Protein AF-A0A3E0RE48-F1 (afdb_monomer)

pLDDT: mean 72.49, std 16.59, range [27.7, 92.88]

Foldseek 3Di:
DVVVVVVVVPVLVPQDDFQPPVRFDPVLVVLLVVDALQRDDLCCCCAGGPDDNLLSVLSVVCCVQVNQDPDLVVSVVRPPDDPVNSVVNVVRHHSDDPDQQWDWDWDWDWDDFDQWTWTWIWTWTTHPQKTKIWIWIQINNDIDIFIKIWGDDPFKIKIATKKAADDAQCPPHFFNQPPPLPDSDPDDHGIDGDDDDPPTRMFHGIKMWGDDNQKIWIWDDGPQFTKTKIWGDDPFKIWIKMDTHPWIKTKMWGHDRQKIWIWIDTPFKIKTKIWGADSQKIWIWIWIQGPVGIWIWIKIKHQHQQWIWMWIQTRNKIWIWTDGPFKIWIWTWDDPDDPDIWIKIWIWGHDDQKIWIWIDTPNKTKIKIWGWDDDPQKIKIKMWMWIDADQDWDWDQDPDDRHDDRTDTDRHTWTWMWIWMDRPQKIWIWIATPVDRVPTDTDIGGGDDD

Solvent-accessible surface area (backbone atoms only — not comparable to full-atom values): 24007 Å² total; per-residue (Å²): 117,71,74,62,56,57,62,62,68,62,59,61,82,76,71,90,58,72,62,56,82,92,74,58,50,74,70,44,51,53,47,45,76,73,37,15,69,66,69,56,51,70,63,50,44,37,77,65,45,44,44,57,67,54,34,46,47,32,54,53,47,48,39,70,72,76,38,73,70,87,54,79,72,56,50,75,71,33,72,66,45,53,72,67,57,46,52,51,48,59,75,60,26,49,63,71,69,94,64,82,53,66,48,78,45,79,49,77,45,80,46,79,48,89,95,34,52,34,44,32,40,32,44,37,40,33,45,82,50,36,39,36,36,42,33,39,36,30,47,67,87,44,76,44,80,34,24,23,42,33,43,43,59,99,43,40,36,40,37,41,37,26,28,32,47,29,46,78,72,16,88,87,36,29,36,60,64,68,85,53,100,69,65,97,79,78,90,69,72,48,81,42,75,41,73,70,91,62,79,72,41,55,41,46,41,45,34,40,36,40,49,58,88,47,36,36,42,35,44,32,46,32,89,87,40,51,34,43,36,44,35,41,49,56,99,46,40,36,39,36,41,36,36,49,64,91,49,54,38,42,26,40,36,40,46,58,88,43,38,35,39,37,36,29,39,41,97,65,36,37,39,39,35,35,37,40,51,53,78,65,31,38,38,36,42,38,38,40,37,46,89,90,45,76,46,45,36,40,37,38,33,38,63,63,94,76,31,37,37,37,38,39,35,47,73,88,36,44,37,36,39,40,36,40,95,43,41,35,40,37,41,34,49,47,70,86,56,100,83,50,81,42,58,36,40,35,41,36,40,49,54,91,67,33,37,38,40,39,38,38,30,78,81,11,39,35,43,33,42,37,39,59,53,75,59,88,80,33,39,40,35,41,32,41,38,39,31,50,54,56,90,46,73,44,78,46,77,44,92,48,58,95,87,52,70,52,50,46,77,43,86,49,65,40,34,34,40,38,42,31,42,33,50,81,47,38,34,42,35,36,36,44,27,74,74,44,57,89,74,36,43,82,44,78,47,78,50,79,89,128

Structure (mmCIF, N/CA/C/O backbone):
data_AF-A0A3E0RE48-F1
#
_entry.id   AF-A0A3E0RE48-F1
#
loop_
_atom_site.group_PDB
_atom_site.id
_atom_site.type_symbol
_atom_site.label_atom_id
_atom_site.label_alt_id
_atom_site.label_comp_id
_atom_site.label_asym_id
_atom_site.label_entity_id
_atom_site.label_seq_id
_atom_site.pdbx_PDB_ins_code
_atom_site.Cartn_x
_atom_site.Cartn_y
_atom_site.Cartn_z
_atom_site.occupancy
_atom_site.B_iso_or_equiv
_atom_site.auth_seq_id
_atom_site.auth_comp_id
_atom_site.auth_asym_id
_atom_site.auth_atom_id
_atom_site.pdbx_PDB_model_num
ATOM 1 N N . MET A 1 1 ? -9.626 -15.216 -25.017 1.00 36.78 1 MET A N 1
ATOM 2 C CA . MET A 1 1 ? -9.810 -14.931 -23.572 1.00 36.78 1 MET A CA 1
ATOM 3 C C . MET A 1 1 ? -9.826 -16.186 -22.698 1.00 36.78 1 MET A C 1
ATOM 5 O O . MET A 1 1 ? -9.122 -16.192 -21.700 1.00 36.78 1 MET A O 1
ATOM 9 N N . VAL A 1 2 ? -10.532 -17.262 -23.071 1.00 32.16 2 VAL A N 1
ATOM 10 C CA . VAL A 1 2 ? -10.677 -18.486 -22.244 1.00 32.16 2 VAL A CA 1
ATOM 11 C C . VAL A 1 2 ? -9.349 -19.215 -21.945 1.00 32.16 2 VAL A C 1
ATOM 13 O O . VAL A 1 2 ? -9.151 -19.697 -20.836 1.00 32.16 2 VAL A O 1
ATOM 16 N N . LYS A 1 3 ? -8.380 -19.216 -22.875 1.00 27.97 3 LYS A N 1
ATOM 17 C CA . LYS A 1 3 ? -7.085 -19.911 -22.694 1.00 27.97 3 LYS A CA 1
ATOM 18 C C . LYS A 1 3 ? -6.124 -19.256 -21.679 1.00 27.97 3 LYS A C 1
ATOM 20 O O . LYS A 1 3 ? -5.297 -19.954 -21.111 1.00 27.97 3 LYS A O 1
ATOM 25 N N . ILE A 1 4 ? -6.242 -17.947 -21.419 1.00 41.94 4 ILE A N 1
ATOM 26 C CA . ILE A 1 4 ? -5.410 -17.233 -20.421 1.00 41.94 4 ILE A CA 1
ATOM 27 C C . ILE A 1 4 ? -5.999 -17.393 -19.010 1.00 41.94 4 ILE A C 1
ATOM 29 O O . ILE A 1 4 ? -5.251 -17.506 -18.043 1.00 41.94 4 ILE A O 1
ATOM 33 N N . LEU A 1 5 ? -7.331 -17.473 -18.895 1.00 33.19 5 LEU A N 1
ATOM 34 C CA . LEU A 1 5 ? -8.008 -17.755 -17.624 1.00 33.19 5 LEU A CA 1
ATOM 35 C C . LEU A 1 5 ? -7.686 -19.163 -17.102 1.00 33.19 5 LEU A C 1
ATOM 37 O O . LEU A 1 5 ? -7.450 -19.325 -15.909 1.00 33.19 5 LEU A O 1
ATOM 41 N N . LEU A 1 6 ? -7.620 -20.160 -17.993 1.00 37.16 6 LEU A N 1
ATOM 42 C CA . LEU A 1 6 ? -7.262 -21.532 -17.620 1.00 37.16 6 LEU A CA 1
ATOM 43 C C . LEU A 1 6 ? -5.826 -21.642 -17.088 1.00 37.16 6 LEU A C 1
ATOM 45 O O . LEU A 1 6 ? -5.586 -22.399 -16.159 1.00 37.16 6 LEU A O 1
ATOM 49 N N . PHE A 1 7 ? -4.880 -20.857 -17.612 1.00 41.09 7 PHE A N 1
ATOM 50 C CA . PHE A 1 7 ? -3.490 -20.880 -17.136 1.00 41.09 7 PHE A CA 1
ATOM 51 C C . PHE A 1 7 ? -3.331 -20.254 -15.738 1.00 41.09 7 PHE A C 1
ATOM 53 O O . PHE A 1 7 ? -2.470 -20.668 -14.970 1.00 41.09 7 PHE A O 1
ATOM 60 N N . LEU A 1 8 ? -4.187 -19.288 -15.379 1.00 39.62 8 LEU A N 1
ATOM 61 C CA . LEU A 1 8 ? -4.224 -18.682 -14.040 1.00 39.62 8 LEU A CA 1
ATOM 62 C C . LEU A 1 8 ? -4.864 -19.602 -12.985 1.00 39.62 8 LEU A C 1
ATOM 64 O O . LEU A 1 8 ? -4.527 -19.492 -11.810 1.00 39.62 8 LEU A O 1
ATOM 68 N N . LEU A 1 9 ? -5.732 -20.530 -13.402 1.00 39.12 9 LEU A N 1
ATOM 69 C CA . LEU A 1 9 ? -6.369 -21.524 -12.527 1.00 39.12 9 LEU A CA 1
ATOM 70 C C . LEU A 1 9 ? -5.407 -22.621 -12.035 1.00 39.12 9 LEU A C 1
ATOM 72 O O . LEU A 1 9 ? -5.700 -23.244 -11.022 1.00 39.12 9 LEU A O 1
ATOM 76 N N . PHE A 1 10 ? -4.259 -22.836 -12.692 1.00 37.25 10 PHE A N 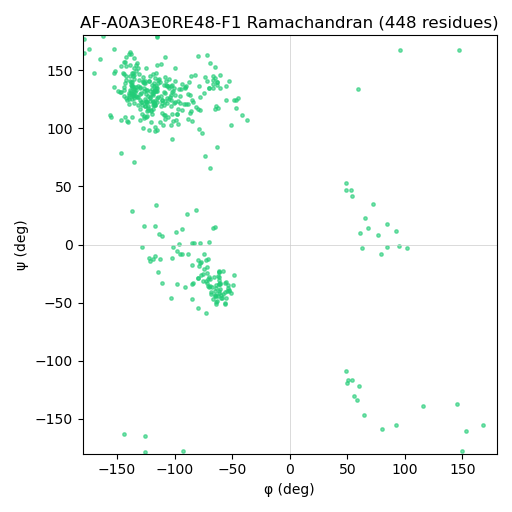1
ATOM 77 C CA . PHE A 1 10 ? -3.283 -23.875 -12.310 1.00 37.25 10 PHE A CA 1
ATOM 78 C C . PHE A 1 10 ? -2.125 -23.388 -11.420 1.00 37.25 10 PHE A C 1
ATOM 80 O O . PHE A 1 10 ? -1.369 -24.202 -10.900 1.00 37.25 10 PHE A O 1
ATOM 87 N N . ILE A 1 11 ? -1.988 -22.078 -11.194 1.00 41.34 11 ILE A N 1
ATOM 88 C CA . ILE A 1 11 ? -0.938 -21.508 -10.329 1.00 41.34 11 ILE A CA 1
ATOM 89 C C . ILE A 1 11 ? -1.155 -21.745 -8.811 1.00 41.34 11 ILE A C 1
ATOM 91 O O . ILE A 1 11 ? -0.150 -21.906 -8.116 1.00 41.34 11 ILE A O 1
ATOM 95 N N . PRO A 1 12 ? -2.382 -21.829 -8.246 1.00 39.16 12 PRO A N 1
ATOM 96 C CA . PRO A 1 12 ? -2.550 -21.954 -6.794 1.00 39.16 12 PRO A CA 1
ATOM 97 C C . PRO A 1 12 ? -2.213 -23.352 -6.242 1.00 39.16 12 PRO A C 1
ATOM 99 O O . PRO A 1 12 ? -2.105 -23.518 -5.031 1.00 39.16 12 PRO A O 1
ATOM 102 N N . HIS A 1 13 ? -1.975 -24.356 -7.095 1.00 37.72 13 HIS A N 1
ATOM 103 C CA . HIS A 1 13 ? -1.648 -25.721 -6.659 1.00 37.72 13 HIS A CA 1
ATOM 104 C C . HIS A 1 13 ? -0.165 -25.955 -6.306 1.00 37.72 13 HIS A C 1
ATOM 106 O O . HIS A 1 13 ? 0.193 -27.067 -5.931 1.00 37.72 13 HIS A O 1
ATOM 112 N N . LEU A 1 14 ? 0.703 -24.937 -6.385 1.00 35.69 14 LEU A N 1
ATOM 113 C CA . LEU A 1 14 ? 2.147 -25.064 -6.105 1.00 35.69 14 LEU A CA 1
ATOM 114 C C . LEU A 1 14 ? 2.617 -24.343 -4.820 1.00 35.69 14 LEU A C 1
ATOM 116 O O . LEU A 1 14 ? 3.820 -24.255 -4.573 1.00 35.69 14 LEU A O 1
ATOM 120 N N . GLY A 1 15 ? 1.695 -23.814 -4.005 1.00 37.62 15 GLY A N 1
ATOM 121 C CA . GLY A 1 15 ? 2.009 -22.846 -2.943 1.00 37.62 15 GLY A CA 1
ATOM 122 C C . GLY A 1 15 ? 2.091 -23.358 -1.500 1.00 37.62 15 GLY A C 1
ATOM 123 O O . GLY A 1 15 ? 2.397 -22.559 -0.622 1.00 37.62 15 GLY A O 1
ATOM 124 N N . PHE A 1 16 ? 1.840 -24.638 -1.214 1.00 42.16 16 PHE A N 1
ATOM 125 C CA . PHE A 1 16 ? 1.787 -25.118 0.173 1.00 42.16 16 PHE A CA 1
ATOM 126 C C . PHE A 1 16 ? 3.105 -25.748 0.614 1.00 42.16 16 PHE A C 1
ATOM 128 O O . PHE A 1 16 ? 3.424 -26.878 0.259 1.00 42.16 16 PHE A O 1
ATOM 135 N N . SER A 1 17 ? 3.863 -25.008 1.417 1.00 43.84 17 SER A N 1
ATOM 136 C CA . SER A 1 17 ? 4.884 -25.577 2.292 1.00 43.84 17 SER A CA 1
ATOM 137 C C . SER A 1 17 ? 5.108 -24.607 3.443 1.00 43.84 17 SER A C 1
ATOM 139 O O . SER A 1 17 ? 5.665 -23.529 3.231 1.00 43.84 17 SER A O 1
ATOM 141 N N . GLN A 1 18 ? 4.713 -25.004 4.656 1.00 46.94 18 GLN A N 1
ATOM 142 C CA . GLN A 1 18 ? 5.315 -24.451 5.871 1.00 46.94 18 GLN A CA 1
ATOM 143 C C . GLN A 1 18 ? 6.835 -24.609 5.742 1.00 46.94 18 GLN A C 1
ATOM 145 O O . GLN A 1 18 ? 7.302 -25.598 5.170 1.00 46.94 18 GLN A O 1
ATOM 150 N N . VAL A 1 19 ? 7.599 -23.610 6.180 1.00 48.94 19 VAL A N 1
ATOM 151 C CA . VAL A 1 19 ? 9.060 -23.621 6.044 1.00 48.94 19 VAL A CA 1
ATOM 152 C C . VAL A 1 19 ? 9.638 -24.357 7.252 1.00 48.94 19 VAL A C 1
ATOM 154 O O . VAL A 1 19 ? 9.518 -23.838 8.367 1.00 48.94 19 VAL A O 1
ATOM 157 N N . PRO A 1 20 ? 10.253 -25.544 7.079 1.00 49.25 20 PRO A N 1
ATOM 158 C CA . PRO A 1 20 ? 10.913 -26.233 8.178 1.00 49.25 20 PRO A CA 1
ATOM 159 C C . PRO A 1 20 ? 12.033 -25.365 8.742 1.00 49.25 20 PRO A C 1
ATOM 161 O O . PRO A 1 20 ? 12.725 -24.668 7.990 1.00 49.25 20 PRO A O 1
ATOM 164 N N . ARG A 1 21 ? 12.252 -25.456 10.056 1.00 44.84 21 ARG A N 1
ATOM 165 C CA . ARG A 1 21 ? 13.260 -24.678 10.794 1.00 44.84 21 ARG A CA 1
ATOM 166 C C . ARG A 1 21 ? 14.652 -24.718 10.155 1.00 44.84 21 ARG A C 1
ATOM 168 O O . ARG A 1 21 ? 15.375 -23.730 10.152 1.00 44.84 21 ARG A O 1
ATOM 175 N N . GLU A 1 22 ? 14.985 -25.856 9.565 1.00 44.72 22 GLU A N 1
ATOM 176 C CA . GLU A 1 22 ? 16.269 -26.165 8.932 1.00 44.72 22 GLU A CA 1
ATOM 177 C C . GLU A 1 22 ? 16.512 -25.406 7.612 1.00 44.72 22 GLU A C 1
ATOM 179 O O . GLU A 1 22 ? 17.631 -25.382 7.110 1.00 44.72 22 GLU A O 1
ATOM 184 N N . THR A 1 23 ? 15.482 -24.765 7.048 1.00 49.62 23 THR A N 1
ATOM 185 C CA . THR A 1 23 ? 15.541 -24.041 5.760 1.00 49.62 23 THR A CA 1
ATOM 186 C C . THR A 1 23 ? 15.361 -22.526 5.896 1.00 49.62 23 THR A C 1
ATOM 188 O O . THR A 1 23 ? 15.216 -21.815 4.898 1.00 49.62 23 THR A O 1
ATOM 191 N N . LEU A 1 24 ? 15.362 -22.023 7.131 1.00 57.09 24 LEU A N 1
ATOM 192 C CA . LEU A 1 24 ? 15.162 -20.613 7.446 1.00 57.09 24 LEU A CA 1
ATOM 193 C C . LEU A 1 24 ? 16.370 -19.764 7.018 1.00 57.09 24 LEU A C 1
ATOM 195 O O . LEU A 1 24 ? 17.524 -20.118 7.250 1.00 57.09 24 LEU A O 1
ATOM 199 N N . THR A 1 25 ? 16.101 -18.624 6.381 1.00 60.16 25 THR A N 1
ATOM 200 C CA . THR A 1 25 ? 17.125 -17.638 6.001 1.00 60.16 25 THR A CA 1
ATOM 201 C C . THR A 1 25 ? 17.664 -16.895 7.231 1.00 60.16 25 THR A C 1
ATOM 203 O O . THR A 1 25 ? 17.016 -16.867 8.275 1.00 60.16 25 THR A O 1
ATOM 206 N N . GLU A 1 26 ? 18.816 -16.223 7.118 1.00 52.91 26 GLU A N 1
ATOM 207 C CA . GLU A 1 26 ? 19.355 -15.372 8.202 1.00 52.91 26 GLU A CA 1
ATOM 208 C C . GLU A 1 26 ? 18.336 -14.319 8.687 1.00 52.91 26 GLU A C 1
ATOM 210 O O . GLU A 1 26 ? 18.197 -14.089 9.885 1.00 52.91 26 GLU A O 1
ATOM 215 N N . GLU A 1 27 ? 17.548 -13.749 7.765 1.00 49.25 27 GLU A N 1
ATOM 216 C CA . GLU A 1 27 ? 16.437 -12.833 8.075 1.00 49.25 27 GLU A CA 1
ATOM 217 C C . GLU A 1 27 ? 15.358 -13.501 8.944 1.00 49.25 27 GLU A C 1
ATOM 219 O O . GLU A 1 27 ? 14.805 -12.885 9.855 1.00 49.25 27 GLU A O 1
ATOM 224 N N . ALA A 1 28 ? 15.065 -14.778 8.695 1.00 57.25 28 ALA A N 1
ATOM 225 C CA . ALA A 1 28 ? 14.092 -15.526 9.475 1.00 57.25 28 ALA A CA 1
ATOM 226 C C . ALA A 1 28 ? 14.588 -15.819 10.897 1.00 57.25 28 ALA A C 1
ATOM 228 O O . ALA A 1 28 ? 13.800 -15.734 11.839 1.00 57.25 28 ALA A O 1
ATOM 229 N N . LEU A 1 29 ? 15.886 -16.096 11.058 1.00 59.72 29 LEU A N 1
ATOM 230 C CA . LEU A 1 29 ? 16.520 -16.283 12.365 1.00 59.72 29 LEU A CA 1
ATOM 231 C C . LEU A 1 29 ? 16.501 -14.985 13.188 1.00 59.72 29 LEU A C 1
ATOM 233 O O . LEU A 1 29 ? 16.092 -15.010 14.345 1.00 59.72 29 LEU A O 1
ATOM 237 N N . GLU A 1 30 ? 16.805 -13.831 12.584 1.00 58.38 30 GLU A N 1
ATOM 238 C CA . GLU A 1 30 ? 16.717 -12.528 13.267 1.00 58.38 30 GLU A CA 1
ATOM 239 C C . GLU A 1 30 ? 15.281 -12.214 13.728 1.00 58.38 30 GLU A C 1
ATOM 241 O O . GLU A 1 30 ? 15.047 -11.704 14.832 1.00 58.38 30 GLU A O 1
ATOM 246 N N . VAL A 1 31 ? 14.284 -12.543 12.902 1.00 61.12 31 VAL A N 1
ATOM 247 C CA . VAL A 1 31 ? 12.876 -12.360 13.268 1.00 61.12 31 VAL A CA 1
ATOM 248 C C . VAL A 1 31 ? 12.459 -13.321 14.377 1.00 61.12 31 VAL A C 1
ATOM 250 O O . VAL A 1 31 ? 11.767 -12.879 15.299 1.00 61.12 31 VAL A O 1
ATOM 253 N N . ILE A 1 32 ? 12.898 -14.585 14.338 1.00 71.06 32 ILE A N 1
ATOM 254 C CA . ILE A 1 32 ? 12.710 -15.529 15.448 1.00 71.06 32 ILE A CA 1
ATOM 255 C C . ILE A 1 32 ? 13.332 -14.970 16.719 1.00 71.06 32 ILE A C 1
ATOM 257 O O . ILE A 1 32 ? 12.668 -15.025 17.745 1.00 71.06 32 ILE A O 1
ATOM 261 N N . ASP A 1 33 ? 14.527 -14.375 16.669 1.00 61.97 33 ASP A N 1
ATOM 262 C CA . ASP A 1 33 ? 15.295 -13.865 17.819 1.00 61.97 33 ASP A CA 1
ATOM 263 C C . ASP A 1 33 ? 14.796 -12.526 18.388 1.00 61.97 33 ASP A C 1
ATOM 265 O O . ASP A 1 33 ? 15.041 -12.193 19.552 1.00 61.97 33 ASP A O 1
ATOM 269 N N . THR A 1 34 ? 13.951 -11.811 17.653 1.00 64.69 34 THR A N 1
ATOM 270 C CA . THR A 1 34 ? 13.369 -10.534 18.104 1.00 64.69 34 THR A CA 1
ATOM 271 C C . THR A 1 34 ? 11.860 -10.588 18.352 1.00 64.69 34 THR A C 1
ATOM 273 O O . THR A 1 34 ? 11.302 -9.678 18.979 1.00 64.69 34 THR A O 1
ATOM 276 N N . SER A 1 35 ? 11.187 -11.658 17.916 1.00 74.25 35 SER A N 1
ATOM 277 C CA . SER A 1 35 ? 9.728 -11.781 17.975 1.00 74.25 35 SER A CA 1
ATOM 278 C C . SER A 1 35 ? 9.229 -12.794 19.018 1.00 74.25 35 SER A C 1
ATOM 280 O O . SER A 1 35 ? 9.941 -13.657 19.513 1.00 74.25 35 SER A O 1
ATOM 282 N N . SER A 1 36 ? 7.959 -12.650 19.376 1.00 83.00 36 SER A N 1
ATOM 283 C CA . SER A 1 36 ? 7.141 -13.539 20.204 1.00 83.00 36 SER A CA 1
ATOM 284 C C . SER A 1 36 ? 5.745 -13.610 19.588 1.00 83.00 36 SER A C 1
ATOM 286 O O . SER A 1 36 ? 5.363 -12.720 18.818 1.00 83.00 36 SER A O 1
ATOM 288 N N . LEU A 1 37 ? 4.932 -14.595 19.970 1.00 83.12 37 LEU A N 1
ATOM 289 C CA . LEU A 1 37 ? 3.548 -14.713 19.481 1.00 83.12 37 LEU A CA 1
ATOM 290 C C . LEU A 1 37 ? 2.740 -13.419 19.701 1.00 83.12 37 LEU A C 1
ATOM 292 O O . LEU A 1 37 ? 1.948 -12.982 18.861 1.00 83.12 37 LEU A O 1
ATOM 296 N N . ASN A 1 38 ? 3.006 -12.723 20.805 1.00 76.19 38 ASN A N 1
ATOM 297 C CA . ASN A 1 38 ? 2.307 -11.492 21.149 1.00 76.19 38 ASN A CA 1
ATOM 298 C C . ASN A 1 38 ? 2.775 -10.239 20.390 1.00 76.19 38 ASN A C 1
ATOM 300 O O . ASN A 1 38 ? 2.050 -9.243 20.387 1.00 76.19 38 ASN A O 1
ATOM 304 N N . ASN A 1 39 ? 3.943 -10.253 19.737 1.00 73.00 39 ASN A N 1
ATOM 305 C CA . ASN A 1 39 ? 4.478 -9.075 19.041 1.00 73.00 39 ASN A CA 1
ATOM 306 C C . ASN A 1 39 ? 4.753 -9.292 17.542 1.00 73.00 39 ASN A C 1
ATOM 308 O O . ASN A 1 39 ? 4.961 -8.305 16.832 1.00 73.00 39 ASN A O 1
ATOM 312 N N . ILE A 1 40 ? 4.715 -10.538 17.055 1.00 73.81 40 ILE A N 1
ATOM 313 C CA . ILE A 1 40 ? 5.018 -10.841 15.661 1.00 73.81 40 ILE A CA 1
ATOM 314 C C . ILE A 1 40 ? 4.010 -10.172 14.721 1.00 73.81 40 ILE A C 1
ATOM 316 O O . ILE A 1 40 ? 2.803 -10.073 15.004 1.00 73.81 40 ILE A O 1
ATOM 320 N N . SER A 1 41 ? 4.535 -9.654 13.608 1.00 63.25 41 SER A N 1
ATOM 321 C CA . SER A 1 41 ? 3.749 -8.988 12.577 1.00 63.25 41 SER A CA 1
ATOM 322 C C . SER A 1 41 ? 3.113 -10.012 11.634 1.00 63.25 41 SER A C 1
ATOM 324 O O . SER A 1 41 ? 3.716 -11.032 11.301 1.00 63.25 41 SER A O 1
ATOM 326 N N . ALA A 1 42 ? 1.909 -9.705 11.146 1.00 63.31 42 ALA A N 1
ATOM 327 C CA . ALA A 1 42 ? 1.233 -10.513 10.129 1.00 63.31 42 ALA A CA 1
ATOM 328 C C . ALA A 1 42 ? 2.087 -10.687 8.860 1.00 63.31 42 ALA A C 1
ATOM 330 O O . ALA A 1 42 ? 2.056 -11.729 8.216 1.00 63.31 42 ALA A O 1
ATOM 331 N N . GLN A 1 43 ? 2.877 -9.663 8.520 1.00 60.22 43 GLN A N 1
ATOM 332 C CA . GLN A 1 43 ? 3.772 -9.693 7.371 1.00 60.22 43 GLN A CA 1
ATOM 333 C C . GLN A 1 43 ? 4.870 -10.746 7.537 1.00 60.22 43 GLN A C 1
ATOM 335 O O . GLN A 1 43 ? 5.134 -11.475 6.588 1.00 60.22 43 GLN A O 1
ATOM 340 N N . HIS A 1 44 ? 5.486 -10.841 8.718 1.00 64.94 44 HIS A N 1
ATOM 341 C CA . HIS A 1 44 ? 6.533 -11.829 8.972 1.00 64.94 44 HIS A CA 1
ATOM 342 C C . HIS A 1 44 ? 5.969 -13.251 8.947 1.00 64.94 44 HIS A C 1
ATOM 344 O O . HIS A 1 44 ? 6.515 -14.092 8.239 1.00 64.94 44 HIS A O 1
ATOM 350 N N . LEU A 1 45 ? 4.839 -13.496 9.626 1.00 73.81 45 LEU A N 1
ATOM 351 C CA . LEU A 1 45 ? 4.166 -14.804 9.609 1.00 73.81 45 LEU A CA 1
ATOM 352 C C . LEU A 1 45 ? 3.903 -15.301 8.181 1.00 73.81 45 LEU A C 1
ATOM 354 O O . LEU A 1 45 ? 4.094 -16.474 7.886 1.00 73.81 45 LEU A O 1
ATOM 358 N N . TRP A 1 46 ? 3.523 -14.395 7.283 1.00 68.62 46 TRP A N 1
ATOM 359 C CA . TRP A 1 46 ? 3.250 -14.738 5.894 1.00 68.62 46 TRP A CA 1
ATOM 360 C C . TRP A 1 46 ? 4.516 -14.875 5.038 1.00 68.62 46 TRP A C 1
ATOM 362 O O . TRP A 1 46 ? 4.716 -15.889 4.382 1.00 68.62 46 TRP A O 1
ATOM 372 N N . GLN A 1 47 ? 5.368 -13.846 5.006 1.00 60.47 47 GLN A N 1
ATOM 373 C CA . GLN A 1 47 ? 6.463 -13.755 4.031 1.00 60.47 47 GLN A CA 1
ATOM 374 C C . GLN A 1 47 ? 7.676 -14.607 4.398 1.00 60.47 47 GLN A C 1
ATOM 376 O O . GLN A 1 47 ? 8.408 -15.024 3.505 1.00 60.47 47 GLN A O 1
ATOM 381 N N . ILE A 1 48 ? 7.892 -14.828 5.694 1.00 67.31 48 ILE A N 1
ATOM 382 C CA . ILE A 1 48 ? 9.075 -15.512 6.220 1.00 67.31 48 ILE A CA 1
ATOM 383 C C . ILE A 1 48 ? 8.715 -16.942 6.617 1.00 67.31 48 ILE A C 1
ATOM 385 O O . ILE A 1 48 ? 9.411 -17.879 6.241 1.00 67.31 48 ILE A O 1
ATOM 389 N N . PHE A 1 49 ? 7.600 -17.107 7.330 1.00 72.81 49 PHE A N 1
ATOM 390 C CA . PHE A 1 49 ? 7.196 -18.399 7.891 1.00 72.81 49 PHE A CA 1
ATOM 391 C C . PHE A 1 49 ? 6.161 -19.142 7.035 1.00 72.81 49 PHE A C 1
ATOM 393 O O . PHE A 1 49 ? 5.837 -20.292 7.317 1.00 72.81 49 PHE A O 1
ATOM 400 N N . GLY A 1 50 ? 5.659 -18.509 5.968 1.00 67.56 50 GLY A N 1
ATOM 401 C CA . GLY A 1 50 ? 4.771 -19.155 5.003 1.00 67.56 50 GLY A CA 1
ATOM 402 C C . GLY A 1 50 ? 3.415 -19.559 5.578 1.00 67.56 50 GLY A C 1
ATOM 403 O O . GLY A 1 50 ? 2.788 -20.468 5.038 1.00 67.56 50 GLY A O 1
ATOM 404 N N . LEU A 1 51 ? 2.958 -18.924 6.666 1.00 74.12 51 LEU A N 1
ATOM 405 C CA . LEU A 1 51 ? 1.640 -19.235 7.211 1.00 74.12 51 LEU A CA 1
ATOM 406 C C . LEU A 1 51 ? 0.535 -18.798 6.233 1.00 74.12 51 LEU A C 1
ATOM 408 O O . LEU A 1 51 ? 0.620 -17.702 5.658 1.00 74.12 51 LEU A O 1
ATOM 412 N N . PRO A 1 52 ? -0.537 -19.600 6.104 1.00 67.31 52 PRO A N 1
ATOM 413 C CA . PRO A 1 52 ? -1.733 -19.217 5.369 1.00 67.31 52 PRO A CA 1
ATOM 414 C C . PRO A 1 52 ? -2.319 -17.895 5.885 1.00 67.31 52 PRO A C 1
ATOM 416 O O . PRO A 1 52 ? -2.388 -17.629 7.089 1.00 67.31 52 PRO A O 1
ATOM 419 N N . LYS A 1 53 ? -2.727 -17.010 4.973 1.00 68.50 53 LYS A N 1
ATOM 420 C CA . LYS A 1 53 ? -3.200 -15.663 5.341 1.00 68.50 53 LYS A CA 1
ATOM 421 C C . LYS A 1 53 ? -4.507 -15.662 6.144 1.00 68.50 53 LYS A C 1
ATOM 423 O O . LYS A 1 53 ? -4.748 -14.714 6.890 1.00 68.50 53 LYS A O 1
ATOM 428 N N . ASP A 1 54 ? -5.349 -16.671 5.965 1.00 65.00 54 ASP A N 1
ATOM 429 C CA . ASP A 1 54 ? -6.546 -16.951 6.762 1.00 65.00 54 ASP A CA 1
ATOM 430 C C . ASP A 1 54 ? -6.173 -17.286 8.213 1.00 65.00 54 ASP A C 1
ATOM 432 O O . ASP A 1 54 ? -6.624 -16.587 9.122 1.00 65.00 54 ASP A O 1
ATOM 436 N N . ALA A 1 55 ? -5.251 -18.226 8.429 1.00 70.06 55 ALA A N 1
ATOM 437 C CA . ALA A 1 55 ? -4.702 -18.541 9.751 1.00 70.06 55 ALA A CA 1
ATOM 438 C C . ALA A 1 55 ? -4.108 -17.294 10.438 1.00 70.06 55 ALA A C 1
ATOM 440 O O . ALA A 1 55 ? -4.414 -16.986 11.594 1.00 70.06 55 ALA A O 1
ATOM 441 N N . ILE A 1 56 ? -3.321 -16.498 9.701 1.00 74.94 56 ILE A N 1
ATOM 442 C CA . ILE A 1 56 ? -2.763 -15.229 10.200 1.00 74.94 56 ILE A CA 1
ATOM 443 C C . ILE A 1 56 ? -3.875 -14.245 10.566 1.00 74.94 56 ILE A C 1
ATOM 445 O O . ILE A 1 56 ? -3.776 -13.542 11.573 1.00 74.94 56 ILE A O 1
ATOM 449 N N . PHE A 1 57 ? -4.928 -14.152 9.756 1.00 68.75 57 PHE A N 1
ATOM 450 C CA . PHE A 1 57 ? -6.034 -13.249 10.038 1.00 68.75 57 PHE A CA 1
ATOM 451 C C . PHE A 1 57 ? -6.745 -13.615 11.336 1.00 68.75 57 PHE A C 1
ATOM 453 O O . PHE A 1 57 ? -6.946 -12.729 12.170 1.00 68.75 57 PHE A O 1
ATOM 460 N N . HIS A 1 58 ? -7.096 -14.884 11.524 1.00 67.62 58 HIS A N 1
ATOM 461 C CA . HIS A 1 58 ? -7.759 -15.340 12.739 1.00 67.62 58 HIS A CA 1
ATOM 462 C C . HIS A 1 58 ? -6.882 -15.134 13.973 1.00 67.62 58 HIS A C 1
ATOM 464 O O . HIS A 1 58 ? -7.336 -14.549 14.958 1.00 67.62 58 HIS A O 1
ATOM 470 N N . PHE A 1 59 ? -5.595 -15.468 13.874 1.00 76.19 59 PHE A N 1
ATOM 471 C CA . PHE A 1 59 ? -4.612 -15.226 14.927 1.00 76.19 59 PHE A CA 1
ATOM 472 C C . PHE A 1 59 ? -4.527 -13.744 15.339 1.00 76.19 59 PHE A C 1
ATOM 474 O O . PHE A 1 59 ? -4.623 -13.392 16.518 1.00 76.19 59 PHE A O 1
ATOM 481 N N . ILE A 1 60 ? -4.393 -12.836 14.366 1.00 73.50 60 ILE A N 1
ATOM 482 C CA . ILE A 1 60 ? -4.293 -11.393 14.630 1.00 73.50 60 ILE A CA 1
ATOM 483 C C . ILE A 1 60 ? -5.624 -10.821 15.136 1.00 73.50 60 ILE A C 1
ATOM 485 O O . ILE A 1 60 ? -5.619 -9.931 15.991 1.00 73.50 60 ILE A O 1
ATOM 489 N N . SER A 1 61 ? -6.755 -11.323 14.635 1.00 62.53 61 SER A N 1
ATOM 490 C CA . SER A 1 61 ? -8.094 -10.891 15.051 1.00 62.53 61 SER A CA 1
ATOM 491 C C . SER A 1 61 ? -8.394 -11.316 16.481 1.00 62.53 61 SER A C 1
ATOM 493 O O . SER A 1 61 ? -8.868 -10.493 17.262 1.00 62.53 61 SER A O 1
ATOM 495 N N . TYR A 1 62 ? -8.036 -12.544 16.862 1.00 71.62 62 TYR A N 1
ATOM 496 C CA . TYR A 1 62 ? -8.106 -13.007 18.246 1.00 71.62 62 TYR A CA 1
ATOM 497 C C . TYR A 1 62 ? -7.306 -12.077 19.165 1.00 71.62 62 TYR A C 1
ATOM 499 O O . TYR A 1 62 ? -7.857 -11.513 20.111 1.00 71.62 62 TYR A O 1
ATOM 507 N 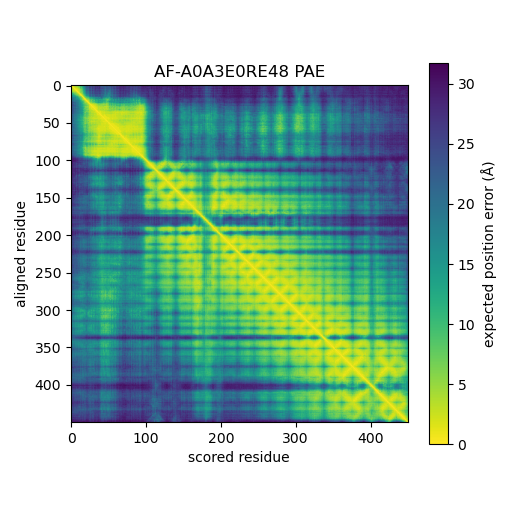N . ARG A 1 63 ? -6.043 -11.790 18.811 1.00 70.56 63 ARG A N 1
ATOM 508 C CA . ARG A 1 63 ? -5.174 -10.882 19.580 1.00 70.56 63 ARG A CA 1
ATOM 509 C C . ARG A 1 63 ? -5.730 -9.457 19.680 1.00 70.56 63 ARG A C 1
ATOM 511 O O . ARG A 1 63 ? -5.535 -8.772 20.681 1.00 70.56 63 ARG A O 1
ATOM 518 N N . SER A 1 64 ? -6.415 -8.983 18.640 1.00 56.97 64 SER A N 1
ATOM 519 C CA . SER A 1 64 ? -7.048 -7.661 18.647 1.00 56.97 64 SER A CA 1
ATOM 520 C C . SER A 1 64 ? -8.324 -7.613 19.490 1.00 56.97 64 SER A C 1
ATOM 522 O O . SER A 1 64 ? -8.642 -6.546 20.013 1.00 56.97 64 SER A O 1
ATOM 524 N N . THR A 1 65 ? -9.065 -8.718 19.578 1.00 57.81 65 THR A N 1
ATOM 525 C CA . THR A 1 65 ? -10.351 -8.804 20.287 1.00 57.81 65 THR A CA 1
ATOM 526 C C . THR A 1 65 ? -10.155 -9.084 21.773 1.00 57.81 65 THR A C 1
ATOM 528 O O . THR A 1 65 ? -10.752 -8.414 22.613 1.00 57.81 65 THR A O 1
ATOM 531 N N . PHE A 1 66 ? -9.303 -10.055 22.101 1.00 62.06 66 PHE A N 1
ATOM 532 C CA . PHE A 1 66 ? -9.116 -10.565 23.461 1.00 62.06 66 PHE A CA 1
ATOM 533 C C . PHE A 1 66 ? -7.841 -10.038 24.137 1.00 62.06 66 PHE A C 1
ATOM 535 O O . PHE A 1 66 ? -7.696 -10.128 25.356 1.00 62.06 66 PHE A O 1
ATOM 542 N N . GLY A 1 67 ? -6.947 -9.403 23.373 1.00 59.53 67 GLY A N 1
ATOM 543 C CA . GLY A 1 67 ? -5.672 -8.882 23.858 1.00 59.53 67 GLY A CA 1
ATOM 544 C C . GLY A 1 67 ? -4.528 -9.888 23.706 1.00 59.53 67 GLY A C 1
ATOM 545 O O . GLY A 1 67 ? -4.542 -10.738 22.821 1.00 59.53 67 GLY A O 1
ATOM 546 N N . SER A 1 68 ? -3.481 -9.755 24.524 1.00 70.06 68 SER A N 1
ATOM 547 C CA . SER A 1 68 ? -2.329 -10.665 24.467 1.00 70.06 68 SER A CA 1
ATOM 548 C C . SER A 1 68 ? -2.724 -12.100 24.817 1.00 70.06 68 SER A C 1
ATOM 550 O O . SER A 1 68 ? -3.396 -12.298 25.826 1.00 70.06 68 SER A O 1
ATOM 552 N N . ILE A 1 69 ? -2.201 -13.066 24.066 1.00 73.00 69 ILE A N 1
ATOM 553 C CA . ILE A 1 69 ? -2.304 -14.499 24.348 1.00 73.00 69 ILE A CA 1
ATOM 554 C C . ILE A 1 69 ? -1.594 -14.754 25.677 1.00 73.00 69 ILE A C 1
ATOM 556 O O . ILE A 1 69 ? -0.397 -14.460 25.808 1.00 73.00 69 ILE A O 1
ATOM 560 N N . ALA A 1 70 ? -2.339 -15.225 26.673 1.00 67.44 70 ALA A N 1
ATOM 561 C CA . ALA A 1 70 ? -1.833 -15.455 28.017 1.00 67.44 70 ALA A CA 1
ATOM 562 C C . ALA A 1 70 ? -1.293 -16.880 28.178 1.00 67.44 70 ALA A C 1
ATOM 564 O O . ALA A 1 70 ? -0.273 -17.060 28.842 1.00 67.44 70 ALA A O 1
ATOM 565 N N . HIS A 1 71 ? -1.930 -17.862 27.538 1.00 74.38 71 HIS A N 1
ATOM 566 C CA . HIS A 1 71 ? -1.551 -19.270 27.599 1.00 74.38 71 HIS A CA 1
ATOM 567 C C . HIS A 1 71 ? -1.467 -19.908 26.202 1.00 74.38 71 HIS A C 1
ATOM 569 O O . HIS A 1 71 ? -2.237 -19.567 25.308 1.00 74.38 71 HIS A O 1
ATOM 575 N N . THR A 1 72 ? -0.546 -20.859 26.001 1.00 77.50 72 THR A N 1
ATOM 576 C CA . THR A 1 72 ? -0.334 -21.532 24.700 1.00 77.50 72 THR A CA 1
ATOM 577 C C . THR A 1 72 ? -1.577 -22.274 24.219 1.00 77.50 72 THR A C 1
ATOM 579 O O . THR A 1 72 ? -1.845 -22.310 23.021 1.00 77.50 72 THR A O 1
ATOM 582 N N . SER A 1 73 ? -2.370 -22.810 25.152 1.00 70.44 73 SER A N 1
ATOM 583 C CA . SER A 1 73 ? -3.622 -23.505 24.839 1.00 70.44 73 SER A CA 1
ATOM 584 C C . SER A 1 73 ? -4.657 -22.617 24.145 1.00 70.44 73 SER A C 1
ATOM 586 O O . SER A 1 73 ? -5.509 -23.142 23.438 1.00 70.44 73 SER A O 1
ATOM 588 N N . GLU A 1 74 ? -4.576 -21.290 24.297 1.00 71.31 74 GLU A N 1
ATOM 589 C CA . GLU A 1 74 ? -5.491 -20.363 23.625 1.00 71.31 74 GLU A CA 1
ATOM 590 C C . GLU A 1 74 ? -5.391 -20.436 22.102 1.00 71.31 74 GLU A C 1
ATOM 592 O O . GLU A 1 74 ? -6.379 -20.183 21.421 1.00 71.31 74 GLU A O 1
ATOM 597 N N . LEU A 1 75 ? -4.231 -20.827 21.564 1.00 73.75 75 LEU A N 1
ATOM 598 C CA . LEU A 1 75 ? -4.029 -20.974 20.123 1.00 73.75 75 LEU A CA 1
ATOM 599 C C . LEU A 1 75 ? -4.953 -22.030 19.508 1.00 73.75 75 LEU A C 1
ATOM 601 O O . LEU A 1 75 ? -5.421 -21.837 18.392 1.00 73.75 75 LEU A O 1
ATOM 605 N N . TYR A 1 76 ? -5.260 -23.101 20.245 1.00 75.62 76 TYR A N 1
ATOM 606 C CA . TYR A 1 76 ? -6.160 -24.164 19.784 1.00 75.62 76 TYR A CA 1
ATOM 607 C C . TYR A 1 76 ? -7.632 -23.733 19.747 1.00 75.62 76 TYR A C 1
ATOM 609 O O . TYR A 1 76 ? -8.453 -24.428 19.158 1.00 75.62 76 TYR A O 1
ATOM 617 N N . TYR A 1 77 ? -7.974 -22.599 20.368 1.00 76.06 77 TYR A N 1
ATOM 618 C CA . TYR A 1 77 ? -9.323 -22.026 20.335 1.00 76.06 77 TYR A CA 1
ATOM 619 C C . TYR A 1 77 ? -9.483 -20.942 19.261 1.00 76.06 77 TYR A C 1
ATOM 621 O O . TYR A 1 77 ? -10.552 -20.343 19.146 1.00 76.06 77 TYR A O 1
ATOM 629 N N . ILE A 1 78 ? -8.430 -20.646 18.496 1.00 74.69 78 ILE A N 1
ATOM 630 C CA . ILE A 1 78 ? -8.498 -19.692 17.393 1.00 74.69 78 ILE A CA 1
ATOM 631 C C . ILE A 1 78 ? -9.007 -20.439 16.162 1.00 74.69 78 ILE A C 1
ATOM 633 O O . ILE A 1 78 ? -8.263 -21.194 15.536 1.00 74.69 78 ILE A O 1
ATOM 637 N N . ASP A 1 79 ? -10.267 -20.190 15.803 1.00 63.38 79 ASP A N 1
ATOM 638 C CA . ASP A 1 79 ? -10.872 -20.709 14.573 1.00 63.38 79 ASP A CA 1
ATOM 639 C C . ASP A 1 79 ? -9.941 -20.450 13.379 1.00 63.38 79 ASP A C 1
ATOM 641 O O . ASP A 1 79 ? -9.545 -19.313 13.160 1.00 63.38 79 ASP A O 1
ATOM 645 N N . GLY A 1 80 ? -9.562 -21.481 12.620 1.00 66.31 80 GLY A N 1
ATOM 646 C CA . GLY A 1 80 ? -8.656 -21.352 11.468 1.00 66.31 80 GLY A CA 1
ATOM 647 C C . GLY A 1 80 ? -7.168 -21.611 11.748 1.00 66.31 80 GLY A C 1
ATOM 648 O O . GLY A 1 80 ? -6.376 -21.566 10.808 1.00 66.31 80 GLY A O 1
ATOM 649 N N . LEU A 1 81 ? -6.774 -21.915 12.991 1.00 75.12 81 LEU A N 1
ATOM 650 C CA . LEU A 1 81 ? -5.488 -22.558 13.286 1.00 75.12 81 LEU A CA 1
ATOM 651 C C . LEU A 1 81 ? -5.693 -24.069 13.440 1.00 75.12 81 LEU A C 1
ATOM 653 O O . LEU A 1 81 ? -6.384 -24.516 14.352 1.00 75.12 81 LEU A O 1
ATOM 657 N N . ASP A 1 82 ? -5.087 -24.860 12.556 1.00 76.56 82 ASP A N 1
ATOM 658 C CA . ASP A 1 82 ? -5.014 -26.310 12.737 1.00 76.56 82 ASP A CA 1
ATOM 659 C C . ASP A 1 82 ? -3.902 -26.689 13.731 1.00 76.56 82 ASP A C 1
ATOM 661 O O . ASP A 1 82 ? -2.998 -25.901 14.023 1.00 76.56 82 ASP A O 1
ATOM 665 N N . THR A 1 83 ? -3.960 -27.914 14.261 1.00 75.12 83 THR A N 1
ATOM 666 C CA . THR A 1 83 ? -2.984 -28.429 15.237 1.00 75.12 83 THR A CA 1
ATOM 667 C C . THR A 1 83 ? -1.546 -28.279 14.740 1.00 75.12 83 THR A C 1
ATOM 669 O O . THR A 1 83 ? -0.682 -27.852 15.499 1.00 75.12 83 THR A O 1
ATOM 672 N N . LEU A 1 84 ? -1.305 -28.532 13.449 1.00 77.12 84 LEU A N 1
ATOM 673 C CA . LEU A 1 84 ? 0.016 -28.412 12.829 1.00 77.12 84 LEU A CA 1
ATOM 674 C C . LEU A 1 84 ? 0.533 -26.968 12.842 1.00 77.12 84 LEU A C 1
ATOM 676 O O . LEU A 1 84 ? 1.688 -26.724 13.180 1.00 77.12 84 LEU A O 1
ATOM 680 N N . THR A 1 85 ? -0.311 -25.991 12.505 1.00 80.50 85 THR A N 1
ATOM 681 C CA . THR A 1 85 ? 0.057 -24.570 12.542 1.00 80.50 85 THR A CA 1
ATOM 682 C C . THR A 1 85 ? 0.277 -24.097 13.976 1.00 80.50 85 THR A C 1
ATOM 684 O O . THR A 1 85 ? 1.183 -23.299 14.217 1.00 80.50 85 THR A O 1
ATOM 687 N N . VAL A 1 86 ? -0.510 -24.589 14.940 1.00 77.69 86 VAL A N 1
ATOM 688 C CA . VAL A 1 86 ? -0.312 -24.272 16.362 1.00 77.69 86 VAL A CA 1
ATOM 689 C C . VAL A 1 86 ? 1.026 -24.812 16.863 1.00 77.69 86 VAL A C 1
ATOM 691 O O . VAL A 1 86 ? 1.799 -24.054 17.446 1.00 77.69 86 VAL A O 1
ATOM 694 N N . GLU A 1 87 ? 1.332 -26.082 16.605 1.00 83.44 87 GLU A N 1
ATOM 695 C CA . GLU A 1 87 ? 2.609 -26.698 16.982 1.00 83.44 87 GLU A CA 1
ATOM 696 C C . GLU A 1 87 ? 3.793 -25.980 16.327 1.00 83.44 87 GLU A C 1
ATOM 698 O O . GLU A 1 87 ? 4.763 -25.641 17.005 1.00 83.44 87 GLU A O 1
ATOM 703 N N . TYR A 1 88 ? 3.675 -25.642 15.041 1.00 81.50 88 TYR A N 1
ATOM 704 C CA . TYR A 1 88 ? 4.681 -24.869 14.317 1.00 81.50 88 TYR A CA 1
ATOM 705 C C . TYR A 1 88 ? 4.930 -23.489 14.947 1.00 81.50 88 TYR A C 1
ATOM 707 O O . TYR A 1 88 ? 6.074 -23.082 15.149 1.00 81.50 88 TYR A O 1
ATOM 715 N N . LEU A 1 89 ? 3.869 -22.758 15.302 1.00 84.00 89 LEU A N 1
ATOM 716 C CA . LEU A 1 89 ? 3.982 -21.455 15.962 1.00 84.00 89 LEU A CA 1
ATOM 717 C C . LEU A 1 89 ? 4.634 -21.554 17.347 1.00 84.00 89 LEU A C 1
ATOM 719 O O . LEU A 1 89 ? 5.398 -20.660 17.717 1.00 84.00 89 LEU A O 1
ATOM 723 N N . LEU A 1 90 ? 4.332 -22.616 18.097 1.00 84.44 90 LEU A N 1
ATOM 724 C CA . LEU A 1 90 ? 4.891 -22.865 19.425 1.00 84.44 90 LEU A CA 1
ATOM 725 C C . LEU A 1 90 ? 6.366 -23.281 19.382 1.00 84.44 90 LEU A C 1
ATOM 727 O O . LEU A 1 90 ? 7.109 -22.902 20.285 1.00 84.44 90 LEU A O 1
ATOM 731 N N . ASP A 1 91 ? 6.802 -23.996 18.341 1.00 83.06 91 ASP A N 1
ATOM 732 C CA . ASP A 1 91 ? 8.223 -24.316 18.137 1.00 83.06 91 ASP A CA 1
ATOM 733 C C . ASP A 1 91 ? 9.041 -23.074 17.739 1.00 83.06 91 ASP A C 1
ATOM 735 O O . ASP A 1 91 ? 10.186 -22.898 18.162 1.00 83.06 91 ASP A O 1
ATOM 739 N N . MET A 1 92 ? 8.442 -22.174 16.951 1.00 79.56 92 MET A N 1
ATOM 740 C CA . MET A 1 92 ? 9.138 -21.006 16.400 1.00 79.56 92 MET A CA 1
ATOM 741 C C . MET A 1 92 ? 9.177 -19.805 17.345 1.00 79.56 92 MET A C 1
ATOM 743 O O . MET A 1 92 ? 10.145 -19.043 17.320 1.00 79.56 92 MET A O 1
ATOM 747 N N . PHE A 1 93 ? 8.137 -19.592 18.161 1.00 83.62 93 PHE A N 1
ATOM 748 C CA . PHE A 1 93 ? 8.002 -18.362 18.940 1.00 83.62 93 PHE A CA 1
ATOM 749 C C . PHE A 1 93 ? 7.631 -18.607 20.403 1.00 83.62 93 PHE A C 1
ATOM 751 O O . PHE A 1 93 ? 6.633 -19.264 20.699 1.00 83.62 93 PHE A O 1
ATOM 758 N N . PRO A 1 94 ? 8.323 -17.949 21.350 1.00 84.19 94 PRO A N 1
ATOM 759 C CA . PRO A 1 94 ? 7.858 -17.905 22.729 1.00 84.19 94 PRO A CA 1
ATOM 760 C C . PRO A 1 94 ? 6.577 -17.059 22.862 1.00 84.19 94 PRO A C 1
ATOM 762 O O . PRO A 1 94 ? 6.331 -16.130 22.083 1.00 84.19 94 PRO A O 1
ATOM 765 N N . LEU A 1 95 ? 5.783 -17.318 23.911 1.00 76.38 95 LEU A N 1
ATOM 766 C CA . LEU A 1 95 ? 4.573 -16.543 24.243 1.00 76.38 95 LEU A CA 1
ATOM 767 C C . LEU A 1 95 ? 4.870 -15.058 24.489 1.00 76.38 95 LEU A C 1
ATOM 769 O O . LEU A 1 95 ? 4.169 -14.171 23.994 1.00 76.38 95 LEU A O 1
ATOM 773 N N . LYS A 1 96 ? 5.913 -14.781 25.270 1.00 69.38 96 LYS A N 1
ATOM 774 C CA . LYS A 1 96 ? 6.407 -13.440 25.575 1.00 69.38 96 LYS A CA 1
ATOM 775 C C . LYS A 1 96 ? 7.924 -13.472 25.547 1.00 69.38 96 LYS A C 1
ATOM 777 O O . LYS A 1 96 ? 8.536 -14.418 26.028 1.00 69.38 96 LYS A O 1
ATOM 782 N N . ARG A 1 97 ? 8.516 -12.411 25.012 1.00 63.28 97 ARG A N 1
ATOM 783 C CA . ARG A 1 97 ? 9.900 -12.051 25.302 1.00 63.28 97 ARG A CA 1
ATOM 784 C C . ARG A 1 97 ? 9.895 -10.719 26.014 1.00 63.28 97 ARG A C 1
ATOM 786 O O . ARG A 1 97 ? 9.333 -9.753 25.489 1.00 63.28 97 ARG A O 1
ATOM 793 N N . ASP A 1 98 ? 10.533 -10.681 27.175 1.00 48.38 98 ASP A N 1
ATOM 794 C CA . ASP A 1 98 ? 10.849 -9.442 27.873 1.00 48.38 98 ASP A CA 1
ATOM 795 C C . ASP A 1 98 ? 11.989 -8.756 27.127 1.00 48.38 98 ASP A C 1
ATOM 797 O O . ASP A 1 98 ? 13.155 -8.812 27.495 1.00 48.38 98 ASP A O 1
ATOM 801 N N . VAL A 1 99 ? 11.646 -8.140 26.000 1.00 52.50 99 VAL A N 1
ATOM 802 C CA . VAL A 1 99 ? 12.532 -7.166 25.379 1.00 52.50 99 VAL A CA 1
ATOM 803 C C . VAL A 1 99 ? 12.307 -5.868 26.139 1.00 52.50 99 VAL A C 1
ATOM 805 O O . VAL A 1 99 ? 11.183 -5.349 26.142 1.00 52.50 99 VAL A O 1
ATOM 808 N N . GLU A 1 100 ? 13.350 -5.345 26.788 1.00 45.88 100 GLU A N 1
ATOM 809 C CA . GLU A 1 100 ? 13.346 -3.991 27.339 1.00 45.88 100 GLU A CA 1
ATOM 810 C C . GLU A 1 100 ? 12.900 -3.023 26.235 1.00 45.88 100 GLU A C 1
ATOM 812 O O . GLU A 1 100 ? 13.619 -2.709 25.288 1.00 45.88 100 GLU A O 1
ATOM 817 N N . ASN A 1 101 ? 11.643 -2.582 26.306 1.00 50.31 101 ASN A N 1
ATOM 818 C CA . ASN A 1 101 ? 10.984 -1.820 25.241 1.00 50.31 101 ASN A CA 1
ATOM 819 C C . ASN A 1 101 ? 11.354 -0.326 25.286 1.00 50.31 101 ASN A C 1
ATOM 821 O O . ASN A 1 101 ? 10.549 0.529 24.905 1.00 50.31 101 ASN A O 1
ATOM 825 N N . SER A 1 102 ? 12.556 -0.024 25.772 1.00 52.84 102 SER A N 1
ATOM 826 C CA . SER A 1 102 ? 13.135 1.309 25.870 1.00 52.84 102 SER A CA 1
ATOM 827 C C . SER A 1 102 ? 14.136 1.470 24.740 1.00 52.84 102 SER A C 1
ATOM 829 O O . SER A 1 102 ? 15.304 1.121 24.866 1.00 52.84 102 SER A O 1
ATOM 831 N N . ARG A 1 103 ? 13.669 1.972 23.598 1.00 59.88 103 ARG A N 1
ATOM 832 C CA . ARG A 1 103 ? 14.527 2.234 22.442 1.00 59.88 103 ARG A CA 1
ATOM 833 C C . ARG A 1 103 ? 14.325 3.671 21.999 1.00 59.88 103 ARG A C 1
ATOM 835 O O . ARG A 1 103 ? 13.264 4.036 21.491 1.00 59.88 103 ARG A O 1
ATOM 842 N N . GLY A 1 104 ? 15.355 4.480 22.213 1.00 57.12 104 GLY A N 1
ATOM 843 C CA . GLY A 1 104 ? 15.517 5.761 21.545 1.00 57.12 104 GLY A CA 1
ATOM 844 C C . GLY A 1 104 ? 16.269 5.543 20.239 1.00 57.12 104 GLY A C 1
ATOM 845 O O . GLY A 1 104 ? 17.305 4.884 20.219 1.00 57.12 104 GLY A O 1
ATOM 846 N N . GLN A 1 105 ? 15.743 6.064 19.140 1.00 49.72 105 GLN A N 1
ATOM 847 C CA . GLN A 1 105 ? 16.418 6.054 17.853 1.00 49.72 105 GLN A CA 1
ATOM 848 C C . GLN A 1 105 ? 16.410 7.466 17.285 1.00 49.72 105 GLN A C 1
ATOM 850 O O . GLN A 1 105 ? 15.357 8.062 17.066 1.00 49.72 105 GLN A O 1
ATOM 855 N N . VAL A 1 106 ? 17.602 7.984 17.012 1.00 46.88 106 VAL A N 1
ATOM 856 C CA . VAL A 1 106 ? 17.778 9.208 16.238 1.00 46.88 106 VAL A CA 1
ATOM 857 C C . VAL A 1 106 ? 18.154 8.798 14.823 1.00 46.88 106 VAL A C 1
ATOM 859 O O . VAL A 1 106 ? 19.128 8.086 14.605 1.00 46.88 106 VAL A O 1
ATOM 862 N N . VAL A 1 107 ? 17.356 9.228 13.855 1.00 44.97 107 VAL A N 1
ATOM 863 C CA . VAL A 1 107 ? 17.608 9.029 12.430 1.00 44.97 107 VAL A CA 1
ATOM 864 C C . VAL A 1 107 ? 17.775 10.400 11.801 1.00 44.97 107 VAL A C 1
ATOM 866 O O . VAL A 1 107 ? 16.790 11.084 11.524 1.00 44.97 107 VAL A O 1
ATOM 869 N N . SER A 1 108 ? 19.019 10.799 11.567 1.00 38.47 108 SER A N 1
ATOM 870 C CA . SER A 1 108 ? 19.325 11.982 10.768 1.00 38.47 108 SER A CA 1
ATOM 871 C C . SER A 1 108 ? 19.581 11.573 9.322 1.00 38.47 108 SER A C 1
ATOM 873 O O . SER A 1 108 ? 20.268 10.590 9.045 1.00 38.47 108 SER A O 1
ATOM 875 N N . LYS A 1 109 ? 18.971 12.300 8.393 1.00 42.84 109 LYS A N 1
ATOM 876 C CA . LYS A 1 109 ? 19.136 12.139 6.953 1.00 42.84 109 LYS A CA 1
ATOM 877 C C . LYS A 1 109 ? 19.245 13.522 6.336 1.00 42.84 109 LYS A C 1
ATOM 879 O O . LYS A 1 109 ? 18.252 14.247 6.262 1.00 42.84 109 LYS A O 1
ATOM 884 N N . SER A 1 110 ? 20.429 13.866 5.859 1.00 41.47 110 SER A N 1
ATOM 885 C CA . SER A 1 110 ? 20.640 15.011 4.984 1.00 41.47 110 SER A CA 1
ATOM 886 C C . SER A 1 110 ? 20.495 14.571 3.529 1.00 41.47 110 SER A C 1
ATOM 888 O O . SER A 1 110 ? 20.955 13.507 3.110 1.00 41.47 110 SER A O 1
ATOM 890 N N . SER A 1 111 ? 19.797 15.380 2.745 1.00 38.72 111 SER A N 1
ATOM 891 C CA . SER A 1 111 ? 19.707 15.206 1.304 1.00 38.72 111 SER A CA 1
ATOM 892 C C . SER A 1 111 ? 19.776 16.566 0.634 1.00 38.72 111 SER A C 1
ATOM 894 O O . SER A 1 111 ? 19.075 17.498 1.017 1.00 38.72 111 SER A O 1
ATOM 896 N N . ILE A 1 112 ? 20.639 16.670 -0.366 1.00 41.09 112 ILE A N 1
ATOM 897 C CA . ILE A 1 112 ? 20.816 17.873 -1.170 1.00 41.09 112 ILE A CA 1
ATOM 898 C C . ILE A 1 112 ? 20.415 17.491 -2.597 1.00 41.09 112 ILE A C 1
ATOM 900 O O . ILE A 1 112 ? 20.958 16.541 -3.167 1.00 41.09 112 ILE A O 1
ATOM 904 N N . SER A 1 113 ? 19.411 18.177 -3.143 1.00 36.31 113 SER A N 1
ATOM 905 C CA . SER A 1 113 ? 18.910 18.004 -4.517 1.00 36.31 113 SER A CA 1
ATOM 906 C C . SER A 1 113 ? 18.688 19.370 -5.175 1.00 36.31 113 SER A C 1
ATOM 908 O O . SER A 1 113 ? 18.607 20.355 -4.455 1.00 36.31 113 SER A O 1
ATOM 910 N N . ASN A 1 114 ? 18.618 19.449 -6.511 1.00 39.84 114 ASN A N 1
ATOM 911 C CA . ASN A 1 114 ? 18.565 20.701 -7.295 1.00 39.84 114 ASN A CA 1
ATOM 912 C C . ASN A 1 114 ? 17.742 21.829 -6.645 1.00 39.84 114 ASN A C 1
ATOM 914 O O . ASN A 1 114 ? 16.516 21.773 -6.627 1.00 39.84 114 ASN A O 1
ATOM 918 N N . GLY A 1 115 ? 18.436 22.854 -6.135 1.00 50.69 115 GLY A N 1
ATOM 919 C CA . GLY A 1 115 ? 17.820 24.038 -5.531 1.00 50.69 115 GLY A CA 1
ATOM 920 C C . GLY A 1 115 ? 17.082 23.778 -4.218 1.00 50.69 115 GLY A C 1
ATOM 921 O O . GLY A 1 115 ? 16.289 24.615 -3.813 1.00 50.69 115 GLY A O 1
ATOM 922 N N . THR A 1 116 ? 17.282 22.622 -3.576 1.00 48.72 116 THR A N 1
ATOM 923 C CA . THR A 1 116 ? 16.612 22.236 -2.334 1.00 48.72 116 THR A CA 1
ATOM 924 C C . THR A 1 116 ? 17.529 21.500 -1.369 1.00 48.72 116 THR A C 1
ATOM 926 O O . THR A 1 116 ? 17.864 20.326 -1.545 1.00 48.72 116 THR A O 1
ATOM 929 N N . VAL A 1 117 ? 17.915 22.211 -0.306 1.00 56.19 117 VAL A N 1
ATOM 930 C CA . VAL A 1 117 ? 18.525 21.618 0.886 1.00 56.19 117 VAL A CA 1
ATOM 931 C C . VAL A 1 117 ? 17.400 21.001 1.698 1.00 56.19 117 VAL A C 1
ATOM 933 O O . VAL A 1 117 ? 16.511 21.725 2.154 1.00 56.19 117 VAL A O 1
ATOM 936 N N . ARG A 1 118 ? 17.433 19.673 1.850 1.00 50.31 118 ARG A N 1
ATOM 937 C CA . ARG A 1 118 ? 16.507 18.925 2.692 1.00 50.31 118 ARG A CA 1
ATOM 938 C C . ARG A 1 118 ? 17.249 18.233 3.828 1.00 50.31 118 ARG A C 1
ATOM 940 O O . ARG A 1 118 ? 17.776 17.134 3.656 1.00 50.31 118 ARG A O 1
ATOM 947 N N . LEU A 1 119 ? 17.249 18.846 5.006 1.00 58.59 119 LEU A N 1
ATOM 948 C CA . LEU A 1 119 ? 17.693 18.186 6.233 1.00 58.59 119 LEU A CA 1
ATOM 949 C C . LEU A 1 119 ? 16.481 17.549 6.899 1.00 58.59 119 LEU A C 1
ATOM 951 O O . LEU A 1 119 ? 15.529 18.248 7.229 1.00 58.59 119 LEU A O 1
ATOM 95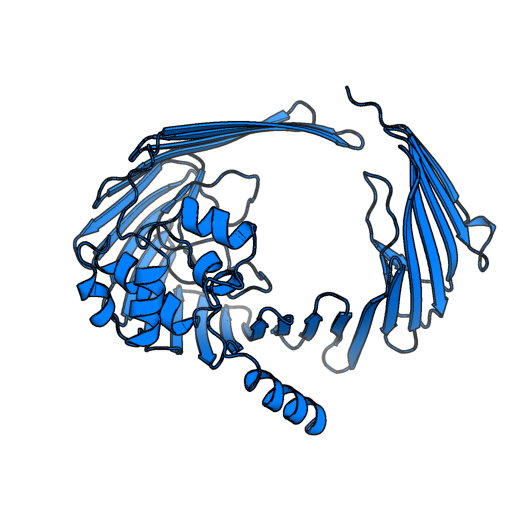5 N N . SER A 1 120 ? 16.505 16.238 7.104 1.00 53.72 120 SER A N 1
ATOM 956 C CA . SER A 1 120 ? 15.453 15.544 7.835 1.00 53.72 120 SER A CA 1
ATOM 957 C C . SER A 1 120 ? 15.998 14.860 9.078 1.00 53.72 120 SER A C 1
ATOM 959 O O . SER A 1 120 ? 16.862 13.994 8.983 1.00 53.72 120 SER A O 1
ATOM 961 N N . ASN A 1 121 ? 15.490 15.227 10.248 1.00 55.62 121 ASN A N 1
ATOM 962 C CA . ASN A 1 121 ? 15.831 14.563 11.499 1.00 55.62 121 ASN A CA 1
ATOM 963 C C . ASN A 1 121 ? 14.584 13.892 12.046 1.00 55.62 121 ASN A C 1
ATOM 965 O O . ASN A 1 121 ? 13.517 14.493 12.100 1.00 55.62 121 ASN A O 1
ATOM 969 N N . SER A 1 122 ? 14.710 12.631 12.437 1.00 52.41 122 SER A N 1
ATOM 970 C CA . SER A 1 122 ? 13.641 11.878 13.081 1.00 52.41 122 SER A CA 1
ATOM 971 C C . SER A 1 122 ? 14.129 11.428 14.440 1.00 52.41 122 SER A C 1
ATOM 973 O O . SER A 1 122 ? 15.059 10.635 14.530 1.00 52.41 122 SER A O 1
ATOM 975 N N . LEU A 1 123 ? 13.498 11.918 15.492 1.00 63.28 123 LEU A N 1
ATOM 976 C CA . LEU A 1 123 ? 13.634 11.371 16.827 1.00 63.28 123 LEU A CA 1
ATOM 977 C C . LEU A 1 123 ? 12.475 10.406 17.041 1.00 63.28 123 LEU A C 1
ATOM 979 O O . LEU A 1 123 ? 11.320 10.802 16.922 1.00 63.28 123 LEU A O 1
ATOM 983 N N . LEU A 1 124 ? 12.776 9.149 17.331 1.00 62.97 124 LEU A N 1
ATOM 984 C CA . LEU A 1 124 ? 11.804 8.118 17.658 1.00 62.97 124 LEU A CA 1
ATOM 985 C C . LEU A 1 124 ? 12.093 7.647 19.078 1.00 62.97 124 LEU A C 1
ATOM 987 O O . LEU A 1 124 ? 13.193 7.189 19.375 1.00 62.97 124 LEU A O 1
ATOM 991 N N . LEU A 1 125 ? 11.110 7.754 19.957 1.00 70.75 125 LEU A N 1
ATOM 992 C CA . LEU A 1 125 ? 11.200 7.307 21.336 1.00 70.75 125 LEU A CA 1
ATOM 993 C C . LEU A 1 125 ? 10.106 6.280 21.576 1.00 70.75 125 LEU A C 1
ATOM 995 O O . LEU A 1 125 ? 8.923 6.540 21.343 1.00 70.75 125 LEU A O 1
ATOM 999 N N . ARG A 1 126 ? 10.500 5.114 22.069 1.00 68.94 126 ARG A N 1
ATOM 1000 C CA . ARG A 1 126 ? 9.584 4.111 22.592 1.00 68.94 126 ARG A CA 1
ATOM 1001 C C . ARG A 1 126 ? 10.036 3.761 23.996 1.00 68.94 126 ARG A C 1
ATOM 1003 O O . ARG A 1 126 ? 11.193 3.402 24.183 1.00 68.94 126 ARG A O 1
ATOM 1010 N N . HIS A 1 127 ? 9.126 3.883 24.951 1.00 73.00 127 HIS A N 1
ATOM 1011 C CA . HIS A 1 127 ? 9.372 3.528 26.339 1.00 73.00 127 HIS A CA 1
ATOM 1012 C C . HIS A 1 127 ? 8.079 2.988 26.947 1.00 73.00 127 HIS A C 1
ATOM 1014 O O . HIS A 1 127 ? 7.122 3.735 27.154 1.00 73.00 127 HIS A O 1
ATOM 1020 N N . HIS A 1 128 ? 8.021 1.673 27.166 1.00 77.88 128 HIS A N 1
ATOM 1021 C CA . HIS A 1 128 ? 6.828 0.963 27.641 1.00 77.88 128 HIS A CA 1
ATOM 1022 C C . HIS A 1 128 ? 5.553 1.325 26.846 1.00 77.88 128 HIS A C 1
ATOM 1024 O O . HIS A 1 128 ? 5.391 0.933 25.686 1.00 77.88 128 HIS A O 1
ATOM 1030 N N . GLN A 1 129 ? 4.648 2.067 27.487 1.00 79.06 129 GLN A N 1
ATOM 1031 C CA . GLN A 1 129 ? 3.343 2.498 26.988 1.00 79.06 129 GLN A CA 1
ATOM 1032 C C . GLN A 1 129 ? 3.395 3.823 26.219 1.00 79.06 129 GLN A C 1
ATOM 1034 O O . GLN A 1 129 ? 2.407 4.220 25.599 1.00 79.06 129 GLN A O 1
ATOM 1039 N N . HIS A 1 130 ? 4.541 4.498 26.234 1.00 80.38 130 HIS A N 1
ATOM 1040 C CA . HIS A 1 130 ? 4.742 5.793 25.610 1.00 80.38 130 HIS A CA 1
ATOM 1041 C C . HIS A 1 130 ? 5.483 5.649 24.288 1.00 80.38 130 HIS A C 1
ATOM 1043 O O . HIS A 1 130 ? 6.458 4.900 24.152 1.00 80.38 130 HIS A O 1
ATOM 1049 N N . ARG A 1 131 ? 5.009 6.390 23.29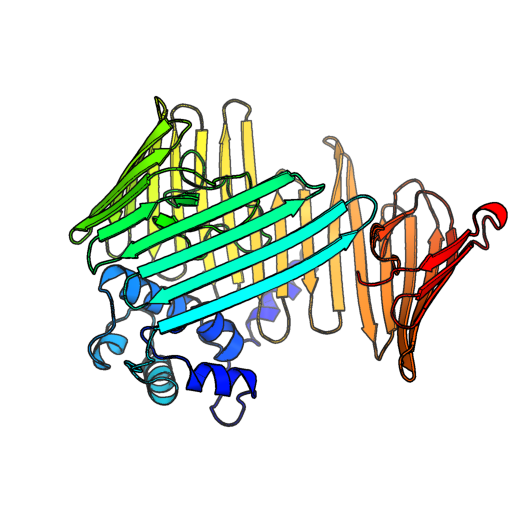0 1.00 79.31 131 ARG A N 1
ATOM 1050 C CA . ARG A 1 131 ? 5.673 6.513 21.995 1.00 79.31 131 ARG A CA 1
ATOM 1051 C C . ARG A 1 131 ? 5.667 7.965 21.588 1.00 79.31 131 ARG A C 1
ATOM 1053 O O . ARG A 1 131 ? 4.599 8.574 21.554 1.00 79.31 131 ARG A O 1
ATOM 1060 N N . ALA A 1 132 ? 6.825 8.487 21.235 1.00 78.06 132 ALA A N 1
ATOM 1061 C CA . ALA A 1 132 ? 6.948 9.803 20.649 1.00 78.06 132 ALA A CA 1
ATOM 1062 C C . ALA A 1 132 ? 7.744 9.706 19.357 1.00 78.06 132 ALA A C 1
ATOM 1064 O O . ALA A 1 132 ? 8.669 8.905 19.228 1.00 78.06 132 ALA A O 1
ATOM 1065 N N . ALA A 1 133 ? 7.367 10.519 18.389 1.00 73.31 133 ALA A N 1
ATOM 1066 C CA . ALA A 1 133 ? 8.096 10.642 17.154 1.00 73.31 133 ALA A CA 1
ATOM 1067 C C . ALA A 1 133 ? 8.076 12.105 16.730 1.00 73.31 133 ALA A C 1
ATOM 1069 O O . ALA A 1 133 ? 7.007 12.695 16.625 1.00 73.31 133 ALA A O 1
ATOM 1070 N N . LEU A 1 134 ? 9.242 12.683 16.480 1.00 76.44 134 LEU A N 1
ATOM 1071 C CA . LEU A 1 134 ? 9.379 14.028 15.945 1.00 76.44 134 LEU A CA 1
ATOM 1072 C C . LEU A 1 134 ? 10.195 13.945 14.668 1.00 76.44 134 LEU A C 1
ATOM 1074 O O . LEU A 1 134 ? 11.350 13.537 14.689 1.00 76.44 134 LEU A O 1
ATOM 1078 N N . HIS A 1 135 ? 9.583 14.329 13.562 1.00 70.69 135 HIS A N 1
ATOM 1079 C CA . HIS A 1 135 ? 10.198 14.440 12.259 1.00 70.69 135 HIS A CA 1
ATOM 1080 C C . HIS A 1 135 ? 10.285 15.912 11.875 1.00 70.69 135 HIS A C 1
ATOM 1082 O O . HIS A 1 135 ? 9.276 16.578 11.642 1.00 70.69 135 HIS A O 1
ATOM 1088 N N . THR A 1 136 ? 11.502 16.422 11.796 1.00 68.75 136 THR A N 1
ATOM 1089 C CA . THR A 1 136 ? 11.776 17.749 11.265 1.00 68.75 136 THR A CA 1
ATOM 1090 C C . THR A 1 136 ? 12.281 17.589 9.847 1.00 68.75 136 THR A C 1
ATOM 1092 O O . THR A 1 136 ? 13.127 16.742 9.581 1.00 68.75 136 THR A O 1
ATOM 1095 N N . VAL A 1 137 ? 11.730 18.365 8.922 1.00 65.38 137 VAL A N 1
ATOM 1096 C CA . VAL A 1 137 ? 12.212 18.479 7.548 1.00 65.38 137 VAL A CA 1
ATOM 1097 C C . VAL A 1 137 ? 12.459 19.950 7.291 1.00 65.38 137 VAL A C 1
ATOM 1099 O O . VAL A 1 137 ? 11.519 20.727 7.214 1.00 65.38 137 VAL A O 1
ATOM 1102 N N . LEU A 1 138 ? 13.714 20.345 7.170 1.00 68.19 138 LEU A N 1
ATOM 1103 C CA . LEU A 1 138 ? 14.084 21.659 6.677 1.00 68.19 138 LEU A CA 1
ATOM 1104 C C . LEU A 1 138 ? 14.186 21.555 5.164 1.00 68.19 138 LEU A C 1
ATOM 1106 O O . LEU A 1 138 ? 15.120 20.923 4.697 1.00 68.19 138 LEU A O 1
ATOM 1110 N N . GLU A 1 139 ? 13.247 22.132 4.422 1.00 63.59 139 GLU A N 1
ATOM 1111 C CA . GLU A 1 139 ? 13.267 22.171 2.957 1.00 63.59 139 GLU A CA 1
ATOM 1112 C C . GLU A 1 139 ? 13.369 23.635 2.516 1.00 63.59 139 GLU A C 1
ATOM 1114 O O . GLU A 1 139 ? 12.517 24.440 2.884 1.00 63.59 139 GLU A O 1
ATOM 1119 N N . ASN A 1 140 ? 14.417 24.026 1.780 1.00 66.62 140 ASN A N 1
ATOM 1120 C CA . ASN A 1 140 ? 14.623 25.428 1.357 1.00 66.62 140 ASN A CA 1
ATOM 1121 C C . ASN A 1 140 ? 14.604 26.440 2.515 1.00 66.62 140 ASN A C 1
ATOM 1123 O O . ASN A 1 140 ? 13.989 27.499 2.412 1.00 66.62 140 ASN A O 1
ATOM 1127 N N . PHE A 1 141 ? 15.233 26.091 3.641 1.00 66.06 141 PHE A N 1
ATOM 1128 C CA . PHE A 1 141 ? 15.223 26.881 4.883 1.00 66.06 141 PHE A CA 1
ATOM 1129 C C . PHE A 1 141 ? 13.834 27.104 5.506 1.00 66.06 141 PHE A C 1
ATOM 1131 O O . PHE A 1 141 ? 13.708 27.853 6.471 1.00 66.06 141 PHE A O 1
ATOM 1138 N N . LYS A 1 142 ? 12.793 26.419 5.018 1.00 71.69 142 LYS A N 1
ATOM 1139 C CA . LYS A 1 142 ? 11.475 26.384 5.652 1.00 71.69 142 LYS A CA 1
ATOM 1140 C C . LYS A 1 142 ? 11.363 25.113 6.490 1.00 71.69 142 LYS A C 1
ATOM 1142 O O . LYS A 1 142 ? 11.369 24.012 5.931 1.00 71.69 142 LYS A O 1
ATOM 1147 N N . PRO A 1 143 ? 11.301 25.225 7.825 1.00 69.69 143 PRO A N 1
ATOM 1148 C CA . PRO A 1 143 ? 11.170 24.057 8.669 1.00 69.69 143 PRO A CA 1
ATOM 1149 C C . PRO A 1 143 ? 9.722 23.560 8.660 1.00 69.69 143 PRO A C 1
ATOM 1151 O O . PRO A 1 143 ? 8.777 24.297 8.935 1.00 69.69 143 PRO A O 1
ATOM 1154 N N . ILE A 1 144 ? 9.554 22.279 8.358 1.00 72.81 144 ILE A N 1
ATOM 1155 C CA . ILE A 1 144 ? 8.304 21.541 8.476 1.00 72.81 144 ILE A CA 1
ATOM 1156 C C . ILE A 1 144 ? 8.465 20.573 9.640 1.00 72.81 144 ILE A C 1
ATOM 1158 O O . ILE A 1 144 ? 9.326 19.690 9.625 1.00 72.81 144 ILE A O 1
ATOM 1162 N N . TYR A 1 145 ? 7.603 20.720 10.636 1.00 76.62 145 TYR A N 1
ATOM 1163 C CA . TYR A 1 145 ? 7.544 19.831 11.786 1.00 76.62 145 TYR A CA 1
ATOM 1164 C C . TYR A 1 145 ? 6.357 18.895 11.618 1.00 76.62 145 TYR A C 1
ATOM 1166 O O . TYR A 1 145 ? 5.242 19.346 11.356 1.00 76.62 145 TYR A O 1
ATOM 1174 N N . ASN A 1 146 ? 6.608 17.599 11.765 1.00 75.75 146 ASN A N 1
ATOM 1175 C CA . ASN A 1 146 ? 5.561 16.607 11.928 1.00 75.75 146 ASN A CA 1
ATOM 1176 C C . ASN A 1 146 ? 5.933 15.693 13.080 1.00 75.75 146 ASN A C 1
ATOM 1178 O O . ASN A 1 146 ? 7.067 15.232 13.162 1.00 75.75 146 ASN A O 1
ATOM 1182 N N . GLY A 1 147 ? 5.004 15.381 13.955 1.00 76.50 147 GLY A N 1
ATOM 1183 C CA . GLY A 1 147 ? 5.307 14.515 15.071 1.00 76.50 147 GLY A CA 1
ATOM 1184 C C . GLY A 1 147 ? 4.112 14.248 15.943 1.00 76.50 147 GLY A C 1
ATOM 1185 O O . GLY A 1 147 ? 3.100 14.936 15.875 1.00 76.50 147 GLY A O 1
ATOM 1186 N N . TYR A 1 148 ? 4.248 13.234 16.778 1.00 85.06 148 TYR A N 1
ATOM 1187 C CA . TYR A 1 148 ? 3.242 12.879 17.750 1.00 85.06 148 TYR A CA 1
ATOM 1188 C C . TYR A 1 148 ? 3.882 12.435 19.053 1.00 85.06 148 TYR A C 1
ATOM 1190 O O . TYR A 1 148 ? 4.981 11.883 19.080 1.00 85.06 148 TYR A O 1
ATOM 1198 N N . VAL A 1 149 ? 3.137 12.615 20.131 1.00 89.31 149 VAL A N 1
ATOM 1199 C CA . VAL A 1 149 ? 3.357 11.948 21.407 1.00 89.31 149 VAL A CA 1
ATOM 1200 C C . VAL A 1 149 ? 2.104 11.148 21.699 1.00 89.31 149 VAL A C 1
ATOM 1202 O O . VAL A 1 149 ? 0.989 11.634 21.532 1.00 89.31 149 VAL A O 1
ATOM 1205 N N . SER A 1 150 ? 2.276 9.898 22.099 1.00 89.75 150 SER A N 1
ATOM 1206 C CA . SER A 1 150 ? 1.176 9.008 22.430 1.00 89.75 150 SER A CA 1
ATOM 1207 C C . SER A 1 150 ? 1.469 8.208 23.683 1.00 89.75 150 SER A C 1
ATOM 1209 O O . SER A 1 150 ? 2.613 7.849 23.964 1.00 89.75 150 SER A O 1
ATOM 1211 N N . SER A 1 151 ? 0.405 7.918 24.415 1.00 89.50 151 SER A N 1
ATOM 1212 C CA . SER A 1 151 ? 0.408 7.045 25.579 1.00 89.50 151 SER A CA 1
ATOM 1213 C C . SER A 1 151 ? -0.715 6.035 25.411 1.00 89.50 151 SER A C 1
ATOM 1215 O O . SER A 1 151 ? -1.813 6.407 24.988 1.00 89.50 151 SER A O 1
ATOM 1217 N N . SER A 1 152 ? -0.456 4.766 25.700 1.00 84.50 152 SER A N 1
ATOM 1218 C CA . SER A 1 152 ? -1.455 3.705 25.593 1.00 84.50 152 SER A CA 1
ATOM 1219 C C . SER A 1 152 ? -1.483 2.841 26.841 1.00 84.50 152 SER A C 1
ATOM 1221 O O . SER A 1 152 ? -0.509 2.157 27.135 1.00 84.50 152 SER A O 1
ATOM 1223 N N . THR A 1 153 ? -2.627 2.803 27.506 1.00 84.25 153 THR A N 1
ATOM 1224 C CA . THR A 1 153 ? -2.947 1.807 28.527 1.00 84.25 153 THR A CA 1
ATOM 1225 C C . THR A 1 153 ? -3.674 0.617 27.886 1.00 84.25 153 THR A C 1
ATOM 1227 O O . THR A 1 153 ? -3.890 0.586 26.673 1.00 84.25 153 THR A O 1
ATOM 1230 N N . LYS A 1 154 ? -4.089 -0.366 28.699 1.00 77.94 154 LYS A N 1
ATOM 1231 C CA . LYS A 1 154 ? -4.874 -1.527 28.242 1.00 77.94 154 LYS A CA 1
ATOM 1232 C C . LYS A 1 154 ? -6.152 -1.118 27.494 1.00 77.94 154 LYS A C 1
ATOM 1234 O O . LYS A 1 154 ? -6.481 -1.725 26.483 1.00 77.94 154 LYS A O 1
ATOM 1239 N N . ASN A 1 155 ? -6.838 -0.080 27.976 1.00 86.06 155 ASN A N 1
ATOM 1240 C CA . ASN A 1 155 ? -8.150 0.316 27.461 1.00 86.06 155 ASN A CA 1
ATOM 1241 C C . ASN A 1 155 ? -8.137 1.689 26.788 1.00 86.06 155 ASN A C 1
ATOM 1243 O O . ASN A 1 155 ? -8.991 1.953 25.950 1.00 86.06 155 ASN A O 1
ATOM 1247 N N . SER A 1 156 ? -7.191 2.569 27.112 1.00 88.62 156 SER A N 1
ATOM 1248 C CA . SER A 1 156 ? -7.155 3.933 26.583 1.00 88.62 156 SER A CA 1
ATOM 1249 C C . SER A 1 156 ? -5.896 4.212 25.782 1.00 88.62 156 SER A C 1
ATOM 1251 O O . SER A 1 156 ? -4.813 3.720 26.085 1.00 88.62 156 SER A O 1
ATOM 1253 N N . LYS A 1 157 ? -6.025 5.047 24.758 1.00 90.62 157 LYS A N 1
ATOM 1254 C CA . LYS A 1 157 ? -4.908 5.583 23.996 1.00 90.62 157 LYS A CA 1
ATOM 1255 C C . LYS A 1 157 ? -5.126 7.064 23.773 1.00 90.62 157 LYS A C 1
ATOM 1257 O O . LYS A 1 157 ? -6.195 7.474 23.345 1.00 90.62 157 LYS A O 1
ATOM 1262 N N . TRP A 1 158 ? -4.088 7.842 24.007 1.00 92.50 158 TRP A N 1
ATOM 1263 C CA . TRP A 1 158 ? -4.079 9.288 23.838 1.00 92.50 158 TRP A CA 1
ATOM 1264 C C . TRP A 1 158 ? -2.986 9.631 22.846 1.00 92.50 158 TRP A C 1
ATOM 1266 O O . TRP A 1 158 ? -1.943 8.969 22.812 1.00 92.50 158 TRP A O 1
ATOM 1276 N N . LEU A 1 159 ? -3.222 10.649 22.034 1.00 90.06 159 LEU A N 1
ATOM 1277 C CA . LEU A 1 159 ? -2.266 11.118 21.056 1.00 90.06 159 LEU A CA 1
ATOM 1278 C C . LEU A 1 159 ? -2.385 12.625 20.878 1.00 90.06 159 LEU A C 1
ATOM 1280 O O . LEU A 1 159 ? -3.477 13.145 20.679 1.00 90.06 159 LEU A O 1
ATOM 1284 N N . ILE A 1 160 ? -1.250 13.308 20.920 1.00 90.75 160 ILE A N 1
ATOM 1285 C CA . ILE A 1 160 ? -1.130 14.735 20.629 1.00 90.75 160 ILE A CA 1
ATOM 1286 C C . ILE A 1 160 ? -0.153 14.903 19.468 1.00 90.75 160 ILE A C 1
ATOM 1288 O O . ILE A 1 160 ? 0.923 14.305 19.486 1.00 90.75 160 ILE A O 1
ATOM 1292 N N . GLY A 1 161 ? -0.527 15.692 18.463 1.00 87.62 161 GLY A N 1
ATOM 1293 C CA . GLY A 1 161 ? 0.273 15.958 17.268 1.00 87.62 161 GLY A CA 1
ATOM 1294 C C . GLY A 1 161 ? -0.387 15.439 15.993 1.00 87.62 161 GLY A C 1
ATOM 1295 O O . GLY A 1 161 ? -1.594 15.596 15.807 1.00 87.62 161 GLY A O 1
ATOM 1296 N N . ASP A 1 162 ? 0.409 14.849 15.105 1.00 82.31 162 ASP A N 1
ATOM 1297 C CA . ASP A 1 162 ? -0.027 14.275 13.836 1.00 82.31 162 ASP A CA 1
ATOM 1298 C C . ASP A 1 162 ? -0.541 12.843 14.009 1.00 82.31 162 ASP A C 1
ATOM 1300 O O . ASP A 1 162 ? 0.173 11.927 14.434 1.00 82.31 162 ASP A O 1
ATOM 1304 N N . TYR A 1 163 ? -1.786 12.620 13.610 1.00 79.94 163 TYR A N 1
ATOM 1305 C CA . TYR A 1 163 ? -2.411 11.310 13.663 1.00 79.94 163 TYR A CA 1
ATOM 1306 C C . TYR A 1 163 ? -3.238 11.000 12.431 1.00 79.94 163 TYR A C 1
ATOM 1308 O O . TYR A 1 163 ? -3.604 11.848 11.627 1.00 79.94 163 TYR A O 1
ATOM 1316 N N . SER A 1 164 ? -3.564 9.728 12.308 1.00 78.50 164 SER A N 1
ATOM 1317 C CA . SER A 1 164 ? -4.562 9.223 11.381 1.00 78.50 164 SER A CA 1
ATOM 1318 C C . SER A 1 164 ? -5.547 8.382 12.167 1.00 78.50 164 SER A C 1
ATOM 1320 O O . SER A 1 164 ? -5.165 7.632 13.076 1.00 78.50 164 SER A O 1
ATOM 1322 N N . VAL A 1 165 ? -6.814 8.529 11.811 1.00 77.75 165 VAL A N 1
ATOM 1323 C CA . VAL A 1 165 ? -7.901 7.738 12.368 1.00 77.75 165 VAL A CA 1
ATOM 1324 C C . VAL A 1 165 ? -8.404 6.825 11.275 1.00 77.75 165 VAL A C 1
ATOM 1326 O O . VAL A 1 165 ? -8.801 7.298 10.213 1.00 77.75 165 VAL A O 1
ATOM 1329 N N . HIS A 1 166 ? -8.367 5.524 11.533 1.00 74.00 166 HIS A N 1
ATOM 1330 C CA . HIS A 1 166 ? -8.840 4.526 10.590 1.00 74.00 166 HIS A CA 1
ATOM 1331 C C . HIS A 1 166 ? -10.051 3.798 11.169 1.00 74.00 166 HIS A C 1
ATOM 1333 O O . HIS A 1 166 ? -9.937 2.873 11.975 1.00 74.00 166 HIS A O 1
ATOM 1339 N N . CYS A 1 167 ? -11.226 4.238 10.744 1.00 69.38 167 CYS A N 1
ATOM 1340 C CA . CYS A 1 167 ? -12.510 3.591 10.985 1.00 69.38 167 CYS A CA 1
ATOM 1341 C C . CYS A 1 167 ? -13.258 3.576 9.643 1.00 69.38 167 CYS A C 1
ATOM 1343 O O . CYS A 1 167 ? -12.941 4.384 8.785 1.00 69.38 167 CYS A O 1
ATOM 1345 N N . GLY A 1 168 ? -14.192 2.655 9.405 1.00 65.62 168 GLY A N 1
ATOM 1346 C CA . GLY A 1 168 ? -14.884 2.604 8.106 1.00 65.62 168 GLY A CA 1
ATOM 1347 C C . GLY A 1 168 ? -13.983 2.265 6.904 1.00 65.62 168 GLY A C 1
ATOM 1348 O O . GLY A 1 168 ? -13.068 1.441 7.028 1.00 65.62 168 GLY A O 1
ATOM 1349 N N . GLN A 1 169 ? -14.308 2.839 5.741 1.00 66.56 169 GLN A N 1
ATOM 1350 C CA . GLN A 1 169 ? -13.767 2.533 4.407 1.00 66.56 169 GLN A CA 1
ATOM 1351 C C . GLN A 1 169 ? -13.231 3.768 3.661 1.00 66.56 169 GLN A C 1
ATOM 1353 O O . GLN A 1 169 ? -13.001 3.719 2.450 1.00 66.56 169 GLN A O 1
ATOM 1358 N N . GLY A 1 170 ? -13.005 4.878 4.370 1.00 62.69 170 GLY A N 1
ATOM 1359 C CA . GLY A 1 170 ? -12.383 6.074 3.810 1.00 62.69 170 GLY A CA 1
ATOM 1360 C C . GLY A 1 170 ? -13.330 7.037 3.092 1.00 62.69 170 GLY A C 1
ATOM 1361 O O . GLY A 1 170 ? -12.822 7.871 2.344 1.00 62.69 170 GLY A O 1
ATOM 1362 N N . ILE A 1 171 ? -14.661 6.962 3.291 1.00 64.44 171 ILE A N 1
ATOM 1363 C CA . ILE A 1 171 ? -15.563 8.041 2.832 1.00 64.44 171 ILE A CA 1
ATOM 1364 C C . ILE A 1 171 ? -15.403 9.265 3.731 1.00 64.44 171 ILE A C 1
ATOM 1366 O O . ILE A 1 171 ? -15.064 10.342 3.244 1.00 64.44 171 ILE A O 1
ATOM 1370 N N . LEU A 1 172 ? -15.646 9.100 5.035 1.00 67.75 172 LEU A N 1
ATOM 1371 C CA . LEU A 1 172 ? -15.508 10.170 6.028 1.00 67.75 172 LEU A CA 1
ATOM 1372 C C . LEU A 1 172 ? -14.332 9.911 6.976 1.00 67.75 172 LEU A C 1
ATOM 1374 O O . LEU A 1 172 ? -13.664 10.838 7.447 1.00 67.75 172 LEU A O 1
ATOM 1378 N N . LEU A 1 173 ? -14.083 8.631 7.256 1.00 60.28 173 LEU A N 1
ATOM 1379 C CA . LEU A 1 173 ? -13.142 8.172 8.265 1.00 60.28 173 LEU A CA 1
ATOM 1380 C C . LEU A 1 173 ? -11.918 7.541 7.615 1.00 60.28 173 LEU A C 1
ATOM 1382 O O . LEU A 1 173 ? -11.963 6.461 7.034 1.00 60.28 173 LEU A O 1
ATOM 1386 N N . GLY A 1 174 ? -10.795 8.231 7.756 1.00 53.78 174 GLY A N 1
ATOM 1387 C CA . GLY A 1 174 ? -9.512 7.793 7.232 1.00 53.78 174 GLY A CA 1
ATOM 1388 C C . GLY A 1 174 ? -9.177 8.382 5.874 1.00 53.78 174 GLY A C 1
ATOM 1389 O O . GLY A 1 174 ? -9.980 9.026 5.203 1.00 53.78 174 GLY A O 1
ATOM 1390 N N . ARG A 1 175 ? -7.908 8.197 5.515 1.00 52.56 175 ARG A N 1
ATOM 1391 C CA . ARG A 1 175 ? -7.360 8.513 4.198 1.00 52.56 175 ARG A CA 1
ATOM 1392 C C . ARG A 1 175 ? -8.315 7.950 3.138 1.00 52.56 175 ARG A C 1
ATOM 1394 O O . ARG A 1 175 ? -8.562 6.745 3.230 1.00 52.56 175 ARG A O 1
ATOM 1401 N N . PRO A 1 176 ? -8.834 8.751 2.176 1.00 39.62 176 PRO A N 1
ATOM 1402 C CA . PRO A 1 176 ? -9.517 8.194 1.013 1.00 39.62 176 PRO A CA 1
ATOM 1403 C C . PRO A 1 176 ? -8.620 7.087 0.501 1.00 39.62 176 PRO A C 1
ATOM 1405 O O . PRO A 1 176 ? -7.431 7.335 0.263 1.00 39.62 176 PRO A O 1
ATOM 1408 N N . GLY A 1 177 ? -9.159 5.866 0.542 1.00 36.91 177 GLY A N 1
ATOM 1409 C CA . GLY A 1 177 ? -8.402 4.633 0.423 1.00 36.91 177 GLY A CA 1
ATOM 1410 C C . GLY A 1 177 ? -7.362 4.805 -0.660 1.00 36.91 177 GLY A C 1
ATOM 1411 O O . GLY A 1 177 ? -7.685 5.003 -1.830 1.00 36.91 177 GLY A O 1
ATOM 1412 N N . PHE A 1 178 ? -6.106 4.833 -0.229 1.00 27.70 178 PHE A N 1
ATOM 1413 C CA . PHE A 1 178 ? -4.971 4.790 -1.120 1.00 27.70 178 PHE A CA 1
ATOM 1414 C C . PHE A 1 178 ? -5.278 3.687 -2.139 1.00 27.70 178 PHE A C 1
ATOM 1416 O O . PHE A 1 178 ? -5.529 2.557 -1.715 1.00 27.70 178 PHE A O 1
ATOM 1423 N N . PRO A 1 179 ? -5.235 3.935 -3.456 1.00 32.91 179 PRO A N 1
ATOM 1424 C CA . PRO A 1 179 ? -5.039 2.859 -4.402 1.00 32.91 179 PRO A CA 1
ATOM 1425 C C . PRO A 1 179 ? -3.598 2.380 -4.217 1.00 32.91 179 PRO A C 1
ATOM 1427 O O . PRO A 1 179 ? -2.750 2.557 -5.087 1.00 32.91 179 PRO A O 1
ATOM 1430 N N . SER A 1 180 ? -3.275 1.801 -3.055 1.00 33.56 180 SER A N 1
ATOM 1431 C CA . SER A 1 180 ? -2.155 0.890 -3.035 1.00 33.56 180 SER A CA 1
ATOM 1432 C C . SER A 1 180 ? -2.572 -0.259 -3.972 1.00 33.56 180 SER A C 1
ATOM 1434 O O . SER A 1 180 ? -3.734 -0.694 -3.982 1.00 33.56 180 SER A O 1
ATOM 1436 N N . PRO A 1 181 ? -1.644 -0.774 -4.778 1.00 36.38 181 PRO A N 1
ATOM 1437 C CA . PRO A 1 181 ? -1.783 -2.075 -5.417 1.00 36.38 181 PRO A CA 1
ATOM 1438 C C . PRO A 1 181 ? -1.817 -3.225 -4.395 1.00 36.38 181 PRO A C 1
ATOM 1440 O O . PRO A 1 181 ? -1.573 -4.356 -4.771 1.00 36.38 181 PRO A O 1
ATOM 1443 N N . THR A 1 182 ? -2.022 -2.953 -3.104 1.00 41.34 182 THR A N 1
ATOM 1444 C CA . THR A 1 182 ? -1.994 -3.903 -1.995 1.00 41.34 182 THR A CA 1
ATOM 1445 C C . THR A 1 182 ? -3.189 -3.625 -1.086 1.00 41.34 182 THR A C 1
ATOM 1447 O O . THR A 1 182 ? -3.004 -3.120 0.017 1.00 41.34 182 THR A O 1
ATOM 1450 N N . THR A 1 183 ? -4.387 -3.963 -1.587 1.00 47.56 183 THR A N 1
ATOM 1451 C CA . THR A 1 183 ? -5.635 -4.264 -0.845 1.00 47.56 183 THR A CA 1
ATOM 1452 C C . THR A 1 183 ? -6.182 -3.145 0.055 1.00 47.56 183 THR A C 1
ATOM 1454 O O . THR A 1 183 ? -5.461 -2.597 0.891 1.00 47.56 183 THR A O 1
ATOM 1457 N N . ASN A 1 184 ? -7.481 -2.860 -0.005 1.00 46.66 184 ASN A N 1
ATOM 1458 C CA . ASN A 1 184 ? -8.099 -1.857 0.875 1.00 46.66 184 ASN A CA 1
ATOM 1459 C C . ASN A 1 184 ? -8.180 -2.298 2.353 1.00 46.66 184 ASN A C 1
ATOM 1461 O O . ASN A 1 184 ? -8.691 -1.557 3.192 1.00 46.66 184 ASN A O 1
ATOM 1465 N N . GLU A 1 185 ? -7.663 -3.482 2.702 1.00 45.09 185 GLU A N 1
ATOM 1466 C CA . GLU A 1 185 ? -8.066 -4.156 3.930 1.00 45.09 185 GLU A CA 1
ATOM 1467 C C . GLU A 1 185 ? -6.958 -4.799 4.772 1.00 45.09 185 GLU A C 1
ATOM 1469 O O . GLU A 1 185 ? -7.206 -5.723 5.548 1.00 45.09 185 GLU A O 1
ATOM 1474 N N . TYR A 1 186 ? -5.743 -4.255 4.719 1.00 43.50 186 TYR A N 1
ATOM 1475 C CA . TYR A 1 186 ? -4.699 -4.660 5.656 1.00 43.50 186 TYR A CA 1
ATOM 1476 C C . TYR A 1 186 ? -4.349 -3.562 6.680 1.00 43.50 186 TYR A C 1
ATOM 1478 O O . TYR A 1 186 ? -3.609 -2.612 6.431 1.00 43.50 186 TYR A O 1
ATOM 1486 N N . PHE A 1 187 ? -4.883 -3.778 7.889 1.00 43.00 187 PHE A N 1
ATOM 1487 C CA . PHE A 1 187 ? -4.257 -3.483 9.187 1.00 43.00 187 PHE A CA 1
ATOM 1488 C C . PHE A 1 187 ? -4.104 -2.039 9.664 1.00 43.00 187 PHE A C 1
ATOM 1490 O O . PHE A 1 187 ? -3.160 -1.740 10.400 1.00 43.00 187 PHE A O 1
ATOM 1497 N N . ARG A 1 188 ? -5.041 -1.137 9.376 1.00 50.16 188 ARG A N 1
ATOM 1498 C CA . ARG A 1 188 ? -5.131 0.079 10.198 1.00 50.16 188 ARG A CA 1
ATOM 1499 C C . ARG A 1 188 ? -6.541 0.251 10.722 1.00 50.16 188 ARG A C 1
ATOM 1501 O O . ARG A 1 188 ? -7.455 0.563 9.975 1.00 50.16 188 ARG A O 1
ATOM 1508 N N . PHE A 1 189 ? -6.689 0.028 12.022 1.00 59.62 189 PHE A N 1
ATOM 1509 C CA . PHE A 1 189 ? -7.889 0.344 12.776 1.00 59.62 189 PHE A CA 1
ATOM 1510 C C . PHE A 1 189 ? -7.516 1.215 13.971 1.00 59.62 189 PHE A C 1
ATOM 1512 O O . PHE A 1 189 ? -6.487 1.001 14.613 1.00 59.62 189 PHE A O 1
ATOM 1519 N N . GLY A 1 190 ? -8.371 2.191 14.261 1.00 73.25 190 GLY A N 1
ATOM 1520 C CA . GLY A 1 190 ? -8.228 3.087 15.399 1.00 73.25 190 GLY A CA 1
ATOM 1521 C C . GLY A 1 190 ? -7.234 4.223 15.169 1.00 73.25 190 GLY A C 1
ATOM 1522 O O . GLY A 1 190 ? -6.942 4.629 14.040 1.00 73.25 190 GLY A O 1
ATOM 1523 N N . LEU A 1 191 ? -6.756 4.768 16.281 1.00 79.44 191 LEU A N 1
ATOM 1524 C CA . LEU A 1 191 ? -5.892 5.932 16.349 1.00 79.44 191 LEU A CA 1
ATOM 1525 C C . LEU A 1 191 ? -4.430 5.527 16.164 1.00 79.44 191 LEU A C 1
ATOM 1527 O O . LEU A 1 191 ? -3.894 4.718 16.926 1.00 79.44 191 LEU A O 1
ATOM 1531 N N . SER A 1 192 ? -3.742 6.124 15.194 1.00 79.81 192 SER A N 1
ATOM 1532 C CA . SER A 1 192 ? -2.307 5.903 14.990 1.00 79.81 192 SER A CA 1
ATOM 1533 C C . SER A 1 192 ? -1.562 7.207 14.743 1.00 79.81 192 SER A C 1
ATOM 1535 O O . SER A 1 192 ? -2.023 8.054 13.980 1.00 79.81 192 SER A O 1
ATOM 1537 N N . GLY A 1 193 ? -0.409 7.353 15.397 1.00 72.38 193 GLY A N 1
ATOM 1538 C CA . GLY A 1 193 ? 0.495 8.474 15.172 1.00 72.38 193 GLY A CA 1
ATOM 1539 C C . GLY A 1 193 ? 1.187 8.349 13.834 1.00 72.38 193 GLY A C 1
ATOM 1540 O O . GLY A 1 193 ? 1.540 7.242 13.422 1.00 72.38 193 GLY A O 1
ATOM 1541 N N . GLN A 1 194 ? 1.349 9.476 13.155 1.00 73.19 194 GLN A N 1
ATOM 1542 C CA . GLN A 1 194 ? 1.966 9.525 11.839 1.00 73.19 194 GLN A CA 1
ATOM 1543 C C . GLN A 1 194 ? 3.169 10.460 11.860 1.00 73.19 194 GLN A C 1
ATOM 1545 O O . GLN A 1 194 ? 3.150 11.521 12.475 1.00 73.19 194 GLN A O 1
ATOM 1550 N N . THR A 1 195 ? 4.221 10.058 11.157 1.00 61.94 195 THR A N 1
ATOM 1551 C CA . THR A 1 195 ? 5.373 10.902 10.856 1.00 61.94 195 THR A CA 1
ATOM 1552 C C . THR A 1 195 ? 5.549 10.946 9.346 1.00 61.94 195 THR A C 1
ATOM 1554 O O . THR A 1 195 ? 5.780 9.924 8.705 1.00 61.94 195 THR A O 1
ATOM 1557 N N . GLY A 1 196 ? 5.386 12.126 8.746 1.00 52.19 196 GLY A N 1
ATOM 1558 C CA . GLY A 1 196 ? 5.578 12.313 7.308 1.00 52.19 196 GLY A CA 1
ATOM 1559 C C . GLY A 1 196 ? 4.666 13.369 6.691 1.00 52.19 196 GLY A C 1
ATOM 1560 O O . GLY A 1 196 ? 3.694 13.807 7.291 1.00 52.19 196 GLY A O 1
ATOM 1561 N N . VAL A 1 197 ? 4.989 13.757 5.457 1.00 44.59 197 VAL A N 1
ATOM 1562 C CA . VAL A 1 197 ? 4.352 14.863 4.713 1.00 44.59 197 VAL A CA 1
ATOM 1563 C C . VAL A 1 197 ? 3.135 14.392 3.891 1.00 44.59 197 VAL A C 1
ATOM 1565 O O . VAL A 1 197 ? 2.805 14.961 2.855 1.00 44.59 197 VAL A O 1
ATOM 1568 N N . SER A 1 198 ? 2.471 13.302 4.290 1.00 43.19 198 SER A N 1
ATOM 1569 C CA . SER A 1 198 ? 1.309 12.799 3.545 1.00 43.19 198 SER A CA 1
ATOM 1570 C C . SER A 1 198 ? 0.063 13.622 3.876 1.00 43.19 198 SER A C 1
ATOM 1572 O O . SER A 1 198 ? -0.619 13.345 4.852 1.00 43.19 198 SER A O 1
ATOM 1574 N N . SER A 1 199 ? -0.299 14.574 3.021 1.00 42.88 199 SER A N 1
ATOM 1575 C CA . SER A 1 199 ? -1.454 15.467 3.217 1.00 42.88 199 SER A CA 1
ATOM 1576 C C . SER A 1 199 ? -2.821 14.768 3.295 1.00 42.88 199 SER A C 1
ATOM 1578 O O . SER A 1 199 ? -3.760 15.309 3.871 1.00 42.88 199 SER A O 1
ATOM 1580 N N . SER A 1 200 ? -2.966 13.563 2.737 1.00 50.69 200 SER A N 1
ATOM 1581 C CA . SER A 1 200 ? -4.262 12.878 2.673 1.00 50.69 200 SER A CA 1
ATOM 1582 C C . SER A 1 200 ? -4.532 12.022 3.917 1.00 50.69 200 SER A C 1
ATOM 1584 O O . SER A 1 200 ? -3.773 11.092 4.208 1.00 50.69 200 SER A O 1
ATOM 1586 N N . GLY A 1 201 ? -5.631 12.312 4.625 1.00 59.03 201 GLY A N 1
ATOM 1587 C CA . GLY A 1 201 ? -6.124 11.530 5.769 1.00 59.03 201 GLY A CA 1
ATOM 1588 C C . GLY A 1 201 ? -5.377 11.725 7.089 1.00 59.03 201 GLY A C 1
ATOM 1589 O O . GLY A 1 201 ? -5.619 10.965 8.029 1.00 59.03 201 GLY A O 1
ATOM 1590 N N . MET A 1 202 ? -4.466 12.701 7.153 1.00 71.81 202 MET A N 1
ATOM 1591 C CA . MET A 1 202 ? -3.766 13.090 8.376 1.00 71.81 202 MET A CA 1
ATOM 1592 C C . MET A 1 202 ? -4.500 14.235 9.075 1.00 71.81 202 MET A C 1
ATOM 1594 O O . MET A 1 202 ? -4.954 15.186 8.443 1.00 71.81 202 MET A O 1
ATOM 1598 N N . TYR A 1 203 ? -4.592 14.131 10.392 1.00 79.06 203 TYR A N 1
ATOM 1599 C CA . TYR A 1 203 ? -5.171 15.113 11.290 1.00 79.06 203 TYR A CA 1
ATOM 1600 C C . TYR A 1 203 ? -4.089 15.638 12.229 1.00 79.06 203 TYR A C 1
ATOM 1602 O O . TYR A 1 203 ? -3.181 14.906 12.619 1.00 79.06 203 TYR A O 1
ATOM 1610 N N . ARG A 1 204 ? -4.219 16.906 12.617 1.00 84.25 204 ARG A N 1
ATOM 1611 C CA . ARG A 1 204 ? -3.372 17.568 13.613 1.00 84.25 204 ARG A CA 1
ATOM 1612 C C . ARG A 1 204 ? -4.199 18.023 14.795 1.00 84.25 204 ARG A C 1
ATOM 1614 O O . ARG A 1 204 ? -5.197 18.715 14.590 1.00 84.25 204 ARG A O 1
ATOM 1621 N N . GLY A 1 205 ? -3.764 17.664 15.999 1.00 88.75 205 GLY A N 1
ATOM 1622 C CA . GLY A 1 205 ? -4.381 18.097 17.249 1.00 88.75 205 GLY A CA 1
ATOM 1623 C C . GLY A 1 205 ? -4.319 17.021 18.325 1.00 88.75 205 GLY A C 1
ATOM 1624 O O . GLY A 1 205 ? -3.292 16.366 18.489 1.00 88.75 205 GLY A O 1
ATOM 1625 N N . VAL A 1 206 ? -5.420 16.840 19.048 1.00 91.19 206 VAL A N 1
ATOM 1626 C CA . VAL A 1 206 ? -5.518 15.886 20.159 1.00 91.19 206 VAL A CA 1
ATOM 1627 C C . VAL A 1 206 ? -6.521 14.807 19.800 1.00 91.19 206 VAL A C 1
ATOM 1629 O O . VAL A 1 206 ? -7.607 15.105 19.313 1.00 91.19 206 VAL A O 1
ATOM 1632 N N . ALA A 1 207 ? -6.175 13.556 20.054 1.00 91.44 207 ALA A N 1
ATOM 1633 C CA . ALA A 1 207 ? -7.062 12.429 19.868 1.00 91.44 207 ALA A CA 1
ATOM 1634 C C . ALA A 1 207 ? -6.986 11.478 21.055 1.00 91.44 207 ALA A C 1
ATOM 1636 O O . ALA A 1 207 ? -5.932 11.271 21.658 1.00 91.44 207 ALA A O 1
ATOM 1637 N N . TRP A 1 208 ? -8.119 10.870 21.362 1.00 92.88 208 TRP A N 1
ATOM 1638 C CA . TRP A 1 208 ? -8.246 9.854 22.384 1.00 92.88 208 TRP A CA 1
ATOM 1639 C C . TRP A 1 208 ? -9.060 8.689 21.833 1.00 92.88 208 TRP A C 1
ATOM 1641 O O . TRP A 1 208 ? -9.939 8.857 20.988 1.00 92.88 208 TRP A O 1
ATOM 1651 N N . GLN A 1 209 ? -8.758 7.500 22.318 1.00 92.06 209 GLN A N 1
ATOM 1652 C CA . GLN A 1 209 ? -9.477 6.281 22.020 1.00 92.06 209 GLN A CA 1
ATOM 1653 C C . GLN A 1 209 ? -9.651 5.509 23.319 1.00 92.06 209 GLN A C 1
ATOM 1655 O O . GLN A 1 209 ? -8.705 5.377 24.093 1.00 92.06 209 GLN A O 1
ATOM 1660 N N . TYR A 1 210 ? -10.841 4.971 23.536 1.00 92.19 210 TYR A N 1
ATOM 1661 C CA . TYR A 1 210 ? -11.173 4.167 24.697 1.00 92.19 210 TYR A CA 1
ATOM 1662 C C . TYR A 1 210 ? -11.940 2.927 24.289 1.00 92.19 210 TYR A C 1
ATOM 1664 O O . TYR A 1 210 ? -12.902 2.994 23.529 1.00 92.19 210 TYR A O 1
ATOM 1672 N N . HIS A 1 211 ? -11.487 1.796 24.804 1.00 88.25 211 HIS A N 1
ATOM 1673 C CA . HIS A 1 211 ? -12.075 0.492 24.598 1.00 88.25 211 HIS A CA 1
ATOM 1674 C C . HIS A 1 211 ? -12.778 0.070 25.876 1.00 88.25 211 HIS A C 1
ATOM 1676 O O . HIS A 1 211 ? -12.175 0.028 26.951 1.00 88.25 211 HIS A O 1
ATOM 1682 N N . ASN A 1 212 ? -14.046 -0.280 25.736 1.00 86.94 212 ASN A N 1
ATOM 1683 C CA . ASN A 1 212 ? -14.839 -0.883 26.783 1.00 86.94 212 ASN A CA 1
ATOM 1684 C C . ASN A 1 212 ? -15.463 -2.164 26.238 1.00 86.94 212 ASN A C 1
ATOM 1686 O O . ASN A 1 212 ? -16.468 -2.118 25.534 1.00 86.94 212 ASN A O 1
ATOM 1690 N N . LYS A 1 213 ? -14.861 -3.312 26.564 1.00 84.38 213 LYS A N 1
ATOM 1691 C CA . LYS A 1 213 ? -15.273 -4.620 26.037 1.00 84.38 213 LYS A CA 1
ATOM 1692 C C . LYS A 1 213 ? -15.295 -4.598 24.498 1.00 84.38 213 LYS A C 1
ATOM 1694 O O . LYS A 1 213 ? -14.256 -4.403 23.876 1.00 84.38 213 LYS A O 1
ATOM 1699 N N . SER A 1 214 ? -16.466 -4.779 23.896 1.00 84.62 214 SER A N 1
ATOM 1700 C CA . SER A 1 214 ? -16.689 -4.733 22.452 1.00 84.62 214 SER A CA 1
ATOM 1701 C C . SER A 1 214 ? -16.772 -3.315 21.889 1.00 84.62 214 SER A C 1
ATOM 1703 O O . SER A 1 214 ? -16.596 -3.134 20.684 1.00 84.62 214 SER A O 1
ATOM 1705 N N . ASP A 1 215 ? -17.015 -2.307 22.723 1.00 88.88 215 ASP A N 1
ATOM 1706 C CA . ASP A 1 215 ? -17.179 -0.925 22.295 1.00 88.88 215 ASP A CA 1
ATOM 1707 C C . ASP A 1 215 ? -15.839 -0.189 22.223 1.00 88.88 215 ASP A C 1
ATOM 1709 O O . ASP A 1 215 ? -14.952 -0.333 23.062 1.00 88.88 215 ASP A O 1
ATOM 1713 N N . THR A 1 216 ? -15.687 0.632 21.194 1.00 88.06 216 THR A N 1
ATOM 1714 C CA . THR A 1 216 ? -14.564 1.541 20.992 1.00 88.06 216 THR A CA 1
ATOM 1715 C C . THR A 1 216 ? -15.112 2.931 20.724 1.00 88.06 216 THR A C 1
ATOM 1717 O O . THR A 1 216 ? -15.819 3.156 19.743 1.00 88.06 216 THR A O 1
ATOM 1720 N N . PHE A 1 217 ? -14.741 3.870 21.581 1.00 91.56 217 PHE A N 1
ATOM 1721 C CA . PHE A 1 217 ? -15.023 5.287 21.426 1.00 91.56 217 PHE A CA 1
ATOM 1722 C C . PHE A 1 217 ? -13.744 5.992 21.008 1.00 91.56 217 PHE A C 1
ATOM 1724 O O . PHE A 1 217 ? -12.679 5.734 21.567 1.00 91.56 217 PHE A O 1
ATOM 1731 N N . LEU A 1 218 ? -13.830 6.876 20.025 1.00 89.56 218 LEU A N 1
ATOM 1732 C CA . LEU A 1 218 ? -12.714 7.710 19.610 1.00 89.56 218 LEU A CA 1
ATOM 1733 C C . LEU A 1 218 ? -13.202 9.140 19.452 1.00 89.56 218 LEU A C 1
ATOM 1735 O O . LEU A 1 218 ? -14.175 9.405 18.753 1.00 89.56 218 LEU A O 1
ATOM 1739 N N . GLY A 1 219 ? -12.503 10.058 20.106 1.00 90.00 219 GLY A N 1
ATOM 1740 C CA . GLY A 1 219 ? -12.684 11.489 19.923 1.00 90.00 219 GLY A CA 1
ATOM 1741 C C . GLY A 1 219 ? -11.397 12.102 19.403 1.00 90.00 219 GLY A C 1
ATOM 1742 O O . GLY A 1 219 ? -10.307 11.750 19.846 1.00 90.00 219 GLY A O 1
ATOM 1743 N N . ALA A 1 220 ? -11.514 13.017 18.460 1.00 87.56 220 ALA A N 1
ATOM 1744 C CA . ALA A 1 220 ? -10.392 13.727 17.885 1.00 87.56 220 ALA A CA 1
ATOM 1745 C C . ALA A 1 220 ? -10.777 15.190 17.679 1.00 87.56 220 ALA A C 1
ATOM 1747 O O . ALA A 1 220 ? -11.788 15.509 17.063 1.00 87.56 220 ALA A O 1
ATOM 1748 N N . LEU A 1 221 ? -9.954 16.087 18.199 1.00 83.81 221 LEU A N 1
ATOM 1749 C CA . LEU A 1 221 ? -10.005 17.507 17.912 1.00 83.81 221 LEU A CA 1
ATOM 1750 C C . LEU A 1 221 ? -8.938 17.770 16.856 1.00 83.81 221 LEU A C 1
ATOM 1752 O O . LEU A 1 221 ? -7.737 17.682 17.126 1.00 83.81 221 LEU A O 1
ATOM 1756 N N . SER A 1 222 ? -9.387 18.018 15.629 1.00 72.44 222 SER A N 1
ATOM 1757 C CA . SER A 1 222 ? -8.535 18.508 14.553 1.00 72.44 222 SER A CA 1
ATOM 1758 C C . SER A 1 222 ? -8.724 20.013 14.399 1.00 72.44 222 SER A C 1
ATOM 1760 O O . SER A 1 222 ? -9.821 20.516 14.622 1.00 72.44 222 SER A O 1
ATOM 1762 N N . GLN A 1 223 ? -7.690 20.714 13.922 1.00 69.00 223 GLN A N 1
ATOM 1763 C CA . GLN A 1 223 ? -7.779 22.121 13.498 1.00 69.00 223 GLN A CA 1
ATOM 1764 C C . GLN A 1 223 ? -8.964 22.419 12.557 1.00 69.00 223 GLN A C 1
ATOM 1766 O O . GLN A 1 223 ? -9.419 23.553 12.501 1.00 69.00 223 GLN A O 1
ATOM 1771 N N . SER A 1 224 ? -9.446 21.419 11.807 1.00 68.06 224 SER A N 1
ATOM 1772 C CA . SER A 1 224 ? -10.500 21.595 10.798 1.00 68.06 224 SER A CA 1
ATOM 1773 C C . SER A 1 224 ? -11.907 21.234 11.277 1.00 68.06 224 SER A C 1
ATOM 1775 O O . SER A 1 224 ? -12.867 21.850 10.827 1.00 68.06 224 SER A O 1
ATOM 1777 N N . SER A 1 225 ? -12.068 20.234 12.150 1.00 73.56 225 SER A N 1
ATOM 1778 C CA . SER A 1 225 ? -13.372 19.800 12.675 1.00 73.56 225 SER A CA 1
ATOM 1779 C C . SER A 1 225 ? -13.203 18.805 13.828 1.00 73.56 225 SER A C 1
ATOM 1781 O O . SER A 1 225 ? -12.272 17.990 13.790 1.00 73.56 225 SER A O 1
ATOM 1783 N N . PRO A 1 226 ? -14.115 18.800 14.817 1.00 84.94 226 PRO A N 1
ATOM 1784 C CA . PRO A 1 226 ? -14.208 17.703 15.768 1.00 84.94 226 PRO A CA 1
ATOM 1785 C C . PRO A 1 226 ? -14.623 16.419 15.043 1.00 84.94 226 PRO A C 1
ATOM 1787 O O . PRO A 1 226 ? -15.427 16.439 14.106 1.00 84.94 226 PRO A O 1
ATOM 1790 N N . LEU A 1 227 ? -14.059 15.307 15.495 1.00 87.19 227 LEU A N 1
ATOM 1791 C CA . LEU A 1 227 ? -14.321 13.962 15.019 1.00 87.19 227 LEU A CA 1
ATOM 1792 C C . LEU A 1 227 ? -14.739 13.102 16.211 1.00 87.19 227 LEU A C 1
ATOM 1794 O O . LEU A 1 227 ? -13.996 12.980 17.183 1.00 87.19 227 LEU A O 1
ATOM 1798 N N . LEU A 1 228 ? -15.910 12.485 16.121 1.00 90.50 228 LEU A N 1
ATOM 1799 C CA . LEU A 1 228 ? -16.420 11.542 17.110 1.00 90.50 228 LEU A CA 1
ATOM 1800 C C . LEU A 1 228 ? -16.754 10.236 16.411 1.00 90.50 228 LEU A C 1
ATOM 1802 O O . LEU A 1 228 ? -17.396 10.241 15.366 1.00 90.50 228 LEU A O 1
ATOM 1806 N N . ILE A 1 229 ? -16.317 9.121 16.979 1.00 90.06 229 ILE A N 1
ATOM 1807 C CA . ILE A 1 229 ? -16.541 7.787 16.434 1.00 90.06 229 ILE A CA 1
ATOM 1808 C C . ILE A 1 229 ? -16.971 6.876 17.566 1.00 90.06 229 ILE A C 1
ATOM 1810 O O . ILE A 1 229 ? -16.312 6.799 18.605 1.00 90.06 229 ILE A O 1
ATOM 1814 N N . TRP A 1 230 ? -18.030 6.126 17.314 1.00 92.00 230 TRP A N 1
ATOM 1815 C CA . TRP A 1 230 ? -18.370 4.950 18.089 1.00 92.00 230 TRP A CA 1
ATOM 1816 C C . TRP A 1 230 ? -18.339 3.729 17.178 1.00 92.00 230 TRP A C 1
ATOM 1818 O O . TRP A 1 230 ? -18.812 3.761 16.041 1.00 92.00 230 TRP A O 1
ATOM 1828 N N . LYS A 1 231 ? -17.752 2.648 17.6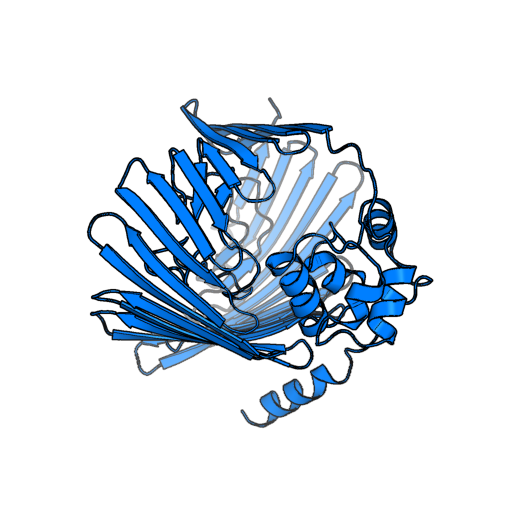78 1.00 89.06 231 LYS A N 1
ATOM 1829 C CA . LYS A 1 231 ? -17.657 1.366 16.996 1.00 89.06 231 LYS A CA 1
ATOM 1830 C C . LYS A 1 231 ? -17.932 0.259 17.996 1.00 89.06 231 LYS A C 1
ATOM 1832 O O . LYS A 1 231 ? -17.388 0.283 19.092 1.00 89.06 231 LYS A O 1
ATOM 1837 N N . LYS A 1 232 ? -18.665 -0.756 17.571 1.00 88.50 232 LYS A N 1
ATOM 1838 C CA . LYS A 1 232 ? -18.858 -1.999 18.301 1.00 88.50 232 LYS A CA 1
ATOM 1839 C C . LYS A 1 232 ? -18.275 -3.163 17.510 1.00 88.50 232 LYS A C 1
ATOM 1841 O O . LYS A 1 232 ? -18.507 -3.279 16.307 1.00 88.50 232 LYS A O 1
ATOM 1846 N N . ASN A 1 233 ? -17.493 -3.998 18.182 1.00 83.56 233 ASN A N 1
ATOM 1847 C CA . ASN A 1 233 ? -16.874 -5.200 17.633 1.00 83.56 233 ASN A CA 1
ATOM 1848 C C . ASN A 1 233 ? -17.553 -6.444 18.213 1.00 83.56 233 ASN A C 1
ATOM 1850 O O . ASN A 1 233 ? -17.686 -6.582 19.423 1.00 83.56 233 ASN A O 1
ATOM 1854 N N . HIS A 1 234 ? -17.947 -7.362 17.350 1.00 82.00 234 HIS A N 1
ATOM 1855 C CA . HIS A 1 234 ? -18.379 -8.716 17.672 1.00 82.00 234 HIS A CA 1
ATOM 1856 C C . HIS A 1 234 ? -17.395 -9.721 17.065 1.00 82.00 234 HIS A C 1
ATOM 1858 O O . HIS A 1 234 ? -16.438 -9.337 16.407 1.00 82.00 234 HIS A O 1
ATOM 1864 N N . SER A 1 235 ? -17.606 -11.016 17.281 1.00 75.69 235 SER A N 1
ATOM 1865 C CA . SER A 1 235 ? -16.732 -12.067 16.747 1.00 75.69 235 SER A CA 1
ATOM 1866 C C . SER A 1 235 ? -16.663 -12.111 15.218 1.00 75.69 235 SER A C 1
ATOM 1868 O O . SER A 1 235 ? -15.618 -12.476 14.707 1.00 75.69 235 SER A O 1
ATOM 1870 N N . LEU A 1 236 ? -17.729 -11.729 14.502 1.00 81.62 236 LEU A N 1
ATOM 1871 C CA . LEU A 1 236 ? -17.830 -11.805 13.028 1.00 81.62 236 LEU A CA 1
ATOM 1872 C C . LEU A 1 236 ? -18.265 -10.483 12.372 1.00 81.62 236 LEU A C 1
ATOM 1874 O O . LEU A 1 236 ? -18.424 -10.383 11.159 1.00 81.62 236 LEU A O 1
ATOM 1878 N N . LEU A 1 237 ? -18.532 -9.454 13.175 1.00 84.81 237 LEU A N 1
ATOM 1879 C CA . LEU A 1 237 ? -19.124 -8.206 12.708 1.00 84.81 237 LEU A CA 1
ATOM 1880 C C . LEU A 1 237 ? -18.524 -7.033 13.470 1.00 84.81 237 LEU A C 1
ATOM 1882 O O . LEU A 1 237 ? -18.397 -7.068 14.687 1.00 84.81 237 LEU A O 1
ATOM 1886 N N . ALA A 1 238 ? -18.235 -5.949 12.772 1.00 84.81 238 ALA A N 1
ATOM 1887 C CA . ALA A 1 238 ? -17.885 -4.678 13.367 1.00 84.81 238 ALA A CA 1
ATOM 1888 C C . ALA A 1 238 ? -18.681 -3.563 12.698 1.00 84.81 238 ALA A C 1
ATOM 1890 O O . ALA A 1 238 ? -18.632 -3.407 11.483 1.00 84.81 238 ALA A O 1
ATOM 1891 N N . TYR A 1 239 ? -19.379 -2.751 13.475 1.00 89.38 239 TYR A N 1
ATOM 1892 C CA . TYR A 1 239 ? -20.174 -1.645 12.948 1.00 89.38 239 TYR A CA 1
ATOM 1893 C C . TYR A 1 239 ? -20.011 -0.410 13.813 1.00 89.38 239 TYR A C 1
ATOM 1895 O O . TYR A 1 239 ? -19.502 -0.477 14.929 1.00 89.38 239 TYR A O 1
ATOM 1903 N N . GLY A 1 240 ? -20.397 0.738 13.283 1.00 91.06 240 GLY A N 1
ATOM 1904 C CA . GLY A 1 240 ? -20.264 1.982 14.006 1.00 91.06 240 GLY A CA 1
ATOM 1905 C C . GLY A 1 240 ? -20.793 3.172 13.239 1.00 91.06 240 GLY A C 1
ATOM 1906 O O . GLY A 1 240 ? -21.216 3.073 12.087 1.00 91.06 240 GLY A O 1
ATOM 1907 N N . ALA A 1 241 ? -20.736 4.308 13.911 1.00 91.81 241 ALA A N 1
ATOM 1908 C CA . ALA A 1 241 ? -21.096 5.597 13.365 1.00 91.81 241 ALA A CA 1
ATOM 1909 C C . ALA A 1 241 ? -19.999 6.601 13.692 1.00 91.81 241 ALA A C 1
ATOM 1911 O O . ALA A 1 241 ? -19.295 6.480 14.700 1.00 91.81 241 ALA A O 1
ATOM 1912 N N . ALA A 1 242 ? -19.861 7.608 12.844 1.00 88.94 242 ALA A N 1
ATOM 1913 C CA . ALA A 1 242 ? -19.016 8.737 13.158 1.00 88.94 242 ALA A CA 1
ATOM 1914 C C . ALA A 1 242 ? -19.579 10.049 12.653 1.00 88.94 242 ALA A C 1
ATOM 1916 O O . ALA A 1 242 ? -20.339 10.089 11.691 1.00 88.94 242 ALA A O 1
ATOM 1917 N N . LEU A 1 243 ? -19.129 11.113 13.301 1.00 89.19 243 LEU A N 1
ATOM 1918 C CA . LEU A 1 243 ? -19.448 12.494 13.008 1.00 89.19 243 LEU A CA 1
ATOM 1919 C C . LEU A 1 243 ? -18.141 13.256 12.801 1.00 89.19 243 LEU A C 1
ATOM 1921 O O . LEU A 1 243 ? -17.253 13.189 13.651 1.00 89.19 243 LEU A O 1
ATOM 1925 N N . LYS A 1 244 ? -18.032 13.992 11.697 1.00 85.38 244 LYS A N 1
ATOM 1926 C CA . LYS A 1 244 ? -16.933 14.917 11.414 1.00 85.38 244 LYS A CA 1
ATOM 1927 C C . LYS A 1 244 ? -17.529 16.259 11.004 1.00 85.38 244 LYS A C 1
ATOM 1929 O O . LYS A 1 244 ? -18.068 16.392 9.908 1.00 85.38 244 LYS A O 1
ATOM 1934 N N . GLY A 1 245 ? -17.439 17.253 11.884 1.00 83.62 245 GLY A N 1
ATOM 1935 C CA . GLY A 1 245 ? -18.166 18.510 11.685 1.00 83.62 245 GLY A CA 1
ATOM 1936 C C . GLY A 1 245 ? -19.679 18.258 11.618 1.00 83.62 245 GLY A C 1
ATOM 1937 O O . GLY A 1 245 ? -20.243 17.709 12.560 1.00 83.62 245 GLY A O 1
ATOM 1938 N N . SER A 1 246 ? -20.325 18.636 10.511 1.00 83.31 246 SER A N 1
ATOM 1939 C CA . SER A 1 246 ? -21.761 18.416 10.263 1.00 83.31 246 SER A CA 1
ATOM 1940 C C . SER A 1 246 ? -22.082 17.129 9.492 1.00 83.31 246 SER A C 1
ATOM 1942 O O . SER A 1 246 ? -23.253 16.768 9.360 1.00 83.31 246 SER A O 1
ATOM 1944 N N . GLU A 1 247 ? -21.072 16.428 8.974 1.00 87.56 247 GLU A N 1
ATOM 1945 C CA . GLU A 1 247 ? -21.266 15.189 8.226 1.00 87.56 247 GLU A CA 1
ATOM 1946 C C . GLU A 1 247 ? -21.213 13.983 9.157 1.00 87.56 247 GLU A C 1
ATOM 1948 O O . GLU A 1 247 ? -20.308 13.857 9.986 1.00 87.56 247 GLU A O 1
ATOM 1953 N N . TRP A 1 248 ? -22.157 13.061 8.985 1.00 89.62 248 TRP A N 1
ATOM 1954 C CA . TRP A 1 248 ? -22.142 11.770 9.658 1.00 89.62 248 TRP A CA 1
ATOM 1955 C C . TRP A 1 248 ? -21.991 10.631 8.652 1.00 89.62 248 TRP A C 1
ATOM 1957 O O . TRP A 1 248 ? -22.348 10.747 7.476 1.00 89.62 248 TRP A O 1
ATOM 1967 N N . THR A 1 249 ? -21.444 9.524 9.134 1.00 89.25 249 THR A N 1
ATOM 1968 C CA . THR A 1 249 ? -21.286 8.280 8.388 1.00 89.25 249 THR A CA 1
ATOM 1969 C C . THR A 1 249 ? -21.678 7.106 9.269 1.00 89.25 249 THR A C 1
ATOM 1971 O O . THR A 1 249 ? -21.445 7.127 10.481 1.00 89.25 249 THR A O 1
ATOM 1974 N N . VAL A 1 250 ? -22.230 6.064 8.663 1.00 91.69 250 VAL A N 1
ATOM 1975 C CA . VAL A 1 250 ? -22.408 4.754 9.295 1.00 91.69 250 VAL A CA 1
ATOM 1976 C C . VAL A 1 250 ? -21.631 3.733 8.490 1.00 91.69 250 VAL A C 1
ATOM 1978 O O . VAL A 1 250 ? -21.638 3.752 7.260 1.00 91.69 250 VAL A O 1
ATOM 1981 N N . PHE A 1 251 ? -20.943 2.839 9.187 1.00 89.19 251 PHE A N 1
ATOM 1982 C CA . PHE A 1 251 ? -20.125 1.813 8.567 1.00 89.19 251 PHE A CA 1
ATOM 1983 C C . PHE A 1 251 ? -20.347 0.456 9.218 1.00 89.19 251 PHE A C 1
ATOM 1985 O O . PHE A 1 251 ? -20.652 0.343 10.404 1.00 89.19 251 PHE A O 1
ATOM 1992 N N . GLY A 1 252 ? -20.139 -0.585 8.423 1.00 87.44 252 GLY A N 1
ATOM 1993 C CA . GLY A 1 252 ? -20.228 -1.974 8.835 1.00 87.44 252 GLY A CA 1
ATOM 1994 C C . GLY A 1 252 ? -19.171 -2.800 8.123 1.00 87.44 252 GLY A C 1
ATOM 1995 O O . GLY A 1 252 ? -18.797 -2.504 6.988 1.00 87.44 252 GLY A O 1
ATOM 1996 N N . LYS A 1 253 ? -18.670 -3.819 8.806 1.00 85.56 253 LYS A N 1
ATOM 1997 C CA . LYS A 1 253 ? -17.779 -4.844 8.279 1.00 85.56 253 LYS A CA 1
ATOM 1998 C C . LYS A 1 253 ? -18.234 -6.180 8.832 1.00 85.56 253 LYS A C 1
ATOM 2000 O O . LYS A 1 253 ? -18.416 -6.301 10.037 1.00 85.56 253 LYS A O 1
ATOM 2005 N N . TYR A 1 254 ? -18.396 -7.151 7.963 1.00 85.12 254 TYR A N 1
ATOM 2006 C CA . TYR A 1 254 ? -18.649 -8.540 8.289 1.00 85.12 254 TYR A CA 1
ATOM 2007 C C . TYR A 1 254 ? -17.442 -9.359 7.852 1.00 85.12 254 TYR A C 1
ATOM 2009 O O . TYR A 1 254 ? -16.830 -9.049 6.828 1.00 85.12 254 TYR A O 1
ATOM 2017 N N . TYR A 1 255 ? -17.084 -10.363 8.635 1.00 81.00 255 TYR A N 1
ATOM 2018 C CA . TYR A 1 255 ? -15.967 -11.249 8.359 1.00 81.00 255 TYR A CA 1
ATOM 2019 C C . TYR A 1 255 ? -16.314 -12.661 8.811 1.00 81.00 255 TYR A C 1
ATOM 2021 O O . TYR A 1 255 ? -16.691 -12.876 9.958 1.00 81.00 255 TYR A O 1
ATOM 2029 N N . GLU A 1 256 ? -16.152 -13.611 7.900 1.00 81.50 256 GLU A N 1
ATOM 2030 C CA . GLU A 1 256 ? -16.354 -15.035 8.137 1.00 81.50 256 GLU A CA 1
ATOM 2031 C C . GLU A 1 256 ? -15.298 -15.804 7.344 1.00 81.50 256 GLU A C 1
ATOM 2033 O O . GLU A 1 256 ? -15.298 -15.811 6.110 1.00 81.50 256 GLU A O 1
ATOM 2038 N N . GLY A 1 257 ? -14.343 -16.391 8.067 1.00 73.56 257 GLY A N 1
ATOM 2039 C CA . GLY A 1 257 ? -13.181 -17.048 7.479 1.00 73.56 257 GLY A CA 1
ATOM 2040 C C . GLY A 1 257 ? -12.467 -16.158 6.444 1.00 73.56 257 GLY A C 1
ATOM 2041 O O . GLY A 1 257 ? -12.000 -15.064 6.785 1.00 73.56 257 GLY A O 1
ATOM 2042 N N . PRO A 1 258 ? -12.383 -16.591 5.173 1.00 73.56 258 PRO A N 1
ATOM 2043 C CA . PRO A 1 258 ? -11.728 -15.837 4.110 1.00 73.56 258 PRO A CA 1
ATOM 2044 C C . PRO A 1 258 ? -12.569 -14.698 3.523 1.00 73.56 258 PRO A C 1
ATOM 2046 O O . PRO A 1 258 ? -12.035 -13.900 2.749 1.00 73.56 258 PRO A O 1
ATOM 2049 N N . LEU A 1 259 ? -13.873 -14.657 3.810 1.00 80.50 259 LEU A N 1
ATOM 2050 C CA . LEU A 1 259 ? -14.805 -13.682 3.261 1.00 80.50 259 LEU A CA 1
ATOM 2051 C C . LEU A 1 259 ? -14.885 -12.468 4.171 1.00 80.50 259 LEU A C 1
ATOM 2053 O O . LEU A 1 259 ? -15.050 -12.575 5.387 1.00 80.50 259 LEU A O 1
ATOM 2057 N N . ARG A 1 260 ? -14.855 -11.291 3.558 1.00 80.62 260 ARG A N 1
ATOM 2058 C CA . ARG A 1 260 ? -15.104 -10.029 4.235 1.00 80.62 260 ARG A CA 1
ATOM 2059 C C . ARG A 1 260 ? -15.971 -9.148 3.370 1.00 80.62 260 ARG A C 1
ATOM 2061 O O . ARG A 1 260 ? -15.771 -9.041 2.164 1.00 80.62 260 ARG A O 1
ATOM 2068 N N . VAL A 1 261 ? -16.938 -8.498 3.992 1.00 87.12 261 VAL A N 1
ATOM 2069 C CA . VAL A 1 261 ? -17.858 -7.572 3.332 1.00 87.12 261 VAL A CA 1
ATOM 2070 C C . VAL A 1 261 ? -17.897 -6.303 4.149 1.00 87.12 261 VAL A C 1
ATOM 2072 O O . VAL A 1 261 ? -17.865 -6.337 5.375 1.00 87.12 261 VAL A O 1
ATOM 2075 N N . PHE A 1 262 ? -17.968 -5.162 3.488 1.00 85.69 262 PHE A N 1
ATOM 2076 C CA . PHE A 1 262 ? -18.012 -3.885 4.158 1.00 85.69 262 PHE A CA 1
ATOM 2077 C C . PHE A 1 262 ? -18.899 -2.877 3.458 1.00 85.69 262 PHE A C 1
ATOM 2079 O O . PHE A 1 262 ? -19.134 -2.923 2.253 1.00 85.69 262 PHE A O 1
ATOM 2086 N N . THR A 1 263 ? -19.343 -1.910 4.247 1.00 87.38 263 THR A N 1
ATOM 2087 C CA . THR A 1 263 ? -20.086 -0.759 3.771 1.00 87.38 263 THR A CA 1
ATOM 2088 C C . THR A 1 263 ? -19.725 0.475 4.586 1.00 87.38 263 THR A C 1
ATOM 2090 O O . THR A 1 263 ? -19.457 0.392 5.785 1.00 87.38 263 THR A O 1
ATOM 2093 N N . GLU A 1 264 ? -19.745 1.631 3.944 1.00 87.56 264 GLU A N 1
ATOM 2094 C CA . GLU A 1 264 ? -19.767 2.946 4.570 1.00 87.56 264 GLU A CA 1
ATOM 2095 C C . GLU A 1 264 ? -20.771 3.814 3.808 1.00 87.56 264 GLU A C 1
ATOM 2097 O O . GLU A 1 264 ? -20.823 3.776 2.578 1.00 87.56 264 GLU A O 1
ATOM 2102 N N . VAL A 1 265 ? -21.605 4.561 4.527 1.00 89.88 265 VAL A N 1
ATOM 2103 C CA . VAL A 1 265 ? -22.675 5.374 3.945 1.00 89.88 265 VAL A CA 1
ATOM 2104 C C . VAL A 1 265 ? -22.695 6.739 4.616 1.00 89.88 265 VAL A C 1
ATOM 2106 O O . VAL A 1 265 ? -22.783 6.832 5.838 1.00 89.88 265 VAL A O 1
ATOM 2109 N N . THR A 1 266 ? -22.665 7.788 3.800 1.00 90.00 266 THR A N 1
ATOM 2110 C CA . THR A 1 266 ? -22.983 9.168 4.181 1.00 90.00 266 THR A CA 1
ATOM 2111 C C . THR A 1 266 ? -24.232 9.629 3.431 1.00 90.00 266 THR A C 1
ATOM 2113 O O . THR A 1 266 ? -24.780 8.905 2.599 1.00 90.00 266 THR A O 1
ATOM 2116 N N . ARG A 1 267 ? -24.678 10.868 3.674 1.00 87.38 267 ARG A N 1
ATOM 2117 C CA . ARG A 1 267 ? -25.822 11.461 2.959 1.00 87.38 267 ARG A CA 1
ATOM 2118 C C . ARG A 1 267 ? -25.661 11.453 1.431 1.00 87.38 267 ARG A C 1
ATOM 2120 O O . ARG A 1 267 ? -26.656 11.366 0.721 1.00 87.38 267 ARG A O 1
ATOM 2127 N N . GLU A 1 268 ? -24.433 11.572 0.927 1.00 87.50 268 GLU A N 1
ATOM 2128 C CA . GLU A 1 268 ? -24.166 11.791 -0.505 1.00 87.50 268 GLU A CA 1
ATOM 2129 C C . GLU A 1 268 ? -23.349 10.681 -1.168 1.00 87.50 268 GLU A C 1
ATOM 2131 O O . GLU A 1 268 ? -23.218 10.662 -2.395 1.00 87.50 268 GLU A O 1
ATOM 2136 N N . LYS A 1 269 ? -22.755 9.785 -0.373 1.00 89.19 269 LYS A N 1
ATOM 2137 C CA . LYS A 1 269 ? -21.820 8.768 -0.854 1.00 89.19 269 LYS A CA 1
ATOM 2138 C C . LYS A 1 269 ? -22.076 7.435 -0.173 1.00 89.19 269 LYS A C 1
ATOM 2140 O O . LYS A 1 269 ? -22.379 7.375 1.014 1.00 89.19 269 LYS A O 1
ATOM 2145 N N . GLN A 1 270 ? -21.888 6.360 -0.921 1.00 89.19 270 GLN A N 1
ATOM 2146 C CA . GLN A 1 270 ? -21.966 4.999 -0.411 1.00 89.19 270 GLN A CA 1
ATOM 2147 C C . GLN A 1 270 ? -20.814 4.193 -0.990 1.00 89.19 270 GLN A C 1
ATOM 2149 O O . GLN A 1 270 ? -20.614 4.178 -2.199 1.00 89.19 270 GLN A O 1
ATOM 2154 N N . HIS A 1 271 ? -20.071 3.513 -0.130 1.00 86.19 271 HIS A N 1
ATOM 2155 C CA . HIS A 1 271 ? -18.981 2.628 -0.500 1.00 86.19 271 HIS A CA 1
ATOM 2156 C C . HIS A 1 271 ? -19.325 1.244 0.018 1.00 86.19 271 HIS A C 1
ATOM 2158 O O . HIS A 1 271 ? -19.368 1.039 1.225 1.00 86.19 271 HIS A O 1
ATOM 2164 N N . ILE A 1 272 ? -19.579 0.312 -0.889 1.00 87.81 272 ILE A N 1
ATOM 2165 C CA . ILE A 1 272 ? -19.785 -1.096 -0.567 1.00 87.81 272 ILE A CA 1
ATOM 2166 C C . ILE A 1 272 ? -18.644 -1.873 -1.193 1.00 87.81 272 ILE A C 1
ATOM 2168 O O . ILE A 1 272 ? -18.229 -1.593 -2.315 1.00 87.81 272 ILE A O 1
ATOM 2172 N N . GLY A 1 273 ? -18.155 -2.877 -0.494 1.00 86.50 273 GLY A N 1
ATOM 2173 C CA . GLY A 1 273 ? -17.201 -3.786 -1.077 1.00 86.50 273 GLY A CA 1
ATOM 2174 C C . GLY A 1 273 ? -17.092 -5.064 -0.290 1.00 86.50 273 GLY A C 1
ATOM 2175 O O . GLY A 1 273 ? -17.758 -5.273 0.720 1.00 86.50 273 GLY A O 1
ATOM 2176 N N . GLY A 1 274 ? -16.242 -5.935 -0.782 1.00 84.62 274 GLY A N 1
ATOM 2177 C CA . GLY A 1 274 ? -15.892 -7.150 -0.094 1.00 84.62 274 GLY A CA 1
ATOM 2178 C C . GLY A 1 274 ? -14.652 -7.745 -0.706 1.00 84.62 274 GLY A C 1
ATOM 2179 O O . GLY A 1 274 ? -14.287 -7.434 -1.843 1.00 84.62 274 GLY A O 1
ATOM 2180 N N . ASN A 1 275 ? -14.000 -8.598 0.058 1.00 82.88 275 ASN A N 1
ATOM 2181 C CA . ASN A 1 275 ? -12.941 -9.429 -0.449 1.00 82.88 275 ASN A CA 1
ATOM 2182 C C . ASN A 1 275 ? -13.112 -10.871 -0.001 1.00 82.88 275 ASN A C 1
ATOM 2184 O O . ASN A 1 275 ? -13.797 -11.176 0.969 1.00 82.88 275 ASN A O 1
ATOM 2188 N N . LEU A 1 276 ? -12.517 -11.753 -0.783 1.00 82.19 276 LEU A N 1
ATOM 2189 C CA . LEU A 1 276 ? -12.458 -13.171 -0.524 1.00 82.19 276 LEU A CA 1
ATOM 2190 C C . LEU A 1 276 ? -11.014 -13.600 -0.721 1.00 82.19 276 LEU A C 1
ATOM 2192 O O . LEU A 1 276 ? -10.419 -13.323 -1.765 1.00 82.19 276 LEU A O 1
ATOM 2196 N N . LEU A 1 277 ? -10.462 -14.268 0.281 1.00 73.44 277 LEU A N 1
ATOM 2197 C CA . LEU A 1 277 ? -9.108 -14.785 0.237 1.00 73.44 277 LEU A CA 1
ATOM 2198 C C . LEU A 1 277 ? -9.112 -16.304 0.114 1.00 73.44 277 LEU A C 1
ATOM 2200 O O . LEU A 1 277 ? -9.390 -17.007 1.071 1.00 73.44 277 LEU A O 1
ATOM 2204 N N . TYR A 1 278 ? -8.761 -16.829 -1.048 1.00 76.00 278 TYR A N 1
ATOM 2205 C CA . TYR A 1 278 ? -8.757 -18.268 -1.277 1.00 76.00 278 TYR A CA 1
ATOM 2206 C C . TYR A 1 278 ? -7.409 -18.700 -1.841 1.00 76.00 278 TYR A C 1
ATOM 2208 O O . TYR A 1 278 ? -6.993 -18.187 -2.876 1.00 76.00 278 TYR A O 1
ATOM 2216 N N . GLN A 1 279 ? -6.721 -19.624 -1.161 1.00 72.75 279 GLN A N 1
ATOM 2217 C CA . GLN A 1 279 ? -5.431 -20.177 -1.607 1.00 72.75 279 GLN A CA 1
ATOM 2218 C C . GLN A 1 279 ? -4.422 -19.079 -2.011 1.00 72.75 279 GLN A C 1
ATOM 2220 O O . GLN A 1 279 ? -3.926 -19.039 -3.136 1.00 72.75 279 GLN A O 1
ATOM 2225 N N . ASP A 1 280 ? -4.192 -18.117 -1.108 1.00 69.00 280 ASP A N 1
ATOM 2226 C CA . ASP A 1 280 ? -3.351 -16.920 -1.297 1.00 69.00 280 ASP A CA 1
ATOM 2227 C C . ASP A 1 280 ? -3.782 -15.920 -2.375 1.00 69.00 280 ASP A C 1
ATOM 2229 O O . ASP A 1 280 ? -3.184 -14.836 -2.479 1.00 69.00 280 ASP A O 1
ATOM 2233 N N . VAL A 1 281 ? -4.848 -16.226 -3.114 1.00 75.81 281 VAL A N 1
ATOM 2234 C CA . VAL A 1 281 ? -5.490 -15.323 -4.059 1.00 75.81 281 VAL A CA 1
ATOM 2235 C C . VAL A 1 281 ? -6.508 -14.463 -3.319 1.00 75.81 281 VAL A C 1
ATOM 2237 O O . VAL A 1 281 ? -7.523 -14.945 -2.826 1.00 75.81 281 VAL A O 1
ATOM 2240 N N . LEU A 1 282 ? -6.256 -13.161 -3.265 1.00 77.94 282 LEU A N 1
ATOM 2241 C CA . LEU A 1 282 ? -7.229 -12.176 -2.822 1.00 77.94 282 LEU A CA 1
ATOM 2242 C C . LEU A 1 282 ? -8.036 -11.683 -4.016 1.00 77.94 282 LEU A C 1
ATOM 2244 O O . LEU A 1 282 ? -7.472 -11.080 -4.929 1.00 77.94 282 LEU A O 1
ATOM 2248 N N . PHE A 1 283 ? -9.346 -11.856 -3.959 1.00 84.31 283 PHE A N 1
ATOM 2249 C CA . PHE A 1 283 ? -10.305 -11.133 -4.780 1.00 84.31 283 PHE A CA 1
ATOM 2250 C C . PHE A 1 283 ? -10.919 -10.003 -3.959 1.00 84.31 283 PHE A C 1
ATOM 2252 O O . PHE A 1 283 ? -11.310 -10.229 -2.826 1.00 84.31 283 PHE A O 1
ATOM 2259 N N . GLU A 1 284 ? -11.035 -8.803 -4.511 1.00 84.06 284 GLU A N 1
ATOM 2260 C CA . GLU A 1 284 ? -11.650 -7.645 -3.873 1.00 84.06 284 GLU A CA 1
ATOM 2261 C C . GLU A 1 284 ? -12.524 -6.900 -4.890 1.00 84.06 284 GLU A C 1
ATOM 2263 O O . GLU A 1 284 ? -12.108 -6.602 -6.013 1.00 84.06 284 GLU A O 1
ATOM 2268 N N . LEU A 1 285 ? -13.748 -6.581 -4.488 1.00 87.31 285 LEU A N 1
ATOM 2269 C CA . LEU A 1 285 ? -14.699 -5.773 -5.236 1.00 87.31 285 LEU A CA 1
ATOM 2270 C C . LEU A 1 285 ? -15.047 -4.545 -4.401 1.00 87.31 285 LEU A C 1
ATOM 2272 O O . LEU A 1 285 ? -15.435 -4.673 -3.247 1.00 87.31 285 LEU A O 1
ATOM 2276 N N . ASN A 1 286 ? -14.955 -3.366 -5.003 1.00 86.00 286 ASN A N 1
ATOM 2277 C CA . ASN A 1 286 ? -15.407 -2.112 -4.419 1.00 86.00 286 ASN A CA 1
ATOM 2278 C C . ASN A 1 286 ? -16.367 -1.429 -5.389 1.00 86.00 286 ASN A C 1
ATOM 2280 O O . ASN A 1 286 ? -16.126 -1.383 -6.599 1.00 86.00 286 ASN A O 1
ATOM 2284 N N . VAL A 1 287 ? -17.425 -0.862 -4.835 1.00 88.06 287 VAL A N 1
ATOM 2285 C CA . VAL A 1 287 ? -18.436 -0.079 -5.528 1.00 88.06 287 VAL A CA 1
ATOM 2286 C C . VAL A 1 287 ? -18.604 1.214 -4.752 1.00 88.06 287 VAL A C 1
ATOM 2288 O O . VAL A 1 287 ? -19.016 1.201 -3.592 1.00 88.06 287 VAL A O 1
ATOM 2291 N N . LEU A 1 288 ? -18.275 2.332 -5.389 1.00 87.81 288 LEU A N 1
ATOM 2292 C CA . LEU A 1 288 ? -18.458 3.656 -4.822 1.00 87.81 288 LEU A CA 1
ATOM 2293 C C . LEU A 1 288 ? -19.546 4.376 -5.614 1.00 87.81 288 LEU A C 1
ATOM 2295 O O . LEU A 1 288 ? -19.426 4.618 -6.810 1.00 87.81 288 LEU A O 1
ATOM 2299 N N . ARG A 1 289 ? -20.618 4.732 -4.922 1.00 89.12 289 ARG A N 1
ATOM 2300 C CA . ARG A 1 289 ? -21.681 5.589 -5.426 1.00 89.12 289 ARG A CA 1
ATOM 2301 C C . ARG A 1 289 ? -21.464 6.997 -4.893 1.00 89.12 289 ARG A C 1
ATOM 2303 O O . ARG A 1 289 ? -21.334 7.191 -3.684 1.00 89.12 289 ARG A O 1
ATOM 2310 N N . THR A 1 290 ? -21.476 7.971 -5.788 1.00 89.25 290 THR A N 1
ATOM 2311 C CA . THR A 1 290 ? -21.488 9.405 -5.481 1.00 89.25 290 THR A CA 1
ATOM 2312 C C . THR A 1 290 ? -22.672 10.067 -6.194 1.00 89.25 290 THR A C 1
ATOM 2314 O O . THR A 1 290 ? -23.445 9.401 -6.885 1.00 89.25 290 THR A O 1
ATOM 2317 N N . LYS A 1 291 ? -22.827 11.389 -6.047 1.00 87.88 291 LYS A N 1
ATOM 2318 C CA . LYS A 1 291 ? -23.787 12.174 -6.842 1.00 87.88 291 LYS A CA 1
ATOM 2319 C C . LYS A 1 291 ? -23.501 12.140 -8.348 1.00 87.88 291 LYS A C 1
ATOM 2321 O O . LYS A 1 291 ? -24.424 12.286 -9.137 1.00 87.88 291 LYS A O 1
ATOM 2326 N N . GLU A 1 292 ? -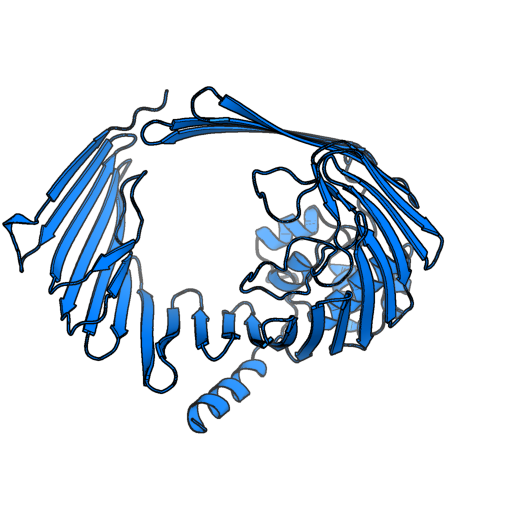22.239 11.964 -8.730 1.00 85.94 292 GLU A N 1
ATOM 2327 C CA . GLU A 1 292 ? -21.768 12.027 -10.121 1.00 85.94 292 GLU A CA 1
ATOM 2328 C C . GLU A 1 292 ? -21.930 10.690 -10.857 1.00 85.94 292 GLU A C 1
ATOM 2330 O O . GLU A 1 292 ? -21.907 10.652 -12.084 1.00 85.94 292 GLU A O 1
ATOM 2335 N N . GLY A 1 293 ? -22.105 9.587 -10.123 1.00 86.81 293 GLY A N 1
ATOM 2336 C CA . GLY A 1 293 ? -22.298 8.268 -10.710 1.00 86.81 293 GLY A CA 1
ATOM 2337 C C . GLY A 1 293 ? -21.833 7.128 -9.812 1.00 86.81 293 GLY A C 1
ATOM 2338 O O . GLY A 1 293 ? -21.692 7.264 -8.594 1.00 86.81 293 GLY A O 1
ATOM 2339 N N . LEU A 1 294 ? -21.617 5.974 -10.439 1.00 88.31 294 LEU A N 1
ATOM 2340 C CA . LEU A 1 294 ? -21.168 4.747 -9.795 1.00 88.31 294 LEU A CA 1
ATOM 2341 C C . LEU A 1 294 ? -19.822 4.334 -10.391 1.00 88.31 294 LEU A C 1
ATOM 2343 O O . LEU A 1 294 ? -19.711 4.134 -11.599 1.00 88.31 294 LEU A O 1
ATOM 2347 N N . THR A 1 295 ? -18.815 4.186 -9.537 1.00 86.25 295 THR A N 1
ATOM 2348 C CA . THR A 1 295 ? -17.486 3.688 -9.893 1.00 86.25 295 THR A CA 1
ATOM 2349 C C . THR A 1 295 ? -17.287 2.291 -9.328 1.00 86.25 295 THR A C 1
ATOM 2351 O O . THR A 1 295 ? -17.790 1.946 -8.253 1.00 86.25 295 THR A O 1
ATOM 2354 N N . THR A 1 296 ? -16.577 1.449 -10.078 1.00 86.88 296 THR A N 1
ATOM 2355 C CA . THR A 1 296 ? -16.306 0.067 -9.663 1.00 86.88 296 THR A CA 1
ATOM 2356 C C . THR A 1 296 ? -14.834 -0.256 -9.793 1.00 86.88 296 THR A C 1
ATOM 2358 O O . THR A 1 296 ? -14.196 0.001 -10.818 1.00 86.88 296 THR A O 1
ATOM 2361 N N . ARG A 1 297 ? -14.304 -0.900 -8.756 1.00 86.00 297 ARG A N 1
ATOM 2362 C CA . ARG A 1 297 ? -12.940 -1.405 -8.731 1.00 86.00 297 ARG A CA 1
ATOM 2363 C C . ARG A 1 297 ? -12.956 -2.882 -8.396 1.00 86.00 297 ARG A C 1
ATOM 2365 O O . ARG A 1 297 ? -13.392 -3.280 -7.321 1.00 86.00 297 ARG A O 1
ATOM 2372 N N . LYS A 1 298 ? -12.445 -3.688 -9.317 1.00 88.00 298 LYS A N 1
ATOM 2373 C CA . LYS A 1 298 ? -12.175 -5.111 -9.112 1.00 88.00 298 LYS A CA 1
ATOM 2374 C C . LYS A 1 298 ? -10.676 -5.280 -8.968 1.00 88.00 298 LYS A C 1
ATOM 2376 O O . LYS A 1 298 ? -9.908 -4.688 -9.728 1.00 88.00 298 LYS A O 1
ATOM 2381 N N . TYR A 1 299 ? -10.264 -6.075 -8.006 1.00 83.94 299 TYR A N 1
ATOM 2382 C CA . TYR A 1 299 ? -8.874 -6.361 -7.741 1.00 83.94 299 TYR A CA 1
ATOM 2383 C C . TYR A 1 299 ? -8.723 -7.852 -7.484 1.00 83.94 299 TYR A C 1
ATOM 2385 O O . TYR A 1 299 ? -9.467 -8.435 -6.711 1.00 83.94 299 TYR A O 1
ATOM 2393 N N . LEU A 1 300 ? -7.782 -8.476 -8.170 1.00 86.50 300 LEU A N 1
ATOM 2394 C CA . LEU A 1 300 ? -7.393 -9.853 -7.936 1.00 86.50 300 LEU A CA 1
ATOM 2395 C C . LEU A 1 300 ? -5.890 -9.854 -7.733 1.00 86.50 300 LEU A C 1
ATOM 2397 O O . LEU A 1 300 ? -5.178 -9.210 -8.499 1.00 86.50 300 LEU A O 1
ATOM 2401 N N . SER A 1 301 ? -5.386 -10.553 -6.731 1.00 80.56 301 SER A N 1
ATOM 2402 C CA . SER A 1 301 ? -3.948 -10.657 -6.538 1.00 80.56 301 SER A CA 1
ATOM 2403 C C . SER A 1 301 ? -3.544 -11.925 -5.857 1.00 80.56 301 SER A C 1
ATOM 2405 O O . SER A 1 301 ? -4.244 -12.408 -4.980 1.00 80.56 301 SER A O 1
ATOM 2407 N N . TRP A 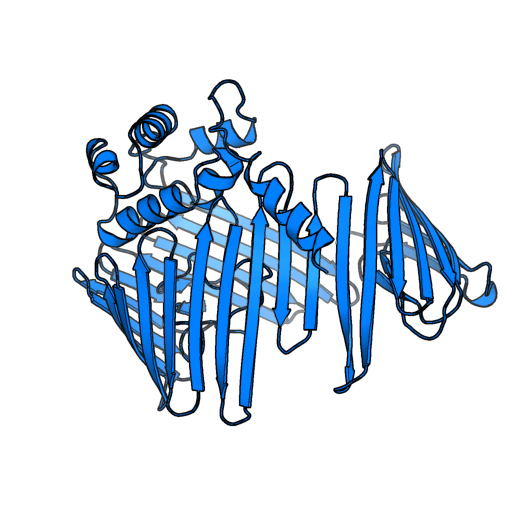1 302 ? -2.360 -12.383 -6.199 1.00 80.94 302 TRP A N 1
ATOM 2408 C CA . TRP A 1 302 ? -1.710 -13.506 -5.572 1.00 80.94 302 TRP A CA 1
ATOM 2409 C C . TRP A 1 302 ? -0.255 -13.141 -5.340 1.00 80.94 302 TRP A C 1
ATOM 2411 O O . TRP A 1 302 ? 0.357 -12.411 -6.128 1.00 80.94 302 TRP A O 1
ATOM 2421 N N . GLN A 1 303 ? 0.293 -13.624 -4.239 1.00 71.25 303 GLN A N 1
ATOM 2422 C CA . GLN A 1 303 ? 1.691 -13.430 -3.912 1.00 71.25 303 GLN A CA 1
ATOM 2423 C C . GLN A 1 303 ? 2.161 -14.588 -3.046 1.00 71.25 303 GLN A C 1
ATOM 2425 O O . GLN A 1 303 ? 1.489 -14.941 -2.081 1.00 71.25 303 GLN A O 1
ATOM 2430 N N . ASP A 1 304 ? 3.340 -15.092 -3.376 1.00 67.56 304 ASP A N 1
ATOM 2431 C CA . ASP A 1 304 ? 4.083 -16.090 -2.626 1.00 67.56 304 ASP A CA 1
ATOM 2432 C C . ASP A 1 304 ? 5.598 -15.796 -2.730 1.00 67.56 304 ASP A C 1
ATOM 2434 O O . ASP A 1 304 ? 6.025 -14.692 -3.092 1.00 67.56 304 ASP A O 1
ATOM 2438 N N . ARG A 1 305 ? 6.430 -16.792 -2.408 1.00 63.03 305 ARG A N 1
ATOM 2439 C CA . ARG A 1 305 ? 7.893 -16.735 -2.565 1.00 63.03 305 ARG A CA 1
ATOM 2440 C C . ARG A 1 305 ? 8.372 -16.760 -4.024 1.00 63.03 305 ARG A C 1
ATOM 2442 O O . ARG A 1 305 ? 9.454 -16.254 -4.320 1.00 63.03 305 ARG A O 1
ATOM 2449 N N . LEU A 1 306 ? 7.611 -17.372 -4.932 1.00 70.19 306 LEU A N 1
ATOM 2450 C CA . LEU A 1 306 ? 7.962 -17.521 -6.347 1.00 70.19 306 LEU A CA 1
ATOM 2451 C C . LEU A 1 306 ? 7.681 -16.237 -7.122 1.00 70.19 306 LEU A C 1
ATOM 2453 O O . LEU A 1 306 ? 8.367 -15.932 -8.100 1.00 70.19 306 LEU A O 1
ATOM 2457 N N . GLY A 1 307 ? 6.709 -15.451 -6.677 1.00 69.19 307 GLY A N 1
ATOM 2458 C CA . GLY A 1 307 ? 6.423 -14.155 -7.245 1.00 69.19 307 GLY A CA 1
ATOM 2459 C C . GLY A 1 307 ? 5.105 -13.575 -6.769 1.00 69.19 307 GLY A C 1
ATOM 2460 O O . GLY A 1 307 ? 4.600 -13.832 -5.685 1.00 69.19 307 GLY A O 1
ATOM 2461 N N . ARG A 1 308 ? 4.563 -12.699 -7.598 1.00 79.56 308 ARG A N 1
ATOM 2462 C CA . ARG A 1 308 ? 3.293 -12.035 -7.373 1.00 79.56 308 ARG A CA 1
ATOM 2463 C C . ARG A 1 308 ? 2.661 -11.676 -8.694 1.00 79.56 308 ARG A C 1
ATOM 2465 O O . ARG A 1 308 ? 3.347 -11.294 -9.642 1.00 79.56 308 ARG A O 1
ATOM 2472 N N . TRP A 1 309 ? 1.347 -11.701 -8.733 1.00 84.50 309 TRP A N 1
ATOM 2473 C CA . TRP A 1 309 ? 0.602 -11.083 -9.808 1.00 84.50 309 TRP A CA 1
ATOM 2474 C C . TRP A 1 309 ? -0.614 -10.367 -9.254 1.00 84.50 309 TRP A C 1
ATOM 2476 O O . TRP A 1 309 ? -1.118 -10.689 -8.181 1.00 84.50 309 TRP A O 1
ATOM 2486 N N . HIS A 1 310 ? -1.072 -9.360 -9.980 1.00 80.56 310 HIS A N 1
ATOM 2487 C CA . HIS A 1 310 ? -2.343 -8.731 -9.701 1.00 80.56 310 HIS A CA 1
ATOM 2488 C C . HIS A 1 310 ? -3.021 -8.245 -10.973 1.00 80.56 310 HIS A C 1
ATOM 2490 O O . HIS A 1 310 ? -2.383 -7.925 -11.976 1.00 80.56 310 HIS A O 1
ATOM 2496 N N . VAL A 1 311 ? -4.339 -8.176 -10.895 1.00 87.00 311 VAL A N 1
ATOM 2497 C CA . VAL A 1 311 ? -5.247 -7.667 -11.906 1.00 87.00 311 VAL A CA 1
ATOM 2498 C C . VAL A 1 311 ? -6.091 -6.598 -11.234 1.00 87.00 311 VAL A C 1
ATOM 2500 O O . VAL A 1 311 ? -6.799 -6.872 -10.273 1.00 87.00 311 VAL A O 1
ATOM 2503 N N . ILE A 1 312 ? -6.014 -5.371 -11.724 1.00 87.06 312 ILE A N 1
ATOM 2504 C CA . ILE A 1 312 ? -6.866 -4.260 -11.315 1.00 87.06 312 ILE A CA 1
ATOM 2505 C C . ILE A 1 312 ? -7.762 -3.928 -12.500 1.00 87.06 312 ILE A C 1
ATOM 2507 O O . ILE A 1 312 ? -7.271 -3.689 -13.596 1.00 87.06 312 ILE A O 1
ATOM 2511 N N . HIS A 1 313 ? -9.066 -3.862 -12.285 1.00 87.44 313 HIS A N 1
ATOM 2512 C CA . HIS A 1 313 ? -10.000 -3.279 -13.235 1.00 87.44 313 HIS A CA 1
ATOM 2513 C C . HIS A 1 313 ? -10.716 -2.131 -12.538 1.00 87.44 313 HIS A C 1
ATOM 2515 O O . HIS A 1 313 ? -11.550 -2.363 -11.663 1.00 87.44 313 HIS A O 1
ATOM 2521 N N . ASN A 1 314 ? -10.340 -0.905 -12.888 1.00 83.94 314 ASN A N 1
ATOM 2522 C CA . ASN A 1 314 ? -10.832 0.308 -12.247 1.00 83.94 314 ASN A CA 1
ATOM 2523 C C . ASN A 1 314 ? -11.525 1.181 -13.288 1.00 83.94 314 ASN A C 1
ATOM 2525 O O . ASN A 1 314 ? -10.862 1.634 -14.220 1.00 83.94 314 ASN A O 1
ATOM 2529 N N . ASP A 1 315 ? -12.835 1.373 -13.143 1.00 79.38 315 ASP A N 1
ATOM 2530 C CA . ASP A 1 315 ? -13.657 2.203 -14.036 1.00 79.38 315 ASP A CA 1
ATOM 2531 C C . ASP A 1 315 ? -13.441 1.902 -15.528 1.00 79.38 315 ASP A C 1
ATOM 2533 O O . ASP A 1 315 ? -13.244 2.783 -16.360 1.00 79.38 315 ASP A O 1
ATOM 2537 N N . GLY A 1 316 ? -13.438 0.611 -15.870 1.00 75.50 316 GLY A N 1
ATOM 2538 C CA . GLY A 1 316 ? -13.284 0.150 -17.251 1.00 75.50 316 GLY A CA 1
ATOM 2539 C C . GLY A 1 316 ? -11.839 0.030 -17.739 1.00 75.50 316 GLY A C 1
ATOM 2540 O O . GLY A 1 316 ? -11.642 -0.409 -18.866 1.00 75.50 316 GLY A O 1
ATOM 2541 N N . ILE A 1 317 ? -10.841 0.389 -16.921 1.00 83.94 317 ILE A N 1
ATOM 2542 C CA . ILE A 1 317 ? -9.418 0.297 -17.273 1.00 83.94 317 ILE A CA 1
ATOM 2543 C C . ILE A 1 317 ? -8.790 -0.924 -16.598 1.00 83.94 317 ILE A C 1
ATOM 2545 O O . ILE A 1 317 ? -8.621 -0.955 -15.374 1.00 83.94 317 ILE A O 1
ATOM 2549 N N . LEU A 1 318 ? -8.395 -1.914 -17.400 1.00 87.94 318 LEU A N 1
ATOM 2550 C CA . LEU A 1 318 ? -7.642 -3.084 -16.954 1.00 87.94 318 LEU A CA 1
ATOM 2551 C C . LEU A 1 318 ? -6.145 -2.781 -16.767 1.00 87.94 318 LEU A C 1
ATOM 2553 O O . LEU A 1 318 ? -5.497 -2.178 -17.618 1.00 87.94 318 LEU A O 1
ATOM 2557 N N . ARG A 1 319 ? -5.558 -3.270 -15.677 1.00 87.56 319 ARG A N 1
ATOM 2558 C CA . ARG A 1 319 ? -4.114 -3.307 -15.429 1.00 87.56 319 ARG A CA 1
ATOM 2559 C C . ARG A 1 319 ? -3.746 -4.670 -14.878 1.00 87.56 319 ARG A C 1
ATOM 2561 O O . ARG A 1 319 ? -4.259 -5.078 -13.843 1.00 87.56 319 ARG A O 1
ATOM 2568 N N . VAL A 1 320 ? -2.853 -5.365 -15.556 1.00 90.50 320 VAL A N 1
ATOM 2569 C CA . VAL A 1 320 ? -2.329 -6.662 -15.142 1.00 90.50 320 VAL A CA 1
ATOM 2570 C C . VAL A 1 320 ? -0.842 -6.508 -14.908 1.00 90.50 320 VAL A C 1
ATOM 2572 O O . VAL A 1 320 ? -0.133 -5.953 -15.747 1.00 90.50 320 VAL A O 1
ATOM 2575 N N . GLN A 1 321 ? -0.364 -7.022 -13.786 1.00 85.25 321 GLN A N 1
ATOM 2576 C CA . GLN A 1 321 ? 1.054 -7.134 -13.509 1.00 85.25 321 GLN A CA 1
ATOM 2577 C C . GLN A 1 321 ? 1.362 -8.551 -13.050 1.00 85.25 321 GLN A C 1
ATOM 2579 O O . GLN A 1 321 ? 0.743 -9.049 -12.119 1.00 85.25 321 GLN A O 1
ATOM 2584 N N . LEU A 1 322 ? 2.362 -9.169 -13.662 1.00 87.38 322 LEU A N 1
ATOM 2585 C CA . LEU A 1 322 ? 3.004 -10.393 -13.198 1.00 87.38 322 LEU A CA 1
ATOM 2586 C C . LEU A 1 322 ? 4.452 -10.050 -12.870 1.00 87.38 322 LEU A C 1
ATOM 2588 O O . LEU A 1 322 ? 5.108 -9.331 -13.618 1.00 87.38 322 LEU A O 1
ATOM 2592 N N . GLN A 1 323 ? 4.961 -10.534 -11.749 1.00 80.88 323 GLN A N 1
ATOM 2593 C CA . GLN A 1 323 ? 6.324 -10.283 -11.319 1.00 80.88 323 GLN A CA 1
ATOM 2594 C C . GLN A 1 323 ? 6.876 -11.483 -10.558 1.00 80.88 323 GLN A C 1
ATOM 2596 O O . GLN A 1 323 ? 6.284 -11.927 -9.587 1.00 80.88 323 GLN A O 1
ATOM 2601 N N . ASN A 1 324 ? 8.074 -11.919 -10.916 1.00 84.19 324 ASN A N 1
ATOM 2602 C CA . ASN A 1 324 ? 8.912 -12.769 -10.078 1.00 84.19 324 ASN A CA 1
ATOM 2603 C C . ASN A 1 324 ? 10.299 -12.119 -9.912 1.00 84.19 324 ASN A C 1
ATOM 2605 O O . ASN A 1 324 ? 10.470 -10.923 -10.181 1.00 84.19 324 ASN A O 1
ATOM 2609 N N . LYS A 1 325 ? 11.287 -12.885 -9.438 1.00 78.81 325 LYS A N 1
ATOM 2610 C CA . LYS A 1 325 ? 12.662 -12.403 -9.223 1.00 78.81 325 LYS A CA 1
ATOM 2611 C C . LYS A 1 325 ? 13.291 -11.801 -10.487 1.00 78.81 325 LYS A C 1
ATOM 2613 O O . LYS A 1 325 ? 13.932 -10.759 -10.400 1.00 78.81 325 LYS A O 1
ATOM 2618 N N . ASN A 1 326 ? 13.071 -12.425 -11.645 1.00 85.06 326 ASN A N 1
ATOM 2619 C CA . ASN A 1 326 ? 13.779 -12.114 -12.889 1.00 85.06 326 ASN A CA 1
ATOM 2620 C C . ASN A 1 326 ? 12.865 -11.590 -14.003 1.00 85.06 326 ASN A C 1
ATOM 2622 O O . ASN A 1 326 ? 13.358 -11.150 -15.028 1.00 85.06 326 ASN A O 1
ATOM 2626 N N . LEU A 1 327 ? 11.548 -11.643 -13.848 1.00 87.62 327 LEU A N 1
ATOM 2627 C CA . LEU A 1 327 ? 10.574 -11.341 -14.889 1.00 87.62 327 LEU A CA 1
ATOM 2628 C C . LEU A 1 327 ? 9.521 -10.387 -14.342 1.00 87.62 327 LEU A C 1
ATOM 2630 O O . LEU A 1 327 ? 8.998 -10.596 -13.248 1.00 87.62 327 LEU A O 1
ATOM 2634 N N . ARG A 1 328 ? 9.162 -9.368 -15.118 1.00 88.94 328 ARG A N 1
ATOM 2635 C CA . ARG A 1 328 ? 7.993 -8.524 -14.870 1.00 88.94 328 ARG A CA 1
ATOM 2636 C C . ARG A 1 328 ? 7.239 -8.313 -16.164 1.00 88.94 328 ARG A C 1
ATOM 2638 O O . ARG A 1 328 ? 7.816 -7.853 -17.136 1.00 88.94 328 ARG A O 1
ATOM 2645 N N . LEU A 1 329 ? 5.953 -8.603 -16.173 1.00 91.12 329 LEU A N 1
ATOM 2646 C CA . LEU A 1 329 ? 5.064 -8.328 -17.288 1.00 91.12 329 LEU A CA 1
ATOM 2647 C C . LEU A 1 329 ? 3.994 -7.351 -16.816 1.00 91.12 329 LEU A C 1
ATOM 2649 O O . LEU A 1 329 ? 3.391 -7.554 -15.768 1.00 91.12 329 LEU A O 1
ATOM 2653 N N . PHE A 1 330 ? 3.756 -6.309 -17.599 1.00 89.00 330 PHE A N 1
ATOM 2654 C CA . PHE A 1 330 ? 2.707 -5.328 -17.382 1.00 89.00 330 PHE A CA 1
ATOM 2655 C C . PHE A 1 330 ? 1.826 -5.275 -18.623 1.00 89.00 330 PHE A C 1
ATOM 2657 O O . PHE A 1 330 ? 2.336 -5.146 -19.736 1.00 89.00 330 PHE A O 1
ATOM 2664 N N . VAL A 1 331 ? 0.515 -5.314 -18.423 1.00 90.88 331 VAL A N 1
ATOM 2665 C CA . VAL A 1 331 ? -0.482 -5.088 -19.468 1.00 90.88 331 VAL A CA 1
ATOM 2666 C C . VAL A 1 331 ? -1.440 -4.034 -18.959 1.00 90.88 331 VAL A C 1
ATOM 2668 O O . VAL A 1 331 ? -2.172 -4.272 -18.006 1.00 90.88 331 VAL A O 1
ATOM 2671 N N . ASN A 1 332 ? -1.425 -2.858 -19.569 1.00 87.88 332 ASN A N 1
ATOM 2672 C CA . ASN A 1 332 ? -2.281 -1.750 -19.172 1.00 87.88 332 ASN A CA 1
ATOM 2673 C C . ASN A 1 332 ? -3.199 -1.384 -20.328 1.00 87.88 332 ASN A C 1
ATOM 2675 O O . ASN A 1 332 ? -2.735 -1.046 -21.415 1.00 87.88 332 ASN A O 1
ATOM 2679 N N . GLU A 1 333 ? -4.498 -1.431 -20.085 1.00 87.31 333 GLU A N 1
ATOM 2680 C CA . GLU A 1 333 ? -5.494 -0.853 -20.967 1.00 87.31 333 GLU A CA 1
ATOM 2681 C C . GLU A 1 333 ? -5.336 0.667 -20.970 1.00 87.31 333 GLU A C 1
ATOM 2683 O O . GLU A 1 333 ? -5.152 1.321 -19.942 1.00 87.31 333 GLU A O 1
ATOM 2688 N N . HIS A 1 334 ? -5.373 1.222 -22.165 1.00 80.19 334 HIS A N 1
ATOM 2689 C CA . HIS A 1 334 ? -5.344 2.637 -22.438 1.00 80.19 334 HIS A CA 1
ATOM 2690 C C . HIS A 1 334 ? -6.588 2.953 -23.260 1.00 80.19 334 HIS A C 1
ATOM 2692 O O . HIS A 1 334 ? -6.708 2.534 -24.418 1.00 80.19 334 HIS A O 1
ATOM 2698 N N . SER A 1 335 ? -7.514 3.676 -22.636 1.00 72.69 335 SER A N 1
ATOM 2699 C CA . SER A 1 335 ? -8.742 4.149 -23.263 1.00 72.69 335 SER A CA 1
ATOM 2700 C C . SER A 1 335 ? -8.537 5.574 -23.779 1.00 72.69 335 SER A C 1
ATOM 2702 O O . SER A 1 335 ? -8.090 6.441 -23.031 1.00 72.69 335 SER A O 1
ATOM 2704 N N . LYS A 1 336 ? -8.844 5.812 -25.061 1.00 63.44 336 LYS A N 1
ATOM 2705 C CA . LYS A 1 336 ? -8.925 7.162 -25.659 1.00 63.44 336 LYS A CA 1
ATOM 2706 C C . LYS A 1 336 ? -10.381 7.669 -25.747 1.00 63.44 336 LYS A C 1
ATOM 2708 O O . LYS A 1 336 ? -10.633 8.663 -26.415 1.00 63.44 336 LYS A O 1
ATOM 2713 N N . GLY A 1 337 ? -11.339 6.981 -25.114 1.00 58.34 337 GLY A N 1
ATOM 2714 C CA . GLY A 1 337 ? -12.777 7.274 -25.187 1.00 58.34 337 GLY A CA 1
ATOM 2715 C C . GLY A 1 337 ? -13.641 6.014 -25.038 1.00 58.34 337 GLY A C 1
ATOM 2716 O O . GLY A 1 337 ? -13.121 4.918 -24.853 1.00 58.34 337 GLY A O 1
ATOM 2717 N N . ALA A 1 338 ? -14.968 6.146 -25.142 1.00 56.91 338 ALA A N 1
ATOM 2718 C CA . ALA A 1 338 ? -15.920 5.074 -24.808 1.00 56.91 338 ALA A CA 1
ATOM 2719 C C . ALA A 1 338 ? -15.790 3.777 -25.644 1.00 56.91 338 ALA A C 1
ATOM 2721 O O . ALA A 1 338 ? -16.192 2.715 -25.174 1.00 56.91 338 ALA A O 1
ATOM 2722 N N . LEU A 1 339 ? -15.224 3.841 -26.859 1.00 60.47 339 LEU A N 1
ATOM 2723 C CA . LEU A 1 339 ? -15.273 2.734 -27.830 1.00 60.47 339 LEU A CA 1
ATOM 2724 C C . LEU A 1 339 ? -13.908 2.198 -28.294 1.00 60.47 339 LEU A C 1
ATOM 2726 O O . LEU A 1 339 ? -13.857 1.104 -28.849 1.00 60.47 339 LEU A O 1
ATOM 2730 N N . VAL A 1 340 ? -12.795 2.904 -28.056 1.00 72.69 340 VAL A N 1
ATOM 2731 C CA . VAL A 1 340 ? -11.465 2.472 -28.533 1.00 72.69 340 VAL A CA 1
ATOM 2732 C C . VAL A 1 340 ? -10.575 2.095 -27.355 1.00 72.69 340 VAL A C 1
ATOM 2734 O O . VAL A 1 340 ? -10.053 2.954 -26.637 1.00 72.69 340 VAL A O 1
ATOM 2737 N N . ARG A 1 341 ? -10.385 0.784 -27.183 1.00 79.31 341 ARG A N 1
ATOM 2738 C CA . ARG A 1 341 ? -9.532 0.190 -26.150 1.00 79.31 341 ARG A CA 1
ATOM 2739 C C . ARG A 1 341 ? -8.236 -0.294 -26.774 1.00 79.31 341 ARG A C 1
ATOM 2741 O O . ARG A 1 341 ? -8.237 -1.059 -27.733 1.00 79.31 341 ARG A O 1
ATOM 2748 N N . THR A 1 342 ? -7.120 0.151 -26.216 1.00 85.75 342 THR A N 1
ATOM 2749 C CA . THR A 1 342 ? -5.782 -0.241 -26.666 1.00 85.75 342 THR A CA 1
ATOM 2750 C C . THR A 1 342 ? -5.003 -0.801 -25.489 1.00 85.75 342 THR A C 1
ATOM 2752 O O . THR A 1 342 ? -5.263 -0.418 -24.354 1.00 85.75 342 THR A O 1
ATOM 2755 N N . TYR A 1 343 ? -4.048 -1.697 -25.725 1.00 87.44 343 TYR A N 1
ATOM 2756 C CA . TYR A 1 343 ? -3.261 -2.294 -24.647 1.00 87.44 343 TYR A CA 1
ATOM 2757 C C . TYR A 1 343 ? -1.793 -1.935 -24.804 1.00 87.44 343 TYR A C 1
ATOM 2759 O O . TYR A 1 343 ? -1.216 -2.060 -25.884 1.00 87.44 343 TYR A O 1
ATOM 2767 N N . ARG A 1 344 ? -1.197 -1.499 -23.700 1.00 87.62 344 ARG A N 1
ATOM 2768 C CA . ARG A 1 344 ? 0.233 -1.286 -23.557 1.00 87.62 344 ARG A CA 1
ATOM 2769 C C . ARG A 1 344 ? 0.835 -2.476 -22.838 1.00 87.62 344 ARG A C 1
ATOM 2771 O O . ARG A 1 344 ? 0.470 -2.761 -21.699 1.00 87.62 344 ARG A O 1
ATOM 2778 N N . TRP A 1 345 ? 1.799 -3.103 -23.482 1.00 91.00 345 TRP A N 1
ATOM 2779 C CA . TRP A 1 345 ? 2.542 -4.229 -22.955 1.00 91.00 345 TRP A CA 1
ATOM 2780 C C . TRP A 1 345 ? 3.941 -3.766 -22.579 1.00 91.00 345 TRP A C 1
ATOM 2782 O O . TRP A 1 345 ? 4.570 -3.004 -23.311 1.00 91.00 345 TRP A O 1
ATOM 2792 N N . LYS A 1 346 ? 4.428 -4.207 -21.422 1.00 89.88 346 LYS A N 1
ATOM 2793 C CA . LYS A 1 346 ? 5.822 -4.035 -21.023 1.00 89.88 346 LYS A CA 1
ATOM 2794 C C . LYS A 1 346 ? 6.333 -5.324 -20.405 1.00 89.88 346 LYS A C 1
ATOM 2796 O O . LYS A 1 346 ? 5.756 -5.803 -19.437 1.00 89.88 346 LYS A O 1
ATOM 2801 N N . LEU A 1 347 ? 7.427 -5.850 -20.928 1.00 91.44 347 LEU A N 1
ATOM 2802 C CA . LEU A 1 347 ? 8.116 -7.022 -20.413 1.00 91.44 347 LEU A CA 1
ATOM 2803 C C . LEU A 1 347 ? 9.494 -6.588 -19.916 1.00 91.44 347 LEU A C 1
ATOM 2805 O O . LEU A 1 347 ? 10.234 -5.958 -20.654 1.00 91.44 347 LEU A O 1
ATOM 2809 N N . GLN A 1 348 ? 9.835 -6.907 -18.676 1.00 89.00 348 GLN A N 1
ATOM 2810 C CA . GLN A 1 348 ? 11.159 -6.703 -18.103 1.00 89.00 348 GLN A CA 1
ATOM 2811 C C . GLN A 1 348 ? 11.738 -8.064 -17.747 1.00 89.00 348 GLN A C 1
ATOM 2813 O O . GLN A 1 348 ? 11.126 -8.806 -16.981 1.00 89.00 348 GLN A O 1
ATOM 2818 N N . LEU A 1 349 ? 12.905 -8.390 -18.277 1.00 91.50 349 LEU A N 1
ATOM 2819 C CA . LEU A 1 349 ? 13.631 -9.613 -17.972 1.00 91.50 349 LEU A CA 1
ATOM 2820 C C . LEU A 1 349 ? 15.001 -9.234 -17.417 1.00 91.50 349 LEU A C 1
ATOM 2822 O O . LEU A 1 349 ? 15.772 -8.540 -18.066 1.00 91.50 349 LEU A O 1
ATOM 2826 N N . GLN A 1 350 ? 15.328 -9.702 -16.225 1.00 85.88 350 GLN A N 1
ATOM 2827 C CA . GLN A 1 350 ? 16.661 -9.623 -15.661 1.00 85.88 350 GLN A CA 1
ATOM 2828 C C . GLN A 1 350 ? 17.357 -10.960 -15.891 1.00 85.88 350 GLN A C 1
ATOM 2830 O O . GLN A 1 350 ? 16.988 -11.980 -15.309 1.00 85.88 350 GLN A O 1
ATOM 2835 N N . ARG A 1 351 ? 18.380 -10.954 -16.745 1.00 86.25 351 ARG A N 1
ATOM 2836 C CA . ARG A 1 351 ? 19.233 -12.116 -16.992 1.00 86.25 351 ARG A CA 1
ATOM 2837 C C . ARG A 1 351 ? 20.675 -11.712 -16.739 1.00 86.25 351 ARG A C 1
ATOM 2839 O O . ARG A 1 351 ? 21.185 -10.761 -17.333 1.00 86.25 351 ARG A O 1
ATOM 2846 N N . SER A 1 352 ? 21.330 -12.427 -15.829 1.00 84.38 352 SER A N 1
ATOM 2847 C CA . SER A 1 352 ? 22.671 -12.073 -15.359 1.00 84.38 352 SER A CA 1
ATOM 2848 C C . SER A 1 352 ? 22.689 -10.635 -14.803 1.00 84.38 352 SER A C 1
ATOM 2850 O O . SER A 1 352 ? 21.837 -10.268 -13.994 1.00 84.38 352 SER A O 1
ATOM 2852 N N . LYS A 1 353 ? 23.639 -9.796 -15.230 1.00 83.94 353 LYS A N 1
ATOM 2853 C CA . LYS A 1 353 ? 23.749 -8.385 -14.825 1.00 83.94 353 LYS A CA 1
ATOM 2854 C C . LYS A 1 353 ? 23.046 -7.421 -15.802 1.00 83.94 353 LYS A C 1
ATOM 2856 O O . LYS A 1 353 ? 23.314 -6.218 -15.755 1.00 83.94 353 LYS A O 1
ATOM 2861 N N . ILE A 1 354 ? 22.208 -7.923 -16.715 1.00 85.44 354 ILE A N 1
ATOM 2862 C CA . ILE A 1 354 ? 21.534 -7.132 -17.756 1.00 85.44 354 ILE A CA 1
ATOM 2863 C C . ILE A 1 354 ? 20.019 -7.171 -17.530 1.00 85.44 354 ILE A C 1
ATOM 2865 O O . ILE A 1 354 ? 19.438 -8.225 -17.277 1.00 85.44 354 ILE A O 1
ATOM 2869 N N . ASN A 1 355 ? 19.383 -6.005 -17.625 1.00 86.94 355 ASN A N 1
ATOM 2870 C CA . ASN A 1 355 ? 17.933 -5.863 -17.642 1.00 86.94 355 ASN A CA 1
ATOM 2871 C C . ASN A 1 355 ? 17.480 -5.564 -19.067 1.00 86.94 355 ASN A C 1
ATOM 2873 O O . ASN A 1 355 ? 17.942 -4.598 -19.664 1.00 86.94 355 ASN A O 1
ATOM 2877 N N . TYR A 1 356 ? 16.572 -6.371 -19.579 1.00 90.44 356 TYR A N 1
ATOM 2878 C CA . TYR A 1 356 ? 15.942 -6.228 -20.877 1.00 90.44 356 TYR A CA 1
ATOM 2879 C C . TYR A 1 356 ? 14.544 -5.669 -20.634 1.00 90.44 356 TYR A C 1
ATOM 2881 O O . TYR A 1 356 ? 13.762 -6.325 -19.954 1.00 90.44 356 TYR A O 1
ATOM 2889 N N . ASP A 1 357 ? 14.218 -4.497 -21.166 1.00 90.50 357 ASP A N 1
ATOM 2890 C CA . ASP A 1 357 ? 12.857 -3.968 -21.180 1.00 90.50 357 ASP A CA 1
ATOM 2891 C C . ASP A 1 357 ? 12.340 -3.969 -22.624 1.00 90.50 357 ASP A C 1
ATOM 2893 O O . ASP A 1 357 ? 12.929 -3.365 -23.510 1.00 90.50 357 ASP A O 1
ATOM 2897 N N . LEU A 1 358 ? 11.212 -4.620 -22.860 1.00 92.06 358 LEU A N 1
ATOM 2898 C CA . LEU A 1 358 ? 10.467 -4.591 -24.111 1.00 92.06 358 LEU A CA 1
ATOM 2899 C C . LEU A 1 358 ? 9.144 -3.877 -23.866 1.00 92.06 358 LEU A C 1
ATOM 2901 O O . LEU A 1 358 ? 8.501 -4.080 -22.835 1.00 92.06 358 LEU A O 1
ATOM 2905 N N . HIS A 1 359 ? 8.720 -3.051 -24.807 1.00 91.12 359 HIS A N 1
ATOM 2906 C CA . HIS A 1 359 ? 7.476 -2.304 -24.762 1.00 91.12 359 HIS A CA 1
ATOM 2907 C C . HIS A 1 359 ? 6.764 -2.394 -26.105 1.00 91.12 359 HIS A C 1
ATOM 2909 O O . HIS A 1 359 ? 7.395 -2.384 -27.159 1.00 91.12 359 HIS A O 1
ATOM 2915 N N . TRP A 1 360 ? 5.441 -2.486 -26.050 1.00 90.94 360 TRP A N 1
ATOM 2916 C CA . TRP A 1 360 ? 4.597 -2.407 -27.228 1.00 90.94 360 TRP A CA 1
ATOM 2917 C C . TRP A 1 360 ? 3.296 -1.675 -26.916 1.00 90.94 360 TRP A C 1
ATOM 2919 O O . TRP A 1 360 ? 2.654 -1.930 -25.891 1.00 90.94 360 TRP A O 1
ATOM 2929 N N . HIS A 1 361 ? 2.879 -0.774 -27.804 1.00 89.00 361 HIS A N 1
ATOM 2930 C CA . HIS A 1 361 ? 1.590 -0.091 -27.717 1.00 89.00 361 HIS A CA 1
ATOM 2931 C C . HIS A 1 361 ? 1.137 0.385 -29.101 1.00 89.00 361 HIS A C 1
ATOM 2933 O O . HIS A 1 361 ? 1.699 1.333 -29.631 1.00 89.00 361 HIS A O 1
ATOM 2939 N N . GLN A 1 362 ? 0.092 -0.237 -29.666 1.00 86.31 362 GLN A N 1
ATOM 2940 C CA . GLN A 1 362 ? -0.532 0.199 -30.935 1.00 86.31 362 GLN A CA 1
ATOM 2941 C C . GLN A 1 362 ? 0.467 0.346 -32.095 1.00 86.31 362 GLN A C 1
ATOM 2943 O O . GLN A 1 362 ? 0.484 1.354 -32.791 1.00 86.31 362 GLN A O 1
ATOM 2948 N N . GLY A 1 363 ? 1.333 -0.651 -32.277 1.00 84.12 363 GLY A N 1
ATOM 2949 C CA . GLY A 1 363 ? 2.354 -0.617 -33.328 1.00 84.12 363 GLY A CA 1
ATOM 2950 C C . GLY A 1 363 ? 3.578 0.234 -32.989 1.00 84.12 363 GLY A C 1
ATOM 2951 O O . GLY A 1 363 ? 4.562 0.134 -33.703 1.00 84.12 363 GLY A O 1
ATOM 2952 N N . THR A 1 364 ? 3.576 1.000 -31.891 1.00 87.44 364 THR A N 1
ATOM 2953 C CA . THR A 1 364 ? 4.824 1.517 -31.325 1.00 87.44 364 THR A CA 1
ATOM 2954 C C . THR A 1 364 ? 5.560 0.381 -30.613 1.00 87.44 364 THR A C 1
ATOM 2956 O O . THR A 1 364 ? 4.965 -0.290 -29.761 1.00 87.44 364 THR A O 1
ATOM 2959 N N . TYR A 1 365 ? 6.849 0.208 -30.898 1.00 91.12 365 TYR A N 1
ATOM 2960 C CA . TYR A 1 365 ? 7.724 -0.772 -30.251 1.00 91.12 365 TYR A CA 1
ATOM 2961 C C . TYR A 1 365 ? 8.850 -0.064 -29.510 1.00 91.12 365 TYR A C 1
ATOM 2963 O O . TYR A 1 365 ? 9.372 0.936 -29.983 1.00 91.12 365 TYR A O 1
ATOM 2971 N N . GLY A 1 366 ? 9.243 -0.592 -28.355 1.00 90.25 366 GLY A N 1
ATOM 2972 C CA . GLY A 1 366 ? 10.403 -0.124 -27.610 1.00 90.25 366 GLY A CA 1
ATOM 2973 C C . GLY A 1 366 ? 11.222 -1.291 -27.080 1.00 90.25 366 GLY A C 1
ATOM 2974 O O . GLY A 1 366 ? 10.675 -2.251 -26.545 1.00 90.25 366 GLY A O 1
ATOM 2975 N N . LEU A 1 367 ? 12.536 -1.195 -27.186 1.00 91.25 367 LEU A N 1
ATOM 2976 C CA . LEU A 1 367 ? 13.502 -2.110 -26.596 1.00 91.25 367 LEU A CA 1
ATOM 2977 C C . LEU A 1 367 ? 14.484 -1.285 -25.776 1.00 91.25 367 LEU A C 1
ATOM 2979 O O . LEU A 1 367 ? 14.947 -0.240 -26.225 1.00 91.25 367 LEU A O 1
ATOM 2983 N N . SER A 1 368 ? 14.858 -1.765 -24.597 1.00 89.81 368 SER A N 1
ATOM 2984 C CA . SER A 1 368 ? 16.035 -1.271 -23.908 1.00 89.81 368 SER A CA 1
ATOM 2985 C C . SER A 1 368 ? 16.804 -2.375 -23.194 1.00 89.81 368 SER A C 1
ATOM 2987 O O . SER A 1 368 ? 16.243 -3.342 -22.685 1.00 89.81 368 SER A O 1
ATOM 2989 N N . LEU A 1 369 ? 18.124 -2.237 -23.186 1.00 91.38 369 LEU A N 1
ATOM 2990 C CA . LEU A 1 369 ? 19.071 -3.166 -22.591 1.00 91.38 369 LEU A CA 1
ATOM 2991 C C . LEU A 1 369 ? 19.917 -2.384 -21.607 1.00 91.38 369 LEU A C 1
ATOM 2993 O O . LEU A 1 369 ? 20.663 -1.501 -22.013 1.00 91.38 369 LEU A O 1
ATOM 2997 N N . ARG A 1 370 ? 19.816 -2.692 -20.318 1.00 88.19 370 ARG A N 1
ATOM 2998 C CA . ARG A 1 370 ? 20.524 -1.970 -19.264 1.00 88.19 370 ARG A CA 1
ATOM 2999 C C . ARG A 1 370 ? 21.471 -2.876 -18.507 1.00 88.19 370 ARG A C 1
ATOM 3001 O O . ARG A 1 370 ? 21.035 -3.748 -17.754 1.00 88.19 370 ARG A O 1
ATOM 3008 N N . HIS A 1 371 ? 22.755 -2.578 -18.599 1.00 89.25 371 HIS A N 1
ATOM 3009 C CA . HIS A 1 371 ? 23.794 -3.186 -17.789 1.00 89.25 371 HIS A CA 1
ATOM 3010 C C . HIS A 1 371 ? 24.264 -2.212 -16.706 1.00 89.25 371 HIS A C 1
ATOM 3012 O O . HIS A 1 371 ? 24.323 -0.996 -16.898 1.00 89.25 371 HIS A O 1
ATOM 3018 N N . THR A 1 372 ? 24.555 -2.728 -15.517 1.00 85.50 372 THR A N 1
ATOM 3019 C CA . THR A 1 372 ? 25.154 -1.944 -14.435 1.00 85.50 372 THR A CA 1
ATOM 3020 C C . THR A 1 372 ? 26.203 -2.790 -13.745 1.00 85.50 372 THR A C 1
ATOM 3022 O O . THR A 1 372 ? 25.921 -3.924 -13.354 1.00 85.50 372 THR A O 1
ATOM 3025 N N . TRP A 1 373 ? 27.403 -2.241 -13.593 1.00 89.75 373 TRP A N 1
ATOM 3026 C CA . TRP A 1 373 ? 28.512 -2.922 -12.938 1.00 89.75 373 TRP A CA 1
ATOM 3027 C C . TRP A 1 373 ? 29.344 -1.951 -12.105 1.00 89.75 373 TRP A C 1
ATOM 3029 O O . TRP A 1 373 ? 29.255 -0.730 -12.248 1.00 89.75 373 TRP A O 1
ATOM 3039 N N . LEU A 1 374 ? 30.117 -2.525 -11.190 1.00 88.12 374 LEU A N 1
ATOM 3040 C CA . LEU A 1 374 ? 31.045 -1.820 -10.317 1.00 88.12 374 LEU A CA 1
ATOM 3041 C C . LEU A 1 374 ? 32.463 -2.254 -10.677 1.00 88.12 374 LEU A C 1
ATOM 3043 O O . LEU A 1 374 ? 32.698 -3.438 -10.921 1.00 88.12 374 LEU A O 1
ATOM 3047 N N . HIS A 1 375 ? 33.386 -1.301 -10.702 1.00 89.62 375 HIS A N 1
ATOM 3048 C CA . HIS A 1 375 ? 34.815 -1.552 -10.833 1.00 89.62 375 HIS A CA 1
ATOM 3049 C C . HIS A 1 375 ? 35.563 -0.580 -9.912 1.00 89.62 375 HIS A C 1
ATOM 3051 O O . HIS A 1 375 ? 35.603 0.626 -10.166 1.00 89.62 375 HIS A O 1
ATOM 3057 N N . GLY A 1 376 ? 36.081 -1.101 -8.795 1.00 87.44 376 GLY A N 1
ATOM 3058 C CA . GLY A 1 376 ? 36.611 -0.278 -7.706 1.00 87.44 376 GLY A CA 1
ATOM 3059 C C . GLY A 1 376 ? 35.546 0.687 -7.150 1.00 87.44 376 GLY A C 1
ATOM 3060 O O . GLY A 1 376 ? 34.405 0.267 -6.942 1.00 87.44 376 GLY A O 1
ATOM 3061 N N . PRO A 1 377 ? 35.867 1.980 -6.940 1.00 86.44 377 PRO A N 1
ATOM 3062 C CA . PRO A 1 377 ? 34.910 2.985 -6.466 1.00 86.44 377 PRO A CA 1
ATOM 3063 C C . PRO A 1 377 ? 33.961 3.500 -7.565 1.00 86.44 377 PRO A C 1
ATOM 3065 O O . PRO A 1 377 ? 33.142 4.385 -7.307 1.00 86.44 377 PRO A O 1
ATOM 3068 N N . VAL A 1 378 ? 34.077 2.991 -8.798 1.00 85.69 378 VAL A N 1
ATOM 3069 C CA . VAL A 1 378 ? 33.353 3.501 -9.966 1.00 85.69 378 VAL A CA 1
ATOM 3070 C C . VAL A 1 378 ? 32.165 2.612 -10.312 1.0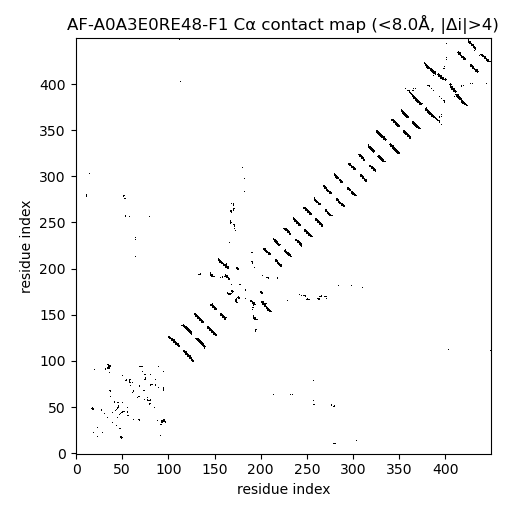0 85.69 378 VAL A C 1
ATOM 3072 O O . VAL A 1 378 ? 32.289 1.393 -10.452 1.00 85.69 378 VAL A O 1
ATOM 3075 N N . LYS A 1 379 ? 31.002 3.236 -10.510 1.00 86.81 379 LYS A N 1
ATOM 3076 C CA . LYS A 1 379 ? 29.777 2.584 -10.970 1.00 86.81 379 LYS A CA 1
ATOM 3077 C C . LYS A 1 379 ? 29.464 2.975 -12.403 1.00 86.81 379 LYS A C 1
ATOM 3079 O O . LYS A 1 379 ? 29.264 4.148 -12.706 1.00 86.81 379 LYS A O 1
ATOM 3084 N N . TYR A 1 380 ? 29.339 1.976 -13.258 1.00 87.19 380 TYR A N 1
ATOM 3085 C CA . TYR A 1 380 ? 29.029 2.149 -14.665 1.00 87.19 380 TYR A CA 1
ATOM 3086 C C . TYR A 1 380 ? 27.599 1.702 -14.950 1.00 87.19 380 TYR A C 1
ATOM 3088 O O . TYR A 1 380 ? 27.116 0.696 -14.425 1.00 87.19 380 TYR A O 1
ATOM 3096 N N . HIS A 1 381 ? 26.928 2.457 -15.803 1.00 87.12 381 HIS A N 1
ATOM 3097 C CA . HIS A 1 381 ? 25.604 2.181 -16.318 1.00 87.12 381 HIS A CA 1
ATOM 3098 C C . HIS A 1 381 ? 25.655 2.313 -17.832 1.00 87.12 381 HIS A C 1
ATOM 3100 O O . HIS A 1 381 ? 26.027 3.359 -18.350 1.00 87.12 381 HIS A O 1
ATOM 3106 N N . LEU A 1 382 ? 25.248 1.270 -18.534 1.00 88.12 382 LEU A N 1
ATOM 3107 C CA . LEU A 1 382 ? 25.101 1.304 -19.978 1.00 88.12 382 LEU A CA 1
ATOM 3108 C C . LEU A 1 382 ? 23.666 0.929 -20.308 1.00 88.12 382 LEU A C 1
ATOM 3110 O O . LEU A 1 382 ? 23.165 -0.082 -19.817 1.00 88.12 382 LEU A O 1
ATOM 3114 N N . LEU A 1 383 ? 23.009 1.756 -21.102 1.00 88.44 383 LEU A N 1
ATOM 3115 C CA . LEU A 1 383 ? 21.697 1.513 -21.665 1.00 88.44 383 LEU A CA 1
ATOM 3116 C C . LEU A 1 383 ? 21.829 1.580 -23.180 1.00 88.44 383 LEU A C 1
ATOM 3118 O O . LEU A 1 383 ? 22.291 2.583 -23.705 1.00 88.44 383 LEU A O 1
ATOM 3122 N N . PHE A 1 384 ? 21.369 0.558 -23.875 1.00 90.38 384 PHE A N 1
ATOM 3123 C CA . PHE A 1 384 ? 20.969 0.683 -25.269 1.00 90.38 384 PHE A CA 1
ATOM 3124 C C . PHE A 1 384 ? 19.448 0.799 -25.311 1.00 90.38 384 PHE A C 1
ATOM 3126 O O . PHE A 1 384 ? 18.772 0.126 -24.531 1.00 90.38 384 PHE A O 1
ATOM 3133 N N . ALA A 1 385 ? 18.904 1.644 -26.177 1.00 88.56 385 ALA A N 1
ATOM 3134 C CA . ALA A 1 385 ? 17.470 1.765 -26.371 1.00 88.56 385 ALA A CA 1
ATOM 3135 C C . ALA A 1 385 ? 17.132 2.002 -27.844 1.00 88.56 385 ALA A C 1
ATOM 3137 O O . ALA A 1 385 ? 17.828 2.746 -28.526 1.00 88.56 385 ALA A O 1
ATOM 3138 N N . ALA A 1 386 ? 16.048 1.385 -28.301 1.00 90.44 386 ALA A N 1
ATOM 3139 C CA . ALA A 1 386 ? 15.494 1.556 -29.635 1.00 90.44 386 ALA A CA 1
ATOM 3140 C C . ALA A 1 386 ? 13.966 1.677 -29.548 1.00 90.44 386 ALA A C 1
ATOM 3142 O O . ALA A 1 386 ? 13.340 0.968 -28.757 1.00 90.44 386 ALA A O 1
ATOM 3143 N N . VAL A 1 387 ? 13.369 2.570 -30.329 1.00 88.75 387 VAL A N 1
ATOM 3144 C CA . VAL A 1 387 ? 11.936 2.856 -30.393 1.00 88.75 387 VAL A CA 1
ATOM 3145 C C . VAL A 1 387 ? 11.545 3.107 -31.847 1.00 88.75 387 VAL A C 1
ATOM 3147 O O . VAL A 1 387 ? 12.113 3.993 -32.474 1.00 88.75 387 VAL A O 1
ATOM 3150 N N . ASP A 1 388 ? 10.563 2.348 -32.334 1.00 90.06 388 ASP A N 1
ATOM 3151 C CA . ASP A 1 388 ? 9.812 2.623 -33.573 1.00 90.06 388 ASP A CA 1
ATOM 3152 C C . ASP A 1 388 ? 8.472 3.229 -33.148 1.00 90.06 388 ASP A C 1
ATOM 3154 O O . ASP A 1 388 ? 7.634 2.539 -32.558 1.00 90.06 388 ASP A O 1
ATOM 3158 N N . TYR A 1 389 ? 8.308 4.533 -33.348 1.00 86.69 389 TYR A N 1
ATOM 3159 C CA . TYR A 1 389 ? 7.190 5.334 -32.878 1.00 86.69 389 TYR A CA 1
ATOM 3160 C C . TYR A 1 389 ? 6.081 5.443 -33.926 1.00 86.69 389 TYR A C 1
ATOM 3162 O O . TYR A 1 389 ? 6.200 6.103 -34.954 1.00 86.69 389 TYR A O 1
ATOM 3170 N N . ARG A 1 390 ? 4.907 4.890 -33.598 1.00 86.06 390 ARG A N 1
ATOM 3171 C CA . ARG A 1 390 ? 3.704 4.917 -34.451 1.00 86.06 390 ARG A CA 1
ATOM 3172 C C . ARG A 1 390 ? 2.549 5.703 -33.822 1.00 86.06 390 ARG A C 1
ATOM 3174 O O . ARG A 1 390 ? 1.382 5.353 -33.978 1.00 86.06 390 ARG A O 1
ATOM 3181 N N . GLY A 1 391 ? 2.856 6.771 -33.078 1.00 79.56 391 GLY A N 1
ATOM 3182 C CA . GLY A 1 391 ? 1.841 7.681 -32.516 1.00 79.56 391 GLY A CA 1
ATOM 3183 C C . GLY A 1 391 ? 1.359 7.349 -31.097 1.00 79.56 391 GLY A C 1
ATOM 3184 O O . GLY A 1 391 ? 0.367 7.916 -30.628 1.00 79.56 391 GLY A O 1
ATOM 3185 N N . SER A 1 392 ? 2.039 6.438 -30.394 1.00 82.38 392 SER A N 1
ATOM 3186 C CA . SER A 1 392 ? 1.785 6.128 -28.978 1.00 82.38 392 SER A CA 1
ATOM 3187 C C . SER A 1 392 ? 3.085 6.166 -28.170 1.00 82.38 392 SER A C 1
ATOM 3189 O O . SER A 1 392 ? 4.046 5.531 -28.590 1.00 82.38 392 SER A O 1
ATOM 3191 N N . PRO A 1 393 ? 3.161 6.870 -27.023 1.00 75.69 393 PRO A N 1
ATOM 3192 C CA . PRO A 1 393 ? 4.427 7.057 -26.315 1.00 75.69 393 PRO A CA 1
ATOM 3193 C C . PRO A 1 393 ? 4.917 5.800 -25.590 1.00 75.69 393 PRO A C 1
ATOM 3195 O O . PRO A 1 393 ? 4.132 5.068 -24.970 1.00 75.69 393 PRO A O 1
ATOM 3198 N N . VAL A 1 394 ? 6.238 5.615 -25.584 1.00 75.00 394 VAL A N 1
ATOM 3199 C CA . VAL A 1 394 ? 6.939 4.562 -24.832 1.00 75.00 394 VAL A CA 1
ATOM 3200 C C . VAL A 1 394 ? 7.590 5.151 -23.596 1.00 75.00 394 VAL A C 1
ATOM 3202 O O . VAL A 1 394 ? 8.235 6.186 -23.666 1.00 75.00 394 VAL A O 1
ATOM 3205 N N . TRP A 1 395 ? 7.474 4.465 -22.461 1.00 73.19 395 TRP A N 1
ATOM 3206 C CA . TRP A 1 395 ? 8.178 4.847 -21.238 1.00 73.19 395 TRP A CA 1
ATOM 3207 C C . TRP A 1 395 ? 9.372 3.924 -21.029 1.00 73.19 395 TRP A C 1
ATOM 3209 O O . TRP A 1 395 ? 9.208 2.782 -20.579 1.00 73.19 395 TRP A O 1
ATOM 3219 N N . LEU A 1 396 ? 10.570 4.417 -21.338 1.00 69.81 396 LEU A N 1
ATOM 3220 C CA . LEU A 1 396 ? 11.813 3.682 -21.117 1.00 69.81 396 LEU A CA 1
ATOM 3221 C C . LEU A 1 396 ? 12.447 4.091 -19.792 1.00 69.81 396 LEU A C 1
ATOM 3223 O O . LEU A 1 396 ? 12.551 5.273 -19.472 1.00 69.81 396 LEU A O 1
ATOM 3227 N N . GLY A 1 397 ? 12.879 3.099 -19.011 1.00 65.69 397 GLY A N 1
ATOM 3228 C CA . GLY A 1 397 ? 13.617 3.333 -17.774 1.00 65.69 397 GLY A CA 1
ATOM 3229 C C . GLY A 1 397 ? 15.060 3.723 -18.076 1.00 65.69 397 GLY A C 1
ATOM 3230 O O . GLY A 1 397 ? 15.901 2.847 -18.270 1.00 65.69 397 GLY A O 1
ATOM 3231 N N . ILE A 1 398 ? 15.354 5.021 -18.097 1.00 64.06 398 ILE A N 1
ATOM 3232 C CA . ILE A 1 398 ? 16.705 5.533 -18.343 1.00 64.06 398 ILE A CA 1
ATOM 3233 C C . ILE A 1 398 ? 17.525 5.599 -17.040 1.00 64.06 398 ILE A C 1
ATOM 3235 O O . ILE A 1 398 ? 16.967 5.878 -15.974 1.00 64.06 398 ILE A O 1
ATOM 3239 N N . PRO A 1 399 ? 18.848 5.344 -17.071 1.00 52.84 399 PRO A N 1
ATOM 3240 C CA . PRO A 1 399 ? 19.738 5.603 -15.941 1.00 52.84 399 PRO A CA 1
ATOM 3241 C C . PRO A 1 399 ? 19.798 7.106 -15.613 1.00 52.84 399 PRO A C 1
ATOM 3243 O O . PRO A 1 399 ? 20.696 7.814 -16.054 1.00 52.84 399 PRO A O 1
ATOM 3246 N N . ALA A 1 400 ? 18.848 7.620 -14.832 1.00 48.22 400 ALA A N 1
ATOM 3247 C CA . ALA A 1 400 ? 18.830 9.040 -14.487 1.00 48.22 400 ALA A CA 1
ATOM 3248 C C . ALA A 1 400 ? 20.020 9.444 -13.596 1.00 48.22 400 ALA A C 1
ATOM 3250 O O . ALA A 1 400 ? 20.488 8.690 -12.729 1.00 48.22 400 ALA A O 1
ATOM 3251 N N . ALA A 1 401 ? 20.515 10.665 -13.796 1.00 43.53 401 ALA A N 1
ATOM 3252 C CA . ALA A 1 401 ? 21.286 11.378 -12.783 1.00 43.53 401 ALA A CA 1
ATOM 3253 C C . ALA A 1 401 ? 20.389 11.673 -11.564 1.00 43.53 401 ALA A C 1
ATOM 3255 O O . ALA A 1 401 ? 19.164 11.761 -11.689 1.00 43.53 401 ALA A O 1
ATOM 3256 N N . ARG A 1 402 ? 20.971 11.802 -10.363 1.00 39.00 402 ARG A N 1
ATOM 3257 C CA . ARG A 1 402 ? 20.205 12.264 -9.186 1.00 39.00 402 ARG A CA 1
ATOM 3258 C C . ARG A 1 402 ? 19.567 13.623 -9.529 1.00 39.00 402 ARG A C 1
ATOM 3260 O O . ARG A 1 402 ? 20.285 14.530 -9.925 1.00 39.00 402 ARG A O 1
ATOM 3267 N N . GLY A 1 403 ? 18.241 13.743 -9.397 1.00 30.62 403 GLY A N 1
ATOM 3268 C CA . GLY A 1 403 ? 17.482 14.957 -9.749 1.00 30.62 403 GLY A CA 1
ATOM 3269 C C . GLY A 1 403 ? 16.736 14.914 -11.091 1.00 30.62 403 GLY A C 1
ATOM 3270 O O . GLY A 1 403 ? 16.009 15.853 -11.391 1.00 30.62 403 GLY A O 1
ATOM 3271 N N . TYR A 1 404 ? 16.861 13.832 -11.869 1.00 40.53 404 TYR A N 1
ATOM 3272 C CA . TYR A 1 404 ? 16.100 13.608 -13.106 1.00 40.53 404 TYR A CA 1
ATOM 3273 C C . TYR A 1 404 ? 15.107 12.445 -12.976 1.00 40.53 404 TYR A C 1
ATOM 3275 O O . TYR A 1 404 ? 15.292 11.526 -12.173 1.00 40.53 404 TYR A O 1
ATOM 3283 N N . LEU A 1 405 ? 14.050 12.471 -13.794 1.00 33.53 405 LEU A N 1
ATOM 3284 C CA . LEU A 1 405 ? 13.088 11.374 -13.896 1.00 33.53 405 LEU A CA 1
ATOM 3285 C C . LEU A 1 405 ? 13.792 10.120 -14.442 1.00 33.53 405 LEU A C 1
ATOM 3287 O O . LEU A 1 405 ? 14.293 10.109 -15.561 1.00 33.53 405 LEU A O 1
ATOM 3291 N N . GLY A 1 406 ? 13.799 9.034 -13.658 1.00 47.53 406 GLY A N 1
ATOM 3292 C CA . GLY A 1 406 ? 14.330 7.705 -14.025 1.00 47.53 406 GLY A CA 1
ATOM 3293 C C . GLY A 1 406 ? 13.558 6.973 -15.128 1.00 47.53 406 GLY A C 1
ATOM 3294 O O . GLY A 1 406 ? 13.711 5.762 -15.292 1.00 47.53 406 GLY A O 1
ATOM 3295 N N . ALA A 1 407 ? 12.694 7.687 -15.845 1.00 54.34 407 ALA A N 1
ATOM 3296 C CA . ALA A 1 407 ? 11.947 7.214 -16.991 1.00 54.34 407 ALA A CA 1
ATOM 3297 C C . ALA A 1 407 ? 11.701 8.389 -17.945 1.00 54.34 407 ALA A C 1
ATOM 3299 O O . ALA A 1 407 ? 11.261 9.450 -17.504 1.00 54.34 407 ALA A O 1
ATOM 3300 N N . LEU A 1 408 ? 11.964 8.182 -19.235 1.00 64.56 408 LEU A N 1
ATOM 3301 C CA . LEU A 1 408 ? 11.686 9.152 -20.291 1.00 64.56 408 LEU A CA 1
ATOM 3302 C C . LEU A 1 408 ? 10.518 8.639 -21.131 1.00 64.56 408 LEU A C 1
ATOM 3304 O O . LEU A 1 408 ? 10.509 7.471 -21.535 1.00 64.56 408 LEU A O 1
ATOM 3308 N N . ALA A 1 409 ? 9.532 9.503 -21.367 1.00 61.56 409 ALA A N 1
ATOM 3309 C CA . ALA A 1 409 ? 8.515 9.260 -22.376 1.00 61.56 409 ALA A CA 1
ATOM 3310 C C . ALA A 1 409 ? 9.106 9.616 -23.744 1.00 61.56 409 ALA A C 1
ATOM 3312 O O . ALA A 1 409 ? 9.480 10.762 -23.978 1.00 61.56 409 ALA A O 1
ATOM 3313 N N . ILE A 1 410 ? 9.220 8.628 -24.623 1.00 73.38 410 ILE A N 1
ATOM 3314 C CA . ILE A 1 410 ? 9.713 8.798 -25.985 1.00 73.38 410 ILE A CA 1
ATOM 3315 C C . ILE A 1 410 ? 8.500 8.926 -26.908 1.00 73.38 410 ILE A C 1
ATOM 3317 O O . ILE A 1 410 ? 7.608 8.070 -26.903 1.00 73.38 410 ILE A O 1
ATOM 3321 N N . HIS A 1 411 ? 8.468 10.033 -27.648 1.00 80.62 411 HIS A N 1
ATOM 3322 C CA . HIS A 1 411 ? 7.381 10.457 -28.537 1.00 80.62 411 HIS A CA 1
ATOM 3323 C C . HIS A 1 411 ? 7.820 10.523 -30.009 1.00 80.62 411 HIS A C 1
ATOM 3325 O O . HIS A 1 411 ? 7.170 11.177 -30.818 1.00 80.62 411 HIS A O 1
ATOM 3331 N N . GLU A 1 412 ? 8.946 9.897 -30.335 1.00 80.62 412 GLU A N 1
ATOM 3332 C CA . GLU A 1 412 ? 9.571 9.905 -31.654 1.00 80.62 412 GLU A CA 1
ATOM 3333 C C . GLU A 1 412 ? 10.396 8.631 -31.850 1.00 80.62 412 GLU A C 1
ATOM 3335 O O . GLU A 1 412 ? 10.636 7.899 -30.885 1.00 80.62 412 GLU A O 1
ATOM 3340 N N . ASP A 1 413 ? 10.823 8.375 -33.085 1.00 83.31 413 ASP A N 1
ATOM 3341 C CA . ASP A 1 413 ? 11.793 7.321 -33.361 1.00 83.31 413 ASP A CA 1
ATOM 3342 C C . ASP A 1 413 ? 13.099 7.618 -32.622 1.00 83.31 413 ASP A C 1
ATOM 3344 O O . ASP A 1 413 ? 13.588 8.752 -32.576 1.00 83.31 413 ASP A O 1
ATOM 3348 N N . PHE A 1 414 ? 13.645 6.592 -31.982 1.00 82.19 414 PHE A N 1
ATOM 3349 C CA . PHE A 1 414 ? 14.858 6.717 -31.189 1.00 82.19 414 PHE A CA 1
ATOM 3350 C C . PHE A 1 414 ? 15.686 5.458 -31.345 1.00 82.19 414 PHE A C 1
ATOM 3352 O O . PHE A 1 414 ? 15.188 4.360 -31.144 1.00 82.19 414 PHE A O 1
ATOM 3359 N N . SER A 1 415 ? 16.976 5.599 -31.593 1.00 87.38 415 SER A N 1
ATOM 3360 C CA . SER A 1 415 ? 17.935 4.505 -31.481 1.00 87.38 415 SER A CA 1
ATOM 3361 C C . SER A 1 415 ? 19.181 5.088 -30.862 1.00 87.38 415 SER A C 1
ATOM 3363 O O . SER A 1 415 ? 19.676 6.105 -31.335 1.00 87.38 415 SER A O 1
ATOM 3365 N N . GLY A 1 416 ? 19.667 4.529 -29.762 1.00 85.94 416 GLY A N 1
ATOM 3366 C CA . GLY A 1 416 ? 20.706 5.220 -29.025 1.00 85.94 416 GLY A CA 1
ATOM 3367 C C . GLY A 1 416 ? 21.300 4.472 -27.856 1.00 85.94 416 GLY A C 1
ATOM 3368 O O . GLY A 1 416 ? 20.792 3.452 -27.383 1.00 85.94 416 GLY A O 1
ATOM 3369 N N . ILE A 1 417 ? 22.401 5.030 -27.370 1.00 85.00 417 ILE A N 1
ATOM 3370 C CA . ILE A 1 417 ? 23.114 4.547 -26.195 1.00 85.00 417 ILE A CA 1
ATOM 3371 C C . ILE A 1 417 ? 23.110 5.650 -25.148 1.00 85.00 417 ILE A C 1
ATOM 3373 O O . ILE A 1 417 ? 23.484 6.785 -25.427 1.00 85.00 417 ILE A O 1
ATOM 3377 N N . VAL A 1 418 ? 22.728 5.300 -23.923 1.00 81.94 418 VAL A N 1
ATOM 3378 C CA . VAL A 1 418 ? 22.958 6.122 -22.738 1.00 81.94 418 VAL A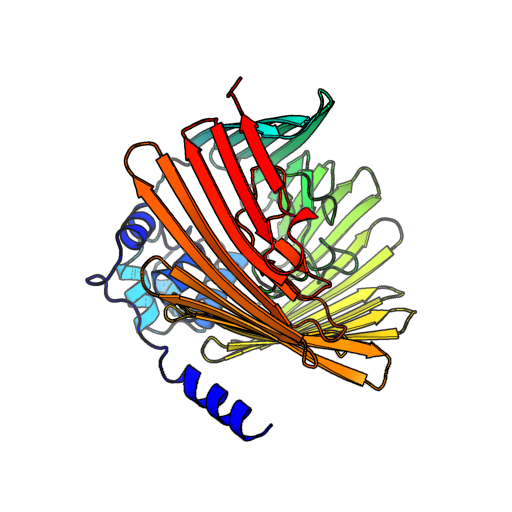 CA 1
ATOM 3379 C C . VAL A 1 418 ? 24.035 5.446 -21.907 1.00 81.94 418 VAL A C 1
ATOM 3381 O O . VAL A 1 418 ? 23.814 4.379 -21.333 1.00 81.94 418 VAL A O 1
ATOM 3384 N N . ALA A 1 419 ? 25.207 6.059 -21.826 1.00 84.12 419 ALA A N 1
ATOM 3385 C CA . ALA A 1 419 ? 26.283 5.606 -20.958 1.00 84.12 419 ALA A CA 1
ATOM 3386 C C . ALA A 1 419 ? 26.417 6.573 -19.788 1.00 84.12 419 ALA A C 1
ATOM 3388 O O . ALA A 1 419 ? 26.355 7.785 -19.961 1.00 84.12 419 ALA A O 1
ATOM 3389 N N . LYS A 1 420 ? 26.602 6.044 -18.584 1.00 82.31 420 LYS A N 1
ATOM 3390 C CA . LYS A 1 420 ? 26.820 6.838 -17.384 1.00 82.31 420 LYS A CA 1
ATOM 3391 C C . LYS A 1 420 ? 27.892 6.207 -16.516 1.00 82.31 420 LYS A C 1
ATOM 3393 O O . LYS A 1 420 ? 27.837 5.022 -16.201 1.00 82.31 420 LYS A O 1
ATOM 3398 N N . VAL A 1 421 ? 28.820 7.035 -16.067 1.00 83.62 421 VAL A N 1
ATOM 3399 C CA . VAL A 1 421 ? 29.872 6.697 -15.115 1.00 83.62 421 VAL A CA 1
ATOM 3400 C C . VAL A 1 421 ? 29.653 7.531 -13.861 1.00 83.62 421 VAL A C 1
ATOM 3402 O O . VAL A 1 421 ? 29.413 8.733 -13.940 1.00 83.62 421 VAL A O 1
ATOM 3405 N N . ALA A 1 422 ? 29.697 6.895 -12.698 1.00 78.25 422 ALA A N 1
ATOM 3406 C CA . ALA A 1 422 ? 29.598 7.556 -11.407 1.00 78.25 422 ALA A CA 1
ATOM 3407 C C . ALA A 1 422 ? 30.827 7.219 -10.556 1.00 78.25 422 ALA A C 1
ATOM 3409 O O . ALA A 1 422 ? 31.062 6.051 -10.251 1.00 78.25 422 ALA A O 1
ATOM 3410 N N . ILE A 1 423 ? 31.588 8.247 -10.175 1.00 81.94 423 ILE A N 1
ATOM 3411 C CA . ILE A 1 423 ? 32.795 8.170 -9.344 1.00 81.94 423 ILE A CA 1
ATOM 3412 C C . ILE A 1 423 ? 32.554 9.055 -8.121 1.00 81.94 423 ILE A C 1
ATOM 3414 O O . ILE A 1 423 ? 32.668 10.278 -8.202 1.00 81.94 423 ILE A O 1
ATOM 3418 N N . GLY A 1 424 ? 32.157 8.451 -6.999 1.00 72.06 424 GLY A N 1
ATOM 3419 C CA . GLY A 1 424 ? 31.755 9.195 -5.801 1.00 72.06 424 GLY A CA 1
ATOM 3420 C C . GLY A 1 424 ? 30.709 10.292 -6.112 1.00 72.06 424 GLY A C 1
ATOM 3421 O O . GLY A 1 424 ? 29.600 9.951 -6.535 1.00 72.06 424 GLY A O 1
ATOM 3422 N N . PRO A 1 425 ? 31.025 11.588 -5.914 1.00 65.75 425 PRO A N 1
ATOM 3423 C CA . PRO A 1 425 ? 30.129 12.719 -6.187 1.00 65.75 425 PRO A CA 1
ATOM 3424 C C . PRO A 1 425 ? 29.958 13.052 -7.679 1.00 65.75 425 PRO A C 1
ATOM 3426 O O . PRO A 1 425 ? 28.983 13.699 -8.063 1.00 65.75 425 PRO A O 1
ATOM 3429 N N . LEU A 1 426 ? 30.895 12.638 -8.532 1.00 66.50 426 LEU A N 1
ATOM 3430 C CA . LEU A 1 426 ? 30.891 12.955 -9.955 1.00 66.50 426 LEU A CA 1
ATOM 3431 C C . LEU A 1 426 ? 30.053 11.931 -10.726 1.00 66.50 426 LEU A C 1
ATOM 3433 O O . LEU A 1 426 ? 30.255 10.724 -10.608 1.00 66.50 426 LEU A O 1
ATOM 3437 N N . GLN A 1 427 ? 29.125 12.411 -11.546 1.00 68.56 427 GLN A N 1
ATOM 3438 C CA . GLN A 1 427 ? 28.367 11.618 -12.506 1.00 68.56 427 GLN A CA 1
ATOM 3439 C C . GLN A 1 427 ? 28.544 12.225 -13.890 1.00 68.56 427 GLN A C 1
ATOM 3441 O O . GLN A 1 427 ? 28.220 13.386 -14.113 1.00 68.56 427 GLN A O 1
ATOM 3446 N N . ILE A 1 428 ? 29.027 11.428 -14.829 1.00 70.31 428 ILE A N 1
ATOM 3447 C CA . ILE A 1 428 ? 29.123 11.804 -16.234 1.00 70.31 428 ILE A CA 1
ATOM 3448 C C . ILE A 1 428 ? 28.185 10.877 -16.987 1.00 70.31 428 ILE A C 1
ATOM 3450 O O . ILE A 1 428 ? 28.291 9.660 -16.866 1.00 70.31 428 ILE A O 1
ATOM 3454 N N . GLY A 1 429 ? 27.236 11.446 -17.713 1.00 68.25 429 GLY A N 1
ATOM 3455 C CA . GLY A 1 429 ? 26.308 10.744 -18.578 1.00 68.25 429 GLY A CA 1
ATOM 3456 C C . GLY A 1 429 ? 26.432 11.267 -19.999 1.00 68.25 429 GLY A C 1
ATOM 3457 O O . GLY A 1 429 ? 26.581 12.461 -20.214 1.00 68.25 429 GLY A O 1
ATOM 3458 N N . THR A 1 430 ? 26.350 10.387 -20.978 1.00 72.62 430 THR A N 1
ATOM 3459 C CA . THR A 1 430 ? 26.160 10.763 -22.373 1.00 72.62 430 THR A CA 1
ATOM 3460 C C . THR A 1 430 ? 24.977 9.990 -22.923 1.00 72.62 430 THR A C 1
ATOM 3462 O O . THR A 1 430 ? 24.789 8.819 -22.588 1.00 72.62 430 THR A O 1
ATOM 3465 N N . THR A 1 431 ? 24.170 10.654 -23.734 1.00 73.81 431 THR A N 1
ATOM 3466 C CA . THR A 1 431 ? 23.119 10.053 -24.544 1.00 73.81 431 THR A CA 1
ATOM 3467 C C . THR A 1 431 ? 23.466 10.328 -25.988 1.00 73.81 431 THR A C 1
ATOM 3469 O O . THR A 1 431 ? 23.550 11.484 -26.388 1.00 73.81 431 THR A O 1
ATOM 3472 N N . ILE A 1 432 ? 23.641 9.276 -26.770 1.00 78.00 432 ILE A N 1
ATOM 3473 C CA . ILE A 1 432 ? 23.838 9.365 -28.211 1.00 78.00 432 ILE A CA 1
ATOM 3474 C C . ILE A 1 432 ? 22.548 8.882 -28.857 1.00 78.00 432 ILE A C 1
ATOM 3476 O O . ILE A 1 432 ? 22.133 7.754 -28.592 1.00 78.00 432 ILE A O 1
ATOM 3480 N N . ASN A 1 433 ? 21.914 9.730 -29.665 1.00 78.56 433 ASN A N 1
ATOM 3481 C CA . ASN A 1 433 ? 20.754 9.371 -30.476 1.00 78.56 433 ASN A CA 1
ATOM 3482 C C . ASN A 1 433 ? 21.199 9.244 -31.939 1.00 78.56 433 ASN A C 1
ATOM 3484 O O . ASN A 1 433 ? 21.538 10.239 -32.571 1.00 78.56 433 ASN A O 1
ATOM 3488 N N . PHE A 1 434 ? 21.220 8.025 -32.463 1.00 83.69 434 PHE A N 1
ATOM 3489 C CA . PHE A 1 434 ? 21.611 7.709 -33.834 1.00 83.69 434 PHE A CA 1
ATOM 3490 C C . PHE A 1 434 ? 20.594 8.204 -34.870 1.00 83.69 434 PHE A C 1
ATOM 3492 O O . PHE A 1 434 ? 21.001 8.576 -35.964 1.00 83.69 434 PHE A O 1
ATOM 3499 N N . GLU A 1 435 ? 19.306 8.281 -34.517 1.00 79.69 435 GLU A N 1
ATOM 3500 C CA . GLU A 1 435 ? 18.245 8.794 -35.406 1.00 79.69 435 GLU A CA 1
ATOM 3501 C C . GLU A 1 435 ? 18.254 10.325 -35.492 1.00 79.69 435 GLU A C 1
ATOM 3503 O O . GLU A 1 435 ? 17.823 10.925 -36.474 1.00 79.69 435 GLU A O 1
ATOM 3508 N N . ASN A 1 436 ? 18.752 10.991 -34.447 1.00 73.69 436 ASN A N 1
ATOM 3509 C CA . ASN A 1 436 ? 18.833 12.444 -34.393 1.00 73.69 436 ASN A CA 1
ATOM 3510 C C . ASN A 1 436 ? 20.074 12.871 -33.608 1.00 73.69 436 ASN A C 1
ATOM 3512 O O . ASN A 1 436 ? 19.997 13.241 -32.434 1.00 73.69 436 ASN A O 1
ATOM 3516 N N . ILE A 1 437 ? 21.230 12.807 -34.275 1.00 73.88 437 ILE A N 1
ATOM 3517 C CA . ILE A 1 437 ? 22.545 13.105 -33.689 1.00 73.88 437 ILE A CA 1
ATOM 3518 C C . ILE A 1 437 ? 22.571 14.465 -32.967 1.00 73.88 437 ILE A C 1
ATOM 3520 O O . ILE A 1 437 ? 23.083 14.495 -31.846 1.00 73.88 437 ILE A O 1
ATOM 3524 N N . PRO A 1 438 ? 21.972 15.556 -33.495 1.00 73.75 438 PRO A N 1
ATOM 3525 C CA . PRO A 1 438 ? 21.880 16.836 -32.784 1.00 73.75 438 PRO A CA 1
ATOM 3526 C C . PRO A 1 438 ? 21.177 16.788 -31.417 1.00 73.75 438 PRO A C 1
ATOM 3528 O O . PRO A 1 438 ? 21.427 17.649 -30.580 1.00 73.75 438 PRO A O 1
ATOM 3531 N N . LYS A 1 439 ? 20.314 15.794 -31.161 1.00 66.94 439 LYS A N 1
ATOM 3532 C CA . LYS A 1 439 ? 19.668 15.567 -29.853 1.00 66.94 439 LYS A CA 1
ATOM 3533 C C . LYS A 1 439 ? 20.528 14.748 -28.883 1.00 66.94 439 LYS A C 1
ATOM 3535 O O . LYS A 1 439 ? 20.082 14.451 -27.773 1.00 66.94 439 LYS A O 1
ATOM 3540 N N . SER A 1 440 ? 21.739 14.362 -29.281 1.00 68.50 440 SER A N 1
ATOM 3541 C CA . SER A 1 440 ? 22.700 13.727 -28.381 1.00 68.50 440 SER A CA 1
ATOM 3542 C C . SER A 1 440 ? 23.140 14.721 -27.312 1.00 68.50 440 SER A C 1
ATOM 3544 O O . SER A 1 440 ? 23.373 15.895 -27.585 1.00 68.50 440 SER A O 1
ATOM 3546 N N . THR A 1 441 ? 23.252 14.258 -26.075 1.00 66.31 441 THR A N 1
ATOM 3547 C CA . THR A 1 441 ? 23.578 15.107 -24.930 1.00 66.31 441 THR A CA 1
ATOM 3548 C C . THR A 1 441 ? 24.770 14.537 -24.190 1.00 66.31 441 THR A C 1
ATOM 3550 O O . THR A 1 441 ? 24.806 13.354 -23.869 1.00 66.31 441 THR A O 1
ATOM 3553 N N . LEU A 1 442 ? 25.743 15.389 -23.882 1.00 61.16 442 LEU A N 1
ATOM 3554 C CA . LEU A 1 442 ? 26.751 15.104 -22.873 1.00 61.16 442 LEU A CA 1
ATOM 3555 C C . LEU A 1 442 ? 26.370 15.888 -21.624 1.00 61.16 442 LEU A C 1
ATOM 3557 O O . LEU A 1 442 ? 26.209 17.106 -21.664 1.00 61.16 442 LEU A O 1
ATOM 3561 N N . GLN A 1 443 ? 26.224 15.185 -20.514 1.00 60.38 443 GLN A N 1
ATOM 3562 C CA . GLN A 1 443 ? 25.891 15.769 -19.233 1.00 60.38 443 GLN A CA 1
ATOM 3563 C C . GLN A 1 443 ? 26.951 15.381 -18.214 1.00 60.38 443 GLN A C 1
ATOM 3565 O O . GLN A 1 443 ? 27.173 14.209 -17.924 1.00 60.38 443 GLN A O 1
ATOM 3570 N N . MET A 1 444 ? 27.568 16.383 -17.606 1.00 52.19 444 MET A N 1
ATOM 3571 C CA . MET A 1 444 ? 28.372 16.193 -16.410 1.00 52.19 444 MET A CA 1
ATOM 3572 C C . MET A 1 444 ? 27.633 16.802 -15.229 1.00 52.19 444 MET A C 1
ATOM 3574 O O . MET A 1 444 ? 27.021 17.864 -15.325 1.00 52.19 444 MET A O 1
ATOM 3578 N N . SER A 1 445 ? 27.633 16.103 -14.107 1.00 50.81 445 SER A N 1
ATOM 3579 C CA . SER A 1 445 ? 27.004 16.559 -12.879 1.00 50.81 445 SER A CA 1
ATOM 3580 C C . SER A 1 445 ? 27.910 16.201 -11.716 1.00 50.81 445 SER A C 1
ATOM 3582 O O . SER A 1 445 ? 28.244 15.038 -11.509 1.00 50.81 445 SER A O 1
ATOM 3584 N N . TYR A 1 446 ? 28.335 17.212 -10.973 1.00 43.00 446 TYR A N 1
ATOM 3585 C CA . TYR A 1 446 ? 29.213 17.068 -9.822 1.00 43.00 446 TYR A CA 1
ATOM 3586 C C . TYR A 1 446 ? 28.424 17.389 -8.554 1.00 43.00 446 TYR A C 1
ATOM 3588 O O . TYR A 1 446 ? 27.810 18.449 -8.460 1.00 43.00 446 TYR A O 1
ATOM 3596 N N . PHE A 1 447 ? 28.400 16.455 -7.606 1.00 49.19 447 PHE A N 1
ATOM 3597 C CA . PHE A 1 447 ? 27.569 16.530 -6.406 1.00 49.19 447 PHE A CA 1
ATOM 3598 C C . PHE A 1 447 ? 28.397 16.318 -5.138 1.00 49.19 447 PHE A C 1
ATOM 3600 O O . PHE A 1 447 ? 28.442 15.211 -4.610 1.00 49.19 447 PHE A O 1
ATOM 3607 N N . THR A 1 448 ? 29.045 17.356 -4.617 1.00 36.72 448 THR A N 1
ATOM 3608 C CA . THR A 1 448 ? 29.720 17.279 -3.312 1.00 36.72 448 THR A CA 1
ATOM 3609 C C . THR A 1 448 ? 28.718 17.181 -2.172 1.00 36.72 448 THR A C 1
ATOM 3611 O O . THR A 1 448 ? 27.748 17.937 -2.122 1.00 36.72 448 THR A O 1
ATOM 3614 N N . SER A 1 449 ? 28.973 16.270 -1.235 1.00 34.06 449 SER A N 1
ATOM 3615 C CA . SER A 1 449 ? 28.381 16.330 0.097 1.00 34.06 449 SER A CA 1
ATOM 3616 C C . SER A 1 449 ? 28.894 17.583 0.808 1.00 34.06 449 SER A C 1
ATOM 3618 O O . SER A 1 449 ? 30.099 17.687 1.038 1.00 34.06 449 SER A O 1
ATOM 3620 N N . LEU A 1 450 ? 27.992 18.508 1.131 1.00 28.77 450 LEU A N 1
ATOM 3621 C CA . LEU A 1 450 ? 28.137 19.381 2.294 1.00 28.77 450 LEU A CA 1
ATOM 3622 C C . LEU A 1 450 ? 27.322 18.772 3.433 1.00 28.77 450 LEU A C 1
ATOM 3624 O O . LEU A 1 450 ? 26.155 18.390 3.166 1.00 28.77 450 LEU A O 1
#

Sequence (450 aa):
MVKILLFLLFIPHLGFSQVPRETLTEEALEVIDTSSLNNISAQHLWQIFGLPKDAIFHFISYRSTFGSIAHTSELYYIDGLDTLTVEYLLDMFPLKRDVENSRGQVVSKSSISNGTVRLSNSLLLRHHQHRAALHTVLENFKPIYNGYVSSSTKNSKWLIGDYSVHCGQGILLGRPGFPSPTTNEYFRFGLSGQTGVSSSGMYRGVAWQYHNKSDTFLGALSQSSPLLIWKKNHSLLAYGAALKGSEWTVFGKYYEGPLRVFTEVTREKQHIGGNLLYQDVLFELNVLRTKEGLTTRKYLSWQDRLGRWHVIHNDGILRVQLQNKNLRLFVNEHSKGALVRTYRWKLQLQRSKINYDLHWHQGTYGLSLRHTWLHGPVKYHLLFAAVDYRGSPVWLGIPAARGYLGALAIHEDFSGIVAKVAIGPLQIGTTINFENIPKSTLQMSYFTSL

Nearest PDB structures (foldseek):
  5xdn-assembly1_B  TM=5.125E-01  e=6.978E-04  Homo sapiens
  5xdn-assembly1_A  TM=4.714E-01  e=8.040E-04  Homo sapiens
  9eag-assembly1_A  TM=2.136E-01  e=1.794E-03  Homo sapiens
  1nqg-assembly1_A  TM=2.684E-01  e=2.617E-03  Escherichia coli
  7vcf-assembly1_I  TM=2.952E-01  e=2.322E-01  Chlamydomonas reinhardtii

Mean predicted aligned error: 15.11 Å

Radius of gyration: 25.56 Å; Cα contacts (8 Å, |Δi|>4): 1004; chains: 1; bounding box: 62×55×64 Å

Secondary structure (DSSP, 8-state):
-HHHHHHHHTGGGG------GGG--HHHHHHHHH--TTT--HHHHHHTT---HHHHHHHHHHHHHH-S--SGGGGGGSTT--HHHHHHHHHH--S-------EEEEEEEEEEETTEEEEEEEEEEEETTEEEEEEEEEETTEEEEEEEEEEE-SSEEEEEEEEEEE-TTSSSSSSS----SS-TTSS--EEEE--S---SS-EEEEEEEEEETTEEEEEEEESS-EEEEEEEE-SSEEEEEEEETTEEEEEEEEEETTEEEEEEEESS-EEEEEEEEETTEEEEEEEEE-SS-EEEEEEEEEE-SSEEEEEEEETTEEEEEEEESSEEEEEEEEESSSS-EEEEEEEEEEETTEEEEEEEETTEEEEEEEEEEEETTEEEEEEEEEEE-SSS-EEE---PPTTS-SSEEE-S-EEEEEEEEEETTEEEEEEEESS-GGG-EEEEEE----